Protein 9MM2 (pdb70)

Radius of gyration: 20.86 Å; Cα contacts (8 Å, |Δi|>4): 1311; chains: 1; bounding box: 48×59×44 Å

Structure (mmCIF, N/CA/C/O backbone):
data_9MM2
#
_entry.id   9MM2
#
_cell.length_a   43.297
_cell.length_b   61.950
_cell.length_c   77.369
_cell.angle_alpha   90.00
_cell.angle_beta   105.39
_cell.angle_gamma   90.00
#
_symmetry.space_group_name_H-M   'P 1 21 1'
#
loop_
_entity.id
_entity.type
_entity.pdbx_description
1 polymer 'Putative cell wall binding repeat-containing protein'
2 non-polymer 'MAGNESIUM ION'
3 non-polymer 'SODIUM ION'
4 non-polymer 1,2-ETHANEDIOL
5 non-polymer 'AMMONIUM ION'
6 water water
#
loop_
_atom_site.group_PDB
_atom_site.id
_atom_site.type_symbol
_atom_site.label_atom_id
_atom_site.label_alt_id
_atom_site.label_comp_id
_atom_site.label_asym_id
_atom_site.label_entity_id
_atom_site.label_seq_id
_atom_site.pdbx_PDB_ins_code
_atom_site.Cartn_x
_atom_site.Cartn_y
_atom_site.Cartn_z
_atom_site.occupancy
_atom_site.B_iso_or_equiv
_atom_site.auth_seq_id
_atom_site.auth_comp_id
_atom_site.auth_asym_id
_atom_site.auth_atom_id
_atom_site.pdbx_PDB_model_num
ATOM 1 N N . LYS A 1 32 ? -24.177 28.155 8.518 1.00 23.28 9 LYS A N 1
ATOM 2 C CA . LYS A 1 32 ? -23.794 27.117 7.514 1.00 19.65 9 LYS A CA 1
ATOM 3 C C . LYS A 1 32 ? -22.786 27.660 6.491 1.00 19.29 9 LYS A C 1
ATOM 4 O O . LYS A 1 32 ? -22.836 28.846 6.173 1.00 21.00 9 LYS A O 1
ATOM 10 N N . ILE A 1 33 ? -21.859 26.824 6.064 1.00 14.53 10 ILE A N 1
ATOM 11 C CA . ILE A 1 33 ? -20.890 27.117 5.027 1.00 14.34 10 ILE A CA 1
ATOM 12 C C . ILE A 1 33 ? -21.146 26.186 3.842 1.00 13.36 10 ILE A C 1
ATOM 13 O O . ILE A 1 33 ? -21.879 25.187 3.951 1.00 12.99 10 ILE A O 1
ATOM 18 N N . ALA A 1 34 ? -20.542 26.529 2.710 1.00 14.61 11 ALA A N 1
ATOM 19 C CA . ALA A 1 34 ? -20.685 25.721 1.512 1.00 14.84 11 ALA A CA 1
ATOM 20 C C . ALA A 1 34 ? -20.061 24.351 1.722 1.00 12.25 11 ALA A C 1
ATOM 21 O O . ALA A 1 34 ? -19.088 24.223 2.448 1.00 12.96 11 ALA A O 1
ATOM 23 N N . TYR A 1 35 ? -20.555 23.355 1.007 1.00 11.48 12 TYR A N 1
ATOM 24 C CA . TYR A 1 35 ? -19.857 22.101 0.816 1.00 10.88 12 TYR A CA 1
ATOM 25 C C . TYR A 1 35 ? -18.558 22.310 0.067 1.00 11.60 12 TYR A C 1
ATOM 26 O O . TYR A 1 35 ? -18.514 22.971 -0.982 1.00 11.52 12 TYR A O 1
ATOM 35 N N A SER A 1 36 ? -17.467 21.772 0.638 0.60 10.88 13 SER A N 1
ATOM 36 N N B SER A 1 36 ? -17.531 21.601 0.539 0.40 11.99 13 SER A N 1
ATOM 37 C CA A SER A 1 36 ? -16.209 21.579 -0.057 0.60 9.98 13 SER A CA 1
ATOM 38 C CA B SER A 1 36 ? -16.231 21.553 -0.091 0.40 12.23 13 SER A CA 1
ATOM 39 C C A SER A 1 36 ? -15.906 20.082 -0.024 0.60 9.68 13 SER A C 1
ATOM 40 C C B SER A 1 36 ? -15.780 20.109 -0.015 0.40 11.17 13 SER A C 1
ATOM 41 O O A SER A 1 36 ? -15.853 19.487 1.071 0.60 10.52 13 SER A O 1
ATOM 42 O O B SER A 1 36 ? -15.526 19.625 1.100 0.40 11.22 13 SER A O 1
ATOM 47 N N . GLU A 1 37 ? -15.664 19.450 -1.166 1.00 10.41 14 GLU A N 1
ATOM 48 C CA . GLU A 1 37 ? -15.306 18.046 -1.249 1.00 11.12 14 GLU A CA 1
ATOM 49 C C . GLU A 1 37 ? -13.927 17.777 -0.639 1.00 10.74 14 GLU A C 1
ATOM 50 O O . GLU A 1 37 ? -13.698 16.674 -0.090 1.00 10.76 14 GLU A O 1
ATOM 56 N N . ILE A 1 38 ? -13.027 18.738 -0.769 1.00 9.94 15 ILE A N 1
ATOM 57 C CA . ILE A 1 38 ? -11.702 18.615 -0.174 1.00 11.20 15 ILE A CA 1
ATOM 58 C C . ILE A 1 38 ? -11.383 19.863 0.598 1.00 11.27 15 ILE A C 1
ATOM 59 O O . ILE A 1 38 ? -11.574 20.969 0.061 1.00 12.23 15 ILE A O 1
ATOM 64 N N . ILE A 1 39 ? -10.910 19.762 1.854 1.00 9.89 16 ILE A N 1
ATOM 65 C CA . ILE A 1 39 ? -10.457 20.873 2.636 1.00 10.94 16 ILE A CA 1
ATOM 66 C C . ILE A 1 39 ? -9.054 20.528 3.152 1.00 10.20 16 ILE A C 1
ATOM 67 O O . ILE A 1 39 ? -8.733 19.338 3.343 1.00 11.58 16 ILE A O 1
ATOM 72 N N . THR A 1 40 ? -8.218 21.527 3.329 1.00 9.56 17 THR A N 1
ATOM 73 C CA . THR A 1 40 ? -6.824 21.313 3.665 1.00 9.54 17 THR A CA 1
ATOM 74 C C . THR A 1 40 ? -6.526 21.808 5.062 1.00 10.02 17 THR A C 1
ATOM 75 O O . THR A 1 40 ? -7.097 22.741 5.601 1.00 9.63 17 THR A O 1
ATOM 79 N N . VAL A 1 41 ? -5.538 21.117 5.676 1.00 9.11 18 VAL A N 1
ATOM 80 C CA . VAL A 1 41 ? -5.031 21.449 6.982 1.00 9.16 18 VAL A CA 1
ATOM 81 C C . VAL A 1 41 ? -3.525 21.657 6.908 1.00 9.37 18 VAL A C 1
ATOM 82 O O . VAL A 1 41 ? -2.832 20.820 6.334 1.00 9.90 18 VAL A O 1
ATOM 86 N N . GLY A 1 42 ? -3.065 22.735 7.563 1.00 11.13 19 GLY A N 1
ATOM 87 C CA . GLY A 1 42 ? -1.644 23.102 7.549 1.00 12.47 19 GLY A CA 1
ATOM 88 C C . GLY A 1 42 ? -1.468 24.590 7.789 1.00 16.40 19 GLY A C 1
ATOM 89 O O . GLY A 1 42 ? -2.444 25.317 7.872 1.00 16.41 19 GLY A O 1
ATOM 90 N N . THR A 1 43 ? -0.216 25.073 7.872 1.00 17.96 20 THR A N 1
ATOM 91 C CA . THR A 1 43 ? 0.013 26.372 8.499 1.00 19.94 20 THR A CA 1
ATOM 92 C C . THR A 1 43 ? -0.560 27.500 7.634 1.00 22.51 20 THR A C 1
ATOM 93 O O . THR A 1 43 ? -0.946 28.549 8.188 1.00 24.09 20 THR A O 1
ATOM 97 N N . ASP A 1 44 ? -0.604 27.301 6.312 1.00 18.20 21 ASP A N 1
ATOM 98 C CA . ASP A 1 44 ? -1.179 28.275 5.383 1.00 21.35 21 ASP A CA 1
ATOM 99 C C . ASP A 1 44 ? -2.318 27.660 4.559 1.00 21.38 21 ASP A C 1
ATOM 100 O O . ASP A 1 44 ? -2.555 28.057 3.413 1.00 22.38 21 ASP A O 1
ATOM 105 N N . LYS A 1 45 ? -3.003 26.628 5.109 1.00 16.47 22 LYS A N 1
ATOM 106 C CA . LYS A 1 45 ? -4.056 25.933 4.375 1.00 14.89 22 LYS A CA 1
ATOM 107 C C . LYS A 1 45 ? -5.427 26.464 4.814 1.00 13.95 22 LYS A C 1
ATOM 108 O O . LYS A 1 45 ? -5.522 27.443 5.528 1.00 14.85 22 LYS A O 1
ATOM 114 N N . ASP A 1 46 ? -6.507 25.740 4.450 1.00 12.16 23 ASP A N 1
ATOM 115 C CA . ASP A 1 46 ? -7.859 26.168 4.781 1.00 12.78 23 ASP A CA 1
ATOM 116 C C . ASP A 1 46 ? -8.016 26.308 6.280 1.00 12.36 23 ASP A C 1
ATOM 117 O O . ASP A 1 46 ? -8.595 27.265 6.789 1.00 14.59 23 ASP A O 1
ATOM 122 N N . TYR A 1 47 ? -7.493 25.305 6.994 1.00 11.70 24 TYR A N 1
ATOM 123 C CA . TYR A 1 47 ? -7.647 25.230 8.463 1.00 12.74 24 TYR A CA 1
ATOM 124 C C . TYR A 1 47 ? -6.296 24.911 9.095 1.00 12.44 24 TYR A C 1
ATOM 125 O O . TYR A 1 47 ? -5.520 24.200 8.482 1.00 12.59 24 TYR A O 1
ATOM 134 N N . LYS A 1 48 ? -6.076 25.392 10.316 1.00 13.04 25 LYS A N 1
ATOM 135 C CA . LYS A 1 48 ? -4.758 25.249 10.921 1.00 14.48 25 LYS A CA 1
ATOM 136 C C . LYS A 1 48 ? -4.657 24.000 11.777 1.00 13.98 25 LYS A C 1
ATOM 137 O O . LYS A 1 48 ? -3.558 23.518 11.997 1.00 14.41 25 LYS A O 1
ATOM 143 N N . THR A 1 49 ? -5.793 23.467 12.195 1.00 11.09 26 THR A N 1
ATOM 144 C CA . THR A 1 49 ? -5.860 22.260 13.014 1.00 10.23 26 THR A CA 1
ATOM 145 C C . THR A 1 49 ? -6.868 21.305 12.370 1.00 9.72 26 THR A C 1
ATOM 146 O O . THR A 1 49 ? -7.813 21.720 11.659 1.00 9.65 26 THR A O 1
ATOM 150 N N . ILE A 1 50 ? -6.721 20.013 12.671 1.00 8.58 27 ILE A N 1
ATOM 151 C CA . ILE A 1 50 ? -7.661 19.030 12.168 1.00 8.34 27 ILE A CA 1
ATOM 152 C C . ILE A 1 50 ? -9.025 19.245 12.823 1.00 8.53 27 ILE A C 1
ATOM 153 O O . ILE A 1 50 ? -10.066 19.094 12.183 1.00 9.08 27 ILE A O 1
ATOM 158 N N A SER A 1 51 ? -9.045 19.553 14.127 0.70 9.29 28 SER A N 1
ATOM 159 N N B SER A 1 51 ? -9.038 19.634 14.101 0.30 8.10 28 SER A N 1
ATOM 160 C CA A SER A 1 51 ? -10.256 19.902 14.863 0.70 10.18 28 SER A CA 1
ATOM 161 C CA B SER A 1 51 ? -10.279 19.844 14.834 0.30 7.84 28 SER A CA 1
ATOM 162 C C A SER A 1 51 ? -11.073 20.960 14.124 0.70 9.89 28 SER A C 1
ATOM 163 C C B SER A 1 51 ? -11.084 21.017 14.266 0.30 8.56 28 SER A C 1
ATOM 164 O O A SER A 1 51 ? -12.278 20.851 13.932 0.70 8.76 28 SER A O 1
ATOM 165 O O B SER A 1 51 ? -12.317 21.004 14.319 0.30 8.15 28 SER A O 1
ATOM 170 N N . ASP A 1 52 ? -10.379 22.025 13.714 1.00 9.24 29 ASP A N 1
ATOM 171 C CA . ASP A 1 52 ? -11.050 23.145 13.050 1.00 10.19 29 ASP A CA 1
ATOM 172 C C . ASP A 1 52 ? -11.695 22.653 11.773 1.00 9.99 29 ASP A C 1
ATOM 173 O O . ASP A 1 52 ? -12.835 23.068 11.435 1.00 10.96 29 ASP A O 1
ATOM 178 N N . ALA A 1 53 ? -11.012 21.780 11.030 1.00 8.91 30 ALA A N 1
ATOM 179 C CA . ALA A 1 53 ? -11.549 21.246 9.789 1.00 8.84 30 ALA A CA 1
ATOM 180 C C . ALA A 1 53 ? -12.782 20.393 10.041 1.00 8.98 30 ALA A C 1
ATOM 181 O O . ALA A 1 53 ? -13.779 20.480 9.309 1.00 9.56 30 ALA A O 1
ATOM 183 N N . ILE A 1 54 ? -12.738 19.517 11.054 1.00 8.45 31 ILE A N 1
ATOM 184 C CA . ILE A 1 54 ? -13.920 18.723 11.359 1.00 9.05 31 ILE A CA 1
ATOM 185 C C . ILE A 1 54 ? -15.089 19.609 11.794 1.00 8.48 31 ILE A C 1
ATOM 186 O O . ILE A 1 54 ? -16.237 19.367 11.400 1.00 9.25 31 ILE A O 1
ATOM 191 N N . GLU A 1 55 ? -14.814 20.625 12.591 1.00 8.35 32 GLU A N 1
ATOM 192 C CA . GLU A 1 55 ? -15.873 21.538 13.009 1.00 8.97 32 GLU A CA 1
ATOM 193 C C . GLU A 1 55 ? -16.477 22.241 11.781 1.00 9.62 32 GLU A C 1
ATOM 194 O O . GLU A 1 55 ? -17.699 22.429 11.728 1.00 10.37 32 GLU A O 1
ATOM 200 N N . ALA A 1 56 ? -15.665 22.581 10.804 1.00 9.36 33 ALA A N 1
ATOM 201 C CA . ALA A 1 56 ? -16.190 23.193 9.592 1.00 10.69 33 ALA A CA 1
ATOM 202 C C . ALA A 1 56 ? -17.129 22.215 8.902 1.00 10.47 33 ALA A C 1
ATOM 203 O O . ALA A 1 56 ? -18.216 22.565 8.419 1.00 10.87 33 ALA A O 1
ATOM 205 N N . ILE A 1 57 ? -16.762 20.929 8.816 1.00 9.34 34 ILE A N 1
ATOM 206 C CA . ILE A 1 57 ? -17.616 19.937 8.185 1.00 8.77 34 ILE A CA 1
ATOM 207 C C . ILE A 1 57 ? -18.950 19.887 8.914 1.00 9.09 34 ILE A C 1
ATOM 208 O O . ILE A 1 57 ? -20.019 19.774 8.288 1.00 8.88 34 ILE A O 1
ATOM 213 N N . ARG A 1 58 ? -18.995 19.972 10.239 1.00 9.53 35 ARG A N 1
ATOM 214 C CA . ARG A 1 58 ? -20.281 19.986 10.998 1.00 9.70 35 ARG A CA 1
ATOM 215 C C . ARG A 1 58 ? -21.204 21.142 10.542 1.00 11.22 35 ARG A C 1
ATOM 216 O O . ARG A 1 58 ? -22.404 21.019 10.708 1.00 13.17 35 ARG A O 1
ATOM 224 N N . HIS A 1 59 ? -20.634 22.194 9.989 1.00 10.38 36 HIS A N 1
ATOM 225 C CA . HIS A 1 59 ? -21.391 23.367 9.542 1.00 12.13 36 HIS A CA 1
ATOM 226 C C . HIS A 1 59 ? -21.631 23.348 8.047 1.00 11.31 36 HIS A C 1
ATOM 227 O O . HIS A 1 59 ? -22.227 24.312 7.575 1.00 12.19 36 HIS A O 1
ATOM 234 N N . MET A 1 60 ? -21.241 22.349 7.294 1.00 10.14 37 MET A N 1
ATOM 235 C CA . MET A 1 60 ? -21.392 22.405 5.849 1.00 10.60 37 MET A CA 1
ATOM 236 C C . MET A 1 60 ? -22.834 22.115 5.470 1.00 10.25 37 MET A C 1
ATOM 237 O O . MET A 1 60 ? -23.483 21.240 5.990 1.00 11.02 37 MET A O 1
ATOM 242 N N . GLU A 1 61 ? -23.277 22.845 4.428 1.00 10.53 38 GLU A N 1
ATOM 243 C CA . GLU A 1 61 ? -24.486 22.492 3.725 1.00 10.72 38 GLU A CA 1
ATOM 244 C C . GLU A 1 61 ? -24.170 21.404 2.730 1.00 10.26 38 GLU A C 1
ATOM 245 O O . GLU A 1 61 ? -23.863 21.640 1.559 1.00 12.79 38 GLU A O 1
ATOM 251 N N . ARG A 1 62 ? -24.251 20.179 3.234 1.00 9.34 39 ARG A N 1
ATOM 252 C CA . ARG A 1 62 ? -24.027 18.997 2.384 1.00 10.21 39 ARG A CA 1
ATOM 253 C C . ARG A 1 62 ? -24.970 17.891 2.820 1.00 9.84 39 ARG A C 1
ATOM 254 O O . ARG A 1 62 ? -25.539 17.971 3.898 1.00 11.43 39 ARG A O 1
ATOM 262 N N . ASP A 1 63 ? -25.230 16.961 1.910 1.00 9.64 40 ASP A N 1
ATOM 263 C CA . ASP A 1 63 ? -25.912 15.743 2.273 1.00 11.14 40 ASP A CA 1
ATOM 264 C C . ASP A 1 63 ? -24.854 14.880 2.959 1.00 11.81 40 ASP A C 1
ATOM 265 O O . ASP A 1 63 ? -23.699 14.940 2.613 1.00 12.45 40 ASP A O 1
ATOM 270 N N . ASP A 1 64 ? -25.266 14.027 3.869 1.00 13.91 41 ASP A N 1
ATOM 271 C CA . ASP A 1 64 ? -24.329 13.161 4.574 1.00 15.20 41 ASP A CA 1
ATOM 272 C C . ASP A 1 64 ? -23.640 12.205 3.606 1.00 14.54 41 ASP A C 1
ATOM 273 O O . ASP A 1 64 ? -22.551 11.722 3.972 1.00 15.06 41 ASP A O 1
ATOM 278 N N . SER A 1 65 ? -24.211 11.958 2.401 1.00 12.22 42 SER A N 1
ATOM 279 C CA . SER A 1 65 ? -23.624 11.076 1.400 1.00 12.50 42 SER A CA 1
ATOM 280 C C . SER A 1 65 ? -22.472 11.726 0.662 1.00 11.08 42 SER A C 1
ATOM 281 O O . SER A 1 65 ? -21.713 11.013 0.012 1.00 13.19 42 SER A O 1
ATOM 284 N N . GLN A 1 66 ? -22.356 13.038 0.740 1.00 10.25 43 GLN A N 1
ATOM 285 C CA . GLN A 1 66 ? -21.283 13.752 0.014 1.00 10.18 43 GLN A CA 1
ATOM 286 C C . GLN A 1 66 ? -20.014 13.738 0.868 1.00 10.45 43 GLN A C 1
ATOM 287 O O . GLN A 1 66 ? -19.973 14.397 1.897 1.00 11.8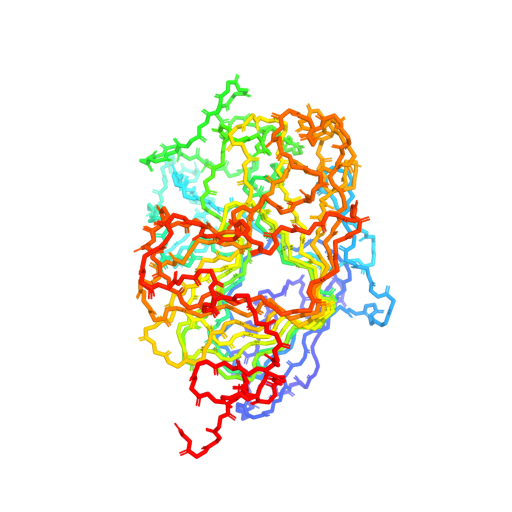2 43 GLN A O 1
ATOM 293 N N . ARG A 1 67 ? -19.020 13.021 0.382 1.00 9.15 44 ARG A N 1
ATOM 294 C CA . ARG A 1 67 ? -17.785 12.890 1.188 1.00 8.77 44 ARG A CA 1
ATOM 295 C C . ARG A 1 67 ? -16.986 14.189 1.292 1.00 8.83 44 ARG A C 1
ATOM 296 O O . ARG A 1 67 ? -16.966 14.979 0.365 1.00 9.41 44 ARG A O 1
ATOM 304 N N . VAL A 1 68 ? -16.373 14.369 2.446 1.00 8.59 45 VAL A N 1
ATOM 305 C CA . VAL A 1 68 ? -15.400 15.475 2.612 1.00 8.34 45 VAL A CA 1
ATOM 306 C C . VAL A 1 68 ? -14.057 14.804 2.929 1.00 9.45 45 VAL A C 1
ATOM 307 O O . VAL A 1 68 ? -14.021 14.014 3.875 1.00 9.51 45 VAL A O 1
ATOM 311 N N . THR A 1 69 ? -13.026 15.140 2.194 1.00 8.85 46 THR A N 1
ATOM 312 C CA . THR A 1 69 ? -11.668 14.664 2.461 1.00 9.07 46 THR A CA 1
ATOM 313 C C . THR A 1 69 ? -10.899 15.791 3.100 1.00 9.48 46 THR A C 1
ATOM 314 O O . THR A 1 69 ? -10.816 16.877 2.522 1.00 10.47 46 THR A O 1
ATOM 318 N N . ILE A 1 70 ? -10.295 15.569 4.271 1.00 8.96 47 ILE A N 1
ATOM 319 C CA . ILE A 1 70 ? -9.409 16.491 4.943 1.00 9.17 47 ILE A CA 1
ATOM 320 C C . ILE A 1 70 ? -7.988 16.075 4.550 1.00 9.27 47 ILE A C 1
ATOM 321 O O . ILE A 1 70 ? -7.506 15.011 4.988 1.00 9.13 47 ILE A O 1
ATOM 326 N N . LYS A 1 71 ? -7.312 16.863 3.715 1.00 9.51 48 LYS A N 1
ATOM 327 C CA . LYS A 1 71 ? -5.981 16.607 3.218 1.00 9.28 48 LYS A CA 1
ATOM 328 C C . LYS A 1 71 ? -5.023 17.371 4.111 1.00 8.94 48 LYS A C 1
ATOM 329 O O . LYS A 1 71 ? -5.008 18.602 4.158 1.00 8.89 48 LYS A O 1
ATOM 335 N N . ILE A 1 72 ? -4.273 16.598 4.918 1.00 8.32 49 ILE A N 1
ATOM 336 C CA . ILE A 1 72 ? -3.484 17.123 6.029 1.00 7.62 49 ILE A CA 1
ATOM 337 C C . ILE A 1 72 ? -2.010 17.183 5.671 1.00 7.83 49 ILE A C 1
ATOM 338 O O . ILE A 1 72 ? -1.428 16.171 5.345 1.00 8.03 49 ILE A O 1
ATOM 343 N N . ASP A 1 73 ? -1.465 18.368 5.839 1.00 8.01 50 ASP A N 1
ATOM 344 C CA . ASP A 1 73 ? -0.009 18.507 5.630 1.00 8.55 50 ASP A CA 1
ATOM 345 C C . ASP A 1 73 ? 0.769 17.672 6.652 1.00 8.28 50 ASP A C 1
ATOM 346 O O . ASP A 1 73 ? 0.388 17.641 7.825 1.00 8.23 50 ASP A O 1
ATOM 351 N N . PRO A 1 74 ? 1.858 16.985 6.250 1.00 8.10 51 PRO A N 1
ATOM 352 C CA . PRO A 1 74 ? 2.744 16.348 7.230 1.00 7.89 51 PRO A CA 1
ATOM 353 C C . PRO A 1 74 ? 3.034 17.279 8.376 1.00 8.02 51 PRO A C 1
ATOM 354 O O . PRO A 1 74 ? 3.263 18.491 8.239 1.00 9.05 51 PRO A O 1
ATOM 358 N N . GLY A 1 75 ? 2.990 16.696 9.591 1.00 7.65 52 GLY A N 1
ATOM 359 C CA . GLY A 1 75 ? 3.189 17.446 10.799 1.00 7.87 52 GLY A CA 1
ATOM 360 C C . GLY A 1 75 ? 2.749 16.604 11.996 1.00 7.39 52 GLY A C 1
ATOM 361 O O . GLY A 1 75 ? 2.256 15.488 11.839 1.00 7.82 52 GLY A O 1
ATOM 362 N N . ASN A 1 76 ? 2.934 17.175 13.161 1.00 7.47 53 ASN A N 1
ATOM 363 C CA . ASN A 1 76 ? 2.590 16.559 14.434 1.00 7.49 53 ASN A CA 1
ATOM 364 C C . ASN A 1 76 ? 1.431 17.312 15.020 1.00 7.75 53 ASN A C 1
ATOM 365 O O . ASN A 1 76 ? 1.573 18.506 15.318 1.00 10.25 53 ASN A O 1
ATOM 370 N N . TYR A 1 77 ? 0.258 16.715 15.138 1.00 6.63 54 TYR A N 1
ATOM 371 C CA . TYR A 1 77 ? -0.990 17.347 15.527 1.00 7.03 54 TYR A CA 1
ATOM 372 C C . TYR A 1 77 ? -1.371 16.836 16.898 1.00 6.81 54 TYR A C 1
ATOM 373 O O . TYR A 1 77 ? -1.857 15.690 17.016 1.00 7.44 54 TYR A O 1
ATOM 382 N N . GLN A 1 78 ? -1.122 17.646 17.909 1.00 6.59 55 GLN A N 1
ATOM 383 C CA . GLN A 1 78 ? -1.411 17.312 19.293 1.00 6.55 55 GLN A CA 1
ATOM 384 C C . GLN A 1 78 ? -2.865 17.671 19.562 1.00 6.93 55 GLN A C 1
ATOM 385 O O . GLN A 1 78 ? -3.174 18.772 20.003 1.00 7.19 55 GLN A O 1
ATOM 391 N N . GLU A 1 79 ? -3.754 16.760 19.191 1.00 6.86 56 GLU A N 1
ATOM 392 C CA . GLU A 1 79 ? -5.177 17.001 19.174 1.00 6.73 56 GLU A CA 1
ATOM 393 C C . GLU A 1 79 ? -5.927 15.745 19.559 1.00 6.91 56 GLU A C 1
ATOM 394 O O . GLU A 1 79 ? -5.457 14.643 19.276 1.00 8.05 56 GLU A O 1
ATOM 400 N N . MET A 1 80 ? -7.091 15.927 20.145 1.00 6.49 57 MET A N 1
ATOM 401 C CA . MET A 1 80 ? -8.102 14.887 20.299 1.00 6.82 57 MET A CA 1
ATOM 402 C C . MET A 1 80 ? -9.266 15.189 19.368 1.00 7.44 57 MET A C 1
ATOM 403 O O . MET A 1 80 ? -9.646 16.368 19.237 1.00 8.55 57 MET A O 1
ATOM 408 N N . LEU A 1 81 ? -9.865 14.158 18.770 1.00 6.89 58 LEU A N 1
ATOM 409 C CA . LEU A 1 81 ? -10.936 14.324 17.792 1.00 7.08 58 LEU A CA 1
ATOM 410 C C . LEU A 1 81 ? -12.091 13.408 18.123 1.00 7.10 58 LEU A C 1
ATOM 411 O O . LEU A 1 81 ? -11.879 12.263 18.581 1.00 6.86 58 LEU A O 1
ATOM 416 N N . ILE A 1 82 ? -13.296 13.873 17.880 1.00 7.48 59 ILE A N 1
ATOM 417 C CA . ILE A 1 82 ? -14.503 13.058 17.853 1.00 7.67 59 ILE A CA 1
ATOM 418 C C . ILE A 1 82 ? -15.085 13.172 16.460 1.00 8.10 59 ILE A C 1
ATOM 419 O O . ILE A 1 82 ? -15.558 14.251 16.049 1.00 9.22 59 ILE A O 1
ATOM 424 N N . VAL A 1 83 ? -14.992 12.111 15.690 1.00 7.68 60 VAL A N 1
ATOM 425 C CA . VAL A 1 83 ? -15.504 12.124 14.326 1.00 8.67 60 VAL A CA 1
ATOM 426 C C . VAL A 1 83 ? -16.951 11.686 14.387 1.00 8.16 60 VAL A C 1
ATOM 427 O O . VAL A 1 83 ? -17.237 10.499 14.379 1.00 9.18 60 VAL A O 1
ATOM 431 N N . ASP A 1 84 ? -17.861 12.652 14.392 1.00 8.30 61 ASP A N 1
ATOM 432 C CA . ASP A 1 84 ? -19.291 12.446 14.518 1.00 8.80 61 ASP A CA 1
ATOM 433 C C . ASP A 1 84 ? -20.013 12.899 13.252 1.00 9.41 61 ASP A C 1
ATOM 434 O O . ASP A 1 84 ? -21.205 13.231 13.319 1.00 12.82 61 ASP A O 1
ATOM 439 N N . VAL A 1 85 ? -19.284 12.976 12.161 1.00 9.14 62 VAL A N 1
ATOM 440 C CA . VAL A 1 85 ? -19.784 13.371 10.844 1.00 10.00 62 VAL A CA 1
ATOM 441 C C . VAL A 1 85 ? -19.526 12.203 9.894 1.00 8.60 62 VAL A C 1
ATOM 442 O O . VAL A 1 85 ? -18.412 11.691 9.827 1.00 8.82 62 VAL A O 1
ATOM 446 N N . ASP A 1 86 ? -20.561 11.849 9.145 1.00 8.84 63 ASP A N 1
ATOM 447 C CA . ASP A 1 86 ? -20.476 10.705 8.219 1.00 8.54 63 ASP A CA 1
ATOM 448 C C . ASP A 1 86 ? -19.632 11.022 6.988 1.00 7.53 63 ASP A C 1
ATOM 449 O O . ASP A 1 86 ? -19.545 12.177 6.588 1.00 8.65 63 ASP A O 1
ATOM 454 N N . ASN A 1 87 ? -19.050 9.991 6.409 1.00 7.34 64 ASN A N 1
ATOM 455 C CA . ASN A 1 87 ? -18.353 10.064 5.124 1.00 8.02 64 ASN A CA 1
ATOM 456 C C . ASN A 1 87 ? -17.301 11.142 5.116 1.00 8.44 64 ASN A C 1
ATOM 457 O O . ASN A 1 87 ? -17.238 12.030 4.234 1.00 9.12 64 ASN A O 1
ATOM 462 N N . VAL A 1 88 ? -16.389 11.069 6.075 1.00 8.02 65 VAL A N 1
ATOM 463 C CA . VAL A 1 88 ? -15.216 11.910 6.117 1.00 8.43 65 VAL A CA 1
ATOM 464 C C . VAL A 1 88 ? -13.961 11.083 6.007 1.00 8.24 65 VAL A C 1
ATOM 465 O O . VAL A 1 88 ? -13.898 9.972 6.526 1.00 7.95 65 VAL A O 1
ATOM 469 N N . SER A 1 89 ? -12.985 11.634 5.311 1.00 8.34 66 SER A N 1
ATOM 470 C CA . SER A 1 89 ? -11.664 11.015 5.181 1.00 8.56 66 SER A CA 1
ATOM 471 C C . SER A 1 89 ? -10.603 11.909 5.782 1.00 8.96 66 SER A C 1
ATOM 472 O O . SER A 1 89 ? -10.652 13.149 5.603 1.00 10.34 66 SER A O 1
ATOM 475 N N . LEU A 1 90 ? -9.624 11.344 6.500 1.00 7.94 67 LEU A N 1
ATOM 476 C CA . LEU A 1 90 ? -8.406 12.011 6.894 1.00 7.92 67 LEU A CA 1
ATOM 477 C C . LEU A 1 90 ? -7.287 11.436 6.050 1.00 8.72 67 LEU A C 1
ATOM 478 O O . LEU A 1 90 ? -6.995 10.255 6.169 1.00 9.77 67 LEU A O 1
ATOM 483 N N . VAL A 1 91 ? -6.608 12.264 5.250 1.00 8.14 68 VAL A N 1
ATOM 484 C CA . VAL A 1 91 ? -5.565 11.720 4.373 1.00 9.32 68 VAL A CA 1
ATOM 485 C C . VAL A 1 91 ? -4.303 12.562 4.491 1.00 9.08 68 VAL A C 1
ATOM 486 O O . VAL A 1 91 ? -4.351 13.776 4.623 1.00 9.66 68 VAL A O 1
ATOM 490 N N . ASN A 1 92 ? -3.171 11.898 4.371 1.00 7.96 69 ASN A N 1
ATOM 491 C CA . ASN A 1 92 ? -1.892 12.558 4.363 1.00 7.71 69 ASN A CA 1
ATOM 492 C C . ASN A 1 92 ? -1.701 13.205 2.982 1.00 7.99 69 ASN A C 1
ATOM 493 O O . ASN A 1 92 ? -1.740 12.524 1.978 1.00 8.75 69 ASN A O 1
ATOM 498 N N . ALA A 1 93 ? -1.351 14.486 2.994 1.00 8.40 70 ALA A N 1
ATOM 499 C CA . ALA A 1 93 ? -1.137 15.244 1.759 1.00 9.25 70 ALA A CA 1
ATOM 500 C C . ALA A 1 93 ? 0.049 14.695 0.978 1.00 10.03 70 ALA A C 1
ATOM 501 O O . ALA A 1 93 ? 0.114 14.970 -0.244 1.00 12.23 70 ALA A O 1
ATOM 503 N N . ALA A 1 94 ? 0.972 13.945 1.585 1.00 9.29 71 ALA A N 1
ATOM 504 C CA . ALA A 1 94 ? 2.093 13.369 0.847 1.00 8.90 71 ALA A CA 1
ATOM 505 C C . ALA A 1 94 ? 1.654 12.206 -0.038 1.00 9.37 71 ALA A C 1
ATOM 506 O O . ALA A 1 94 ? 2.452 11.667 -0.814 1.00 9.51 71 ALA A O 1
ATOM 508 N N . GLY A 1 95 ? 0.426 11.709 0.089 1.00 9.51 72 GLY A N 1
ATOM 509 C CA . GLY A 1 95 ? -0.110 10.740 -0.855 1.00 9.74 72 GLY A CA 1
ATOM 510 C C . GLY A 1 95 ? 0.658 9.430 -0.857 1.00 10.65 72 GLY A C 1
ATOM 511 O O . GLY A 1 95 ? 0.930 8.839 0.203 1.00 10.17 72 GLY A O 1
ATOM 512 N N . ASP A 1 96 ? 1.039 8.927 -2.029 1.00 9.92 73 ASP A N 1
ATOM 513 C CA . ASP A 1 96 ? 1.750 7.668 -2.141 1.00 10.84 73 ASP A CA 1
ATOM 514 C C . ASP A 1 96 ? 3.110 7.735 -1.469 1.00 9.85 73 ASP A C 1
ATOM 515 O O . ASP A 1 96 ? 3.654 6.675 -1.160 1.00 10.57 73 ASP A O 1
ATOM 520 N N . ASP A 1 97 ? 3.639 8.938 -1.247 1.00 9.06 74 ASP A N 1
ATOM 521 C CA . ASP A 1 97 ? 4.940 9.102 -0.621 1.00 9.49 74 ASP A CA 1
ATOM 522 C C . ASP A 1 97 ? 4.840 9.382 0.886 1.00 9.42 74 ASP A C 1
ATOM 523 O O . ASP A 1 97 ? 5.843 9.735 1.515 1.00 10.75 74 ASP A O 1
ATOM 528 N N . ALA A 1 98 ? 3.662 9.196 1.464 1.00 8.97 75 ALA A N 1
ATOM 529 C CA . ALA A 1 98 ? 3.494 9.311 2.913 1.00 9.38 75 ALA A CA 1
ATOM 530 C C . ALA A 1 98 ? 4.445 8.374 3.661 1.00 9.54 75 ALA A C 1
ATOM 531 O O . ALA A 1 98 ? 4.700 7.272 3.219 1.00 11.37 75 ALA A O 1
ATOM 533 N N . SER A 1 99 ? 4.896 8.836 4.833 1.00 8.75 76 SER A N 1
ATOM 534 C CA . SER A 1 99 ? 5.570 7.960 5.799 1.00 8.18 76 SER A CA 1
ATOM 535 C C . SER A 1 99 ? 4.684 7.765 7.026 1.00 7.70 76 SER A C 1
ATOM 536 O O . SER A 1 99 ? 4.018 8.704 7.440 1.00 8.06 76 SER A O 1
ATOM 539 N N . ILE A 1 100 ? 4.752 6.553 7.603 1.00 7.20 77 ILE A N 1
ATOM 540 C CA . ILE A 1 100 ? 4.183 6.281 8.931 1.00 7.22 77 ILE A CA 1
ATOM 541 C C . ILE A 1 100 ? 5.300 5.979 9.934 1.00 7.35 77 ILE A C 1
ATOM 542 O O . ILE A 1 100 ? 5.021 5.383 10.986 1.00 7.65 77 ILE A O 1
ATOM 547 N N . GLU A 1 101 ? 6.551 6.352 9.650 1.00 7.88 78 GLU A N 1
ATOM 548 C CA . GLU A 1 101 ? 7.653 6.058 10.548 1.00 8.44 78 GLU A CA 1
ATOM 549 C C . GLU A 1 101 ? 7.690 6.987 11.753 1.00 8.63 78 GLU A C 1
ATOM 550 O O . GLU A 1 101 ? 7.605 8.220 11.652 1.00 9.46 78 GLU A O 1
ATOM 556 N N . LEU A 1 102 ? 7.962 6.340 12.909 1.00 8.37 79 LEU A N 1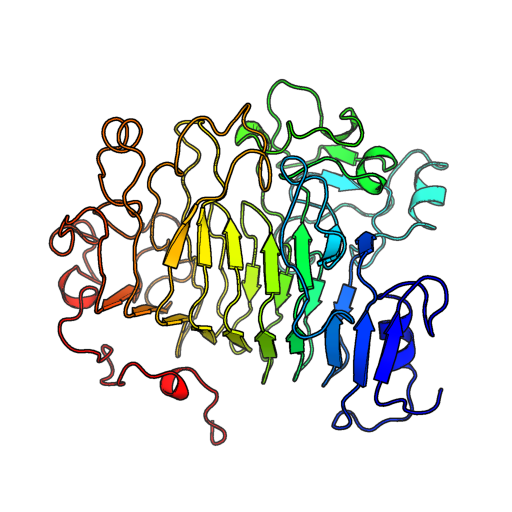
ATOM 557 C CA . LEU A 1 102 ? 8.331 7.064 14.116 1.00 7.73 79 LEU A CA 1
ATOM 558 C C . LEU A 1 102 ? 9.838 7.319 14.121 1.00 8.46 79 LEU A C 1
ATOM 559 O O . LEU A 1 102 ? 10.580 6.636 13.419 1.00 10.82 79 LEU A O 1
ATOM 564 N N . ALA A 1 103 ? 10.286 8.227 14.967 1.00 7.68 80 ALA A N 1
ATOM 565 C CA . ALA A 1 103 ? 11.700 8.526 15.106 1.00 8.35 80 ALA A CA 1
ATOM 566 C C . ALA A 1 103 ? 11.987 8.912 16.549 1.00 7.70 80 ALA A C 1
ATOM 567 O O . ALA A 1 103 ? 11.095 9.191 17.332 1.00 7.67 80 ALA A O 1
ATOM 569 N N . ASP A 1 104 ? 13.274 9.011 16.875 1.00 8.04 81 ASP A N 1
ATOM 570 C CA . ASP A 1 104 ? 13.701 9.522 18.216 1.00 8.80 81 ASP A CA 1
ATOM 571 C C . ASP A 1 104 ? 13.064 8.709 19.347 1.00 7.56 81 ASP A C 1
ATOM 572 O O . ASP A 1 104 ? 12.532 9.290 20.268 1.00 7.79 81 ASP A O 1
ATOM 577 N N . SER A 1 105 ? 13.100 7.387 19.210 1.00 7.37 82 SER A N 1
ATOM 578 C CA . SER A 1 105 ? 12.665 6.503 20.286 1.00 8.17 82 SER A CA 1
ATOM 579 C C . SER A 1 105 ? 11.172 6.644 20.592 1.00 7.07 82 SER A C 1
ATOM 580 O O . SER A 1 105 ? 10.743 6.447 21.736 1.00 7.83 82 SER A O 1
ATOM 583 N N . GLY A 1 106 ? 10.411 7.035 19.562 1.00 7.09 83 GLY A N 1
ATOM 584 C CA . GLY A 1 106 ? 8.962 7.240 19.659 1.00 6.86 83 GLY A CA 1
ATOM 585 C C . GLY A 1 106 ? 8.562 8.709 19.694 1.00 6.57 83 GLY A C 1
ATOM 586 O O . GLY A 1 106 ? 7.387 9.016 19.511 1.00 6.89 83 GLY A O 1
ATOM 587 N N . VAL A 1 107 ? 9.475 9.614 20.061 1.00 7.01 84 VAL A N 1
ATOM 588 C CA . VAL A 1 107 ? 9.135 10.987 20.367 1.00 7.17 84 VAL A CA 1
ATOM 589 C C . VAL A 1 107 ? 8.747 11.805 19.138 1.00 7.96 84 VAL A C 1
ATOM 590 O O . VAL A 1 107 ? 7.926 12.712 19.263 1.00 8.75 84 VAL A O 1
ATOM 594 N N . SER A 1 108 ? 9.359 11.506 18.010 1.00 7.95 85 SER A N 1
ATOM 595 C CA A SER A 1 108 ? 9.220 12.277 16.778 0.50 8.16 85 SER A CA 1
ATOM 596 C CA B SER A 1 108 ? 9.111 12.303 16.813 0.50 8.70 85 SER A CA 1
ATOM 597 C C . SER A 1 108 ? 8.632 11.395 15.685 1.00 8.63 85 SER A C 1
ATOM 598 O O . SER A 1 108 ? 8.421 10.205 15.875 1.00 8.20 85 SER A O 1
ATOM 603 N N . VAL A 1 109 ? 8.384 11.977 14.499 1.00 8.86 86 VAL A N 1
ATOM 6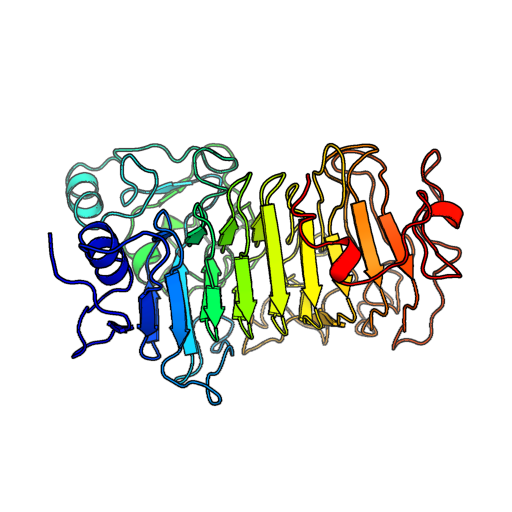04 C CA . VAL A 1 109 ? 7.967 11.239 13.322 1.00 8.54 86 VAL A CA 1
ATOM 605 C C . VAL A 1 109 ? 8.748 11.732 12.105 1.00 8.65 86 VAL A C 1
ATOM 606 O O . VAL A 1 109 ? 9.321 12.809 12.132 1.00 10.28 86 VAL A O 1
ATOM 610 N N . SER A 1 110 ? 8.709 10.942 11.050 1.00 8.83 87 SER A N 1
ATOM 611 C CA . SER A 1 110 ? 9.179 11.329 9.723 1.00 10.02 87 SER A CA 1
ATOM 612 C C . SER A 1 110 ? 8.613 12.668 9.317 1.00 9.96 87 SER A C 1
ATOM 613 O O . SER A 1 110 ? 7.465 12.971 9.567 1.00 10.49 87 SER A O 1
ATOM 616 N N . ASP A 1 111 ? 9.389 13.446 8.547 1.00 11.46 88 ASP A N 1
ATOM 617 C CA . ASP A 1 111 ? 8.846 14.682 7.962 1.00 12.03 88 ASP A CA 1
ATOM 618 C C . ASP A 1 111 ? 7.765 14.480 6.879 1.00 11.61 88 ASP A C 1
ATOM 619 O O . ASP A 1 111 ? 7.176 15.486 6.500 1.00 12.02 88 ASP A O 1
ATOM 624 N N . LYS A 1 112 ? 7.495 13.257 6.417 1.00 10.28 89 LYS A N 1
ATOM 625 C CA . LYS A 1 112 ? 6.360 12.968 5.533 1.00 10.15 89 LYS A CA 1
ATOM 626 C C . LYS A 1 112 ? 5.172 12.286 6.255 1.00 8.31 89 LYS A C 1
ATOM 627 O O . LYS A 1 112 ? 4.300 11.728 5.627 1.00 8.52 89 LYS A O 1
ATOM 633 N N . ALA A 1 113 ? 5.229 12.288 7.581 1.00 7.83 90 ALA A N 1
ATOM 634 C CA . ALA A 1 113 ? 4.189 11.706 8.416 1.00 7.20 90 ALA A CA 1
ATOM 635 C C . ALA A 1 113 ? 3.212 12.763 8.878 1.00 7.01 90 ALA A C 1
ATOM 636 O O . ALA A 1 113 ? 3.541 13.918 9.090 1.00 7.25 90 ALA A O 1
ATOM 638 N N . VAL A 1 114 ? 1.984 12.285 9.098 1.00 6.98 91 VAL A N 1
ATOM 639 C CA . VAL A 1 114 ? 0.944 13.005 9.817 1.00 7.01 91 VAL A CA 1
ATOM 640 C C . VAL A 1 114 ? 0.614 12.220 11.087 1.00 6.54 91 VAL A C 1
ATOM 641 O O . VAL A 1 114 ? 0.081 11.115 10.972 1.00 7.10 91 VAL A O 1
ATOM 645 N N . ARG A 1 115 ? 0.937 12.785 12.245 1.00 6.41 92 ARG A N 1
ATOM 646 C CA . ARG A 1 115 ? 0.624 12.099 13.499 1.00 6.19 92 ARG A CA 1
ATOM 647 C C . ARG A 1 115 ? -0.447 12.887 14.226 1.00 5.92 92 ARG A C 1
ATOM 648 O O . ARG A 1 115 ? -0.358 14.122 14.341 1.00 6.63 92 ARG A O 1
ATOM 656 N N . ILE A 1 116 ? -1.500 12.191 14.659 1.00 5.80 93 ILE A N 1
ATOM 657 C CA . ILE A 1 116 ? -2.557 12.729 15.495 1.00 5.75 93 ILE A CA 1
ATOM 658 C C . ILE A 1 116 ? -2.353 12.068 16.859 1.00 5.34 93 ILE A C 1
ATOM 659 O O . ILE A 1 116 ? -2.462 10.843 16.961 1.00 6.17 93 ILE A O 1
ATOM 664 N N . THR A 1 117 ? -1.985 12.872 17.851 1.00 5.34 94 THR A N 1
ATOM 665 C CA . THR A 1 117 ? -1.560 12.322 19.146 1.00 5.37 94 THR A CA 1
ATOM 666 C C . THR A 1 117 ? -2.176 13.051 20.312 1.00 5.84 94 THR A C 1
ATOM 667 O O . THR A 1 117 ? -2.349 14.281 20.276 1.00 6.46 94 THR A O 1
ATOM 671 N N . SER A 1 118 ? -2.436 12.293 21.381 1.00 5.62 95 SER A N 1
ATOM 672 C CA . SER A 1 118 ? -2.829 12.866 22.672 1.00 5.47 95 SER A CA 1
ATOM 673 C C . SER A 1 118 ? -2.397 11.870 23.742 1.00 5.57 95 SER A C 1
ATOM 674 O O . SER A 1 118 ? -1.786 10.866 23.417 1.00 5.66 95 SER A O 1
ATOM 677 N N . TYR A 1 119 ? -2.660 12.195 25.016 1.00 5.57 96 TYR A N 1
ATOM 678 C CA . TYR A 1 119 ? -1.882 11.563 26.074 1.00 6.04 96 TYR A CA 1
ATOM 679 C C . TYR A 1 119 ? -2.651 11.173 27.314 1.00 5.82 96 TYR A C 1
ATOM 680 O O . TYR A 1 119 ? -2.000 10.765 28.276 1.00 6.14 96 TYR A O 1
ATOM 689 N N . TYR A 1 120 ? -3.954 11.307 27.333 1.00 5.43 97 TYR A N 1
ATOM 690 C CA . TYR A 1 120 ? -4.664 10.881 28.572 1.00 5.07 97 TYR A CA 1
ATOM 691 C C . TYR A 1 120 ? -4.695 9.351 28.712 1.00 5.27 97 TYR A C 1
ATOM 692 O O . TYR A 1 120 ? -4.752 8.639 27.719 1.00 5.59 97 TYR A O 1
ATOM 701 N N . GLY A 1 121 ? -4.673 8.894 29.963 1.00 5.65 98 GLY A N 1
ATOM 702 C CA . GLY A 1 121 ? -4.786 7.472 30.236 1.00 5.79 98 GLY A CA 1
ATOM 703 C C . GLY A 1 121 ? -5.409 7.229 31.592 1.00 6.09 98 GLY A C 1
ATOM 704 O O . GLY A 1 121 ? -5.617 8.134 32.397 1.00 6.49 98 GLY A O 1
ATOM 705 N N . HIS A 1 122 ? -5.725 5.960 31.803 1.00 5.72 99 HIS A N 1
ATOM 706 C CA . HIS A 1 122 ? -6.419 5.537 33.007 1.00 5.77 99 HIS A CA 1
ATOM 707 C C . HIS A 1 122 ? -5.569 5.801 34.238 1.00 5.89 99 HIS A C 1
ATOM 708 O O . HIS A 1 122 ? -4.389 5.488 34.285 1.00 6.70 99 HIS A O 1
ATOM 715 N N . GLY A 1 123 ? -6.199 6.407 35.253 1.00 6.50 100 GLY A N 1
ATOM 716 C CA . GLY A 1 123 ? -5.580 6.595 36.568 1.00 6.72 100 GLY A CA 1
ATOM 717 C C . GLY A 1 123 ? -5.211 8.035 36.885 1.00 6.97 100 GLY A C 1
ATOM 718 O O . GLY A 1 123 ? -4.720 8.301 37.983 1.00 8.11 100 GLY A O 1
ATOM 719 N N . TYR A 1 124 ? -5.396 8.909 35.905 1.00 6.47 101 TYR A N 1
ATOM 720 C CA . TYR A 1 124 ? -5.038 10.321 36.134 1.00 6.77 101 TYR A CA 1
ATOM 721 C C . TYR A 1 124 ? -6.125 11.282 35.722 1.00 6.73 101 TYR A C 1
ATOM 722 O O . TYR A 1 124 ? -6.852 11.025 34.774 1.00 7.69 101 TYR A O 1
ATOM 731 N N . THR A 1 125 ? -6.236 12.365 36.478 1.00 6.99 102 THR A N 1
ATOM 732 C CA . THR A 1 125 ? -7.038 13.534 36.114 1.00 6.94 102 THR A CA 1
ATOM 733 C C . THR A 1 125 ? -6.133 14.636 35.568 1.00 6.20 102 THR A C 1
ATOM 734 O O . THR A 1 125 ? -4.949 14.725 35.917 1.00 7.66 102 THR A O 1
ATOM 738 N N . TYR A 1 126 ? -6.692 15.431 34.657 1.00 6.25 103 TYR A N 1
ATOM 739 C CA . TYR A 1 126 ? -5.933 16.425 33.885 1.00 6.18 103 TYR A CA 1
ATOM 740 C C . TYR A 1 126 ? -6.616 17.795 33.981 1.00 6.40 103 TYR A C 1
ATOM 741 O O . TYR A 1 126 ? -7.826 17.898 33.771 1.00 6.42 103 TYR A O 1
ATOM 750 N N . TYR A 1 127 ? -5.818 18.827 34.289 1.00 6.43 104 TYR A N 1
ATOM 751 C CA . TYR A 1 127 ? -6.385 20.170 34.311 1.00 6.23 104 TYR A CA 1
ATOM 752 C C . TYR A 1 127 ? -6.840 20.624 32.947 1.00 6.48 104 TYR A C 1
ATOM 753 O O . TYR A 1 127 ? -7.702 21.497 32.858 1.00 7.22 104 TYR A O 1
ATOM 762 N N . SER A 1 128 ? -6.335 20.025 31.855 1.00 5.99 105 SER A N 1
ATOM 763 C CA . SER A 1 128 ? -6.764 20.387 30.526 1.00 6.44 105 SER A CA 1
ATOM 764 C C . SER A 1 128 ? -8.099 19.767 30.130 1.00 6.21 105 SER A C 1
ATOM 765 O O . SER A 1 128 ? -8.609 20.082 29.053 1.00 7.06 105 SER A O 1
ATOM 768 N N . MET A 1 129 ? -8.637 18.808 30.909 1.00 6.59 106 MET A N 1
ATOM 769 C CA . MET A 1 129 ? -9.786 18.055 30.459 1.00 6.16 106 MET A CA 1
ATOM 770 C C . MET A 1 129 ? -11.091 18.808 30.694 1.00 7.05 106 MET A C 1
ATOM 771 O O . MET A 1 129 ? -11.387 19.244 31.813 1.00 7.31 106 MET A O 1
ATOM 776 N N . GLY A 1 130 ? -11.865 18.941 29.640 1.00 7.31 107 GLY A N 1
ATOM 777 C CA . GLY A 1 130 ? -13.180 19.575 29.668 1.00 8.06 107 GLY A CA 1
ATOM 778 C C . GLY A 1 130 ? -14.300 18.559 29.851 1.00 8.95 107 GLY A C 1
ATOM 779 O O . GLY A 1 130 ? -14.059 17.353 30.021 1.00 8.29 107 GLY A O 1
ATOM 780 N N . GLU A 1 131 ? -15.543 19.059 29.861 1.00 10.14 108 GLU A N 1
ATOM 781 C CA . GLU A 1 131 ? -16.687 18.270 30.271 1.00 11.08 108 GLU A CA 1
ATOM 782 C C . GLU A 1 131 ? -16.956 17.065 29.373 1.00 10.39 108 GLU A C 1
ATOM 783 O O . GLU A 1 131 ? -17.539 16.096 29.868 1.00 11.85 108 GLU A O 1
ATOM 789 N N . ASP A 1 132 ? -16.554 17.119 28.099 1.00 9.84 109 ASP A N 1
ATOM 790 C CA . ASP A 1 132 ? -16.720 16.006 27.186 1.00 9.54 109 ASP A CA 1
ATOM 791 C C . ASP A 1 132 ? -15.519 15.049 27.212 1.00 8.95 109 ASP A C 1
ATOM 792 O O . ASP A 1 132 ? -15.450 14.176 26.355 1.00 8.65 109 ASP A O 1
ATOM 797 N N . TYR A 1 133 ? -14.626 15.228 28.188 1.00 7.92 110 TYR A N 1
ATOM 798 C CA . TYR A 1 133 ? -13.461 14.395 28.444 1.00 7.35 110 TYR A CA 1
ATOM 799 C C . TYR A 1 133 ? -12.332 14.658 27.459 1.00 6.92 110 TYR A C 1
ATOM 800 O O . TYR A 1 133 ? -11.315 13.956 27.495 1.00 6.91 110 TYR A O 1
ATOM 809 N N . ARG A 1 134 ? -12.446 15.712 26.666 1.00 7.37 111 ARG A N 1
ATOM 810 C CA . ARG A 1 134 ? -11.390 16.070 25.690 1.00 6.98 111 ARG A CA 1
ATOM 811 C C . ARG A 1 134 ? -10.609 17.311 26.148 1.00 6.66 111 ARG A C 1
ATOM 812 O O . ARG A 1 134 ? -11.121 18.119 26.916 1.00 7.31 111 ARG A O 1
ATOM 820 N N . TYR A 1 135 ? -9.389 17.412 25.656 1.00 6.98 112 TYR A N 1
ATOM 821 C CA . TYR A 1 135 ? -8.509 18.526 25.942 1.00 7.12 112 TYR A CA 1
ATOM 822 C C . TYR A 1 135 ? -9.179 19.824 25.516 1.00 7.25 112 TYR A C 1
ATOM 823 O O . TYR A 1 135 ? -9.716 19.916 24.423 1.00 8.21 112 TYR A O 1
ATOM 832 N N . ASP A 1 136 ? -8.985 20.850 26.322 1.00 7.53 113 ASP A N 1
ATOM 833 C CA . ASP A 1 136 ? -9.447 22.219 25.960 1.00 8.49 113 ASP A CA 1
ATOM 834 C C . ASP A 1 136 ? -8.429 23.214 26.538 1.00 8.16 113 ASP A C 1
ATOM 835 O O . ASP A 1 136 ? -8.344 23.318 27.753 1.00 7.99 113 ASP A O 1
ATOM 840 N N A GLU A 1 137 ? -7.729 23.940 25.668 0.70 8.18 114 GLU A N 1
ATOM 841 N N B GLU A 1 137 ? -7.733 23.941 25.663 0.30 8.27 114 GLU A N 1
ATOM 842 C CA A GLU A 1 137 ? -6.674 24.890 26.116 0.70 9.01 114 GLU A CA 1
ATOM 843 C CA B GLU A 1 137 ? -6.686 24.898 26.108 0.30 8.62 114 GLU A CA 1
ATOM 844 C C A GLU A 1 137 ? -7.272 26.019 26.994 0.70 9.10 114 GLU A C 1
ATOM 845 C C B GLU A 1 137 ? -7.309 26.015 26.969 0.30 8.56 114 GLU A C 1
ATOM 846 O O A GLU A 1 137 ? -6.581 26.492 27.889 0.70 10.33 114 GLU A O 1
ATOM 847 O O B GLU A 1 137 ? -6.617 26.498 27.881 0.30 9.19 114 GLU A O 1
ATOM 858 N N A GLU A 1 138 ? -8.530 26.386 26.750 0.70 8.65 115 GLU A N 1
ATOM 859 N N B GLU A 1 138 ? -8.562 26.389 26.690 0.30 8.16 115 GLU A N 1
ATOM 860 C CA A GLU A 1 138 ? -9.105 27.445 27.574 0.70 9.15 115 GLU A CA 1
ATOM 861 C CA B GLU A 1 138 ? -9.206 27.418 27.492 0.30 8.14 115 GLU A CA 1
ATOM 862 C C A GLU A 1 138 ? -9.470 26.950 28.971 0.70 8.33 115 GLU A C 1
ATOM 863 C C B GLU A 1 138 ? -9.399 26.932 28.925 0.30 7.87 115 GLU A C 1
ATOM 864 O O A GLU A 1 138 ? -9.249 27.638 29.983 0.70 8.55 115 GLU A O 1
ATOM 865 O O B GLU A 1 138 ? -8.996 27.629 29.871 0.30 7.69 115 GLU A O 1
ATOM 876 N N . VAL A 1 139 ? -9.955 25.716 29.049 1.00 8.06 116 VAL A N 1
ATOM 877 C CA . VAL A 1 139 ? -10.179 25.077 30.340 1.00 7.37 116 VAL A CA 1
ATOM 878 C C . VAL A 1 139 ? -8.881 24.888 31.119 1.00 7.01 116 VAL A C 1
ATOM 879 O O . VAL A 1 139 ? -8.822 25.160 32.329 1.00 7.44 116 VAL A O 1
ATOM 883 N N . LEU A 1 140 ? -7.802 24.530 30.421 1.00 6.92 117 LEU A N 1
ATOM 884 C CA . LEU A 1 140 ? -6.520 24.393 31.052 1.00 7.43 117 LEU A CA 1
ATOM 885 C C . LEU A 1 140 ? -6.152 25.682 31.783 1.00 6.78 117 LEU A C 1
ATOM 886 O O . LEU A 1 140 ? -5.683 25.658 32.922 1.00 7.37 117 LEU A O 1
ATOM 891 N N . LYS A 1 141 ? -6.268 26.807 31.081 1.00 7.04 118 LYS A N 1
ATOM 892 C CA . LYS A 1 141 ? -5.842 28.088 31.639 1.00 7.37 118 LYS A CA 1
ATOM 893 C C . LYS A 1 141 ? -6.668 28.458 32.868 1.00 6.70 118 LYS A C 1
ATOM 894 O O . LYS A 1 141 ? -6.125 28.889 33.896 1.00 7.75 118 LYS A O 1
ATOM 900 N N . VAL A 1 142 ? -7.977 28.231 32.809 1.00 6.79 119 VAL A N 1
ATOM 901 C CA . VAL A 1 142 ? -8.850 28.509 33.960 1.00 7.15 119 VAL A CA 1
ATOM 902 C C . VAL A 1 142 ? -8.438 27.643 35.135 1.00 7.00 119 VAL A C 1
ATOM 903 O O . VAL A 1 142 ? -8.302 28.104 36.280 1.00 7.41 119 VAL A O 1
ATOM 907 N N . ASN A 1 143 ? -8.233 26.329 34.872 1.00 6.59 120 ASN A N 1
ATOM 908 C CA . ASN A 1 143 ? -7.996 25.377 35.936 1.00 6.93 120 ASN A CA 1
ATOM 909 C C . ASN A 1 143 ? -6.645 25.620 36.574 1.00 7.28 120 ASN A C 1
ATOM 910 O O . ASN A 1 143 ? -6.480 25.476 37.785 1.00 7.78 120 ASN A O 1
ATOM 915 N N . GLN A 1 144 ? -5.605 25.914 35.783 1.00 7.45 121 GLN A N 1
ATOM 916 C CA . GLN A 1 144 ? -4.294 26.209 36.332 1.00 7.99 121 GLN A CA 1
ATOM 917 C C . GLN A 1 144 ? -4.321 27.491 37.175 1.00 8.64 121 GLN A C 1
ATOM 918 O O . GLN A 1 144 ? -3.666 27.551 38.215 1.00 9.70 121 GLN A O 1
ATOM 924 N N . GLU A 1 145 ? -5.079 28.490 36.768 1.00 7.55 122 GLU A N 1
ATOM 925 C CA A GLU A 1 145 ? -5.255 29.692 37.585 0.70 8.29 122 GLU A CA 1
ATOM 926 C CA B GLU A 1 145 ? -5.277 29.686 37.573 0.30 8.35 122 GLU A CA 1
ATOM 927 C C . GLU A 1 145 ? -5.994 29.336 38.871 1.00 8.80 122 GLU A C 1
ATOM 928 O O . GLU A 1 145 ? -5.657 29.856 39.930 1.00 9.99 122 GLU A O 1
ATOM 939 N N . ASN A 1 146 ? -7.016 28.481 38.791 1.00 8.19 123 ASN A N 1
ATOM 940 C CA . ASN A 1 146 ? -7.777 28.097 39.987 1.00 8.59 123 ASN A CA 1
ATOM 941 C C . ASN A 1 146 ? -6.962 27.260 40.944 1.00 9.37 123 ASN A C 1
ATOM 942 O O . ASN A 1 146 ? -7.204 27.369 42.170 1.00 11.37 123 ASN A O 1
ATOM 947 N N . GLY A 1 147 ? -6.076 26.399 40.477 1.00 9.34 124 GLY A N 1
ATOM 948 C CA . GLY A 1 147 ? -5.383 25.439 41.322 1.00 8.94 124 GLY A CA 1
ATOM 949 C C . GLY A 1 147 ? -6.161 24.155 41.570 1.00 9.23 124 GLY A C 1
ATOM 950 O O . GLY A 1 147 ? -5.890 23.481 42.581 1.00 9.52 124 GLY A O 1
ATOM 951 N N . TYR A 1 148 ? -7.066 23.773 40.662 1.00 8.15 125 TYR A N 1
ATOM 952 C CA . TYR A 1 148 ? -7.765 22.512 40.791 1.00 8.43 125 TYR A CA 1
ATOM 953 C C . TYR A 1 148 ? -8.378 22.217 39.426 1.00 8.62 125 TYR A C 1
ATOM 954 O O . TYR A 1 148 ? -8.723 23.118 38.638 1.00 7.79 125 TYR A O 1
ATOM 963 N N . PRO A 1 149 ? -8.606 20.918 39.112 1.00 8.22 126 PRO A N 1
ATOM 964 C CA . PRO A 1 149 ? -9.215 20.510 37.847 1.00 8.54 126 PRO A CA 1
ATOM 965 C C . PRO A 1 149 ? -10.696 20.764 37.882 1.00 9.43 126 PRO A C 1
ATOM 966 O O . PRO A 1 149 ? -11.238 20.942 38.985 1.00 10.50 126 PRO A O 1
ATOM 970 N N . SER A 1 150 ? -11.332 20.759 36.727 1.00 8.35 127 SER A N 1
ATOM 971 C CA . SER A 1 150 ? -12.765 20.891 36.619 1.00 8.25 127 SER A CA 1
ATOM 972 C C . SER A 1 150 ? -13.469 19.560 36.363 1.00 8.66 127 SER A C 1
ATOM 973 O O . SER A 1 150 ? -14.654 19.469 36.636 1.00 10.19 127 SER A O 1
ATOM 976 N N . VAL A 1 151 ? -12.777 18.572 35.816 1.00 7.84 128 VAL A N 1
ATOM 977 C CA . VAL A 1 151 ? -13.390 17.295 35.465 1.00 7.93 128 VAL A CA 1
ATOM 978 C C . VAL A 1 151 ? -12.478 16.177 35.894 1.00 8.14 128 VAL A C 1
ATOM 979 O O . VAL A 1 151 ? -11.281 16.212 35.619 1.00 8.95 128 VAL A O 1
ATOM 983 N N . THR A 1 152 ? -13.056 15.199 36.582 1.00 7.43 129 THR A N 1
ATOM 984 C CA . THR A 1 152 ? -12.353 14.004 36.978 1.00 8.64 129 THR A CA 1
ATOM 985 C C . THR A 1 152 ? -12.393 12.999 35.818 1.00 7.83 129 THR A C 1
ATOM 986 O O . THR A 1 152 ? -13.446 12.716 35.290 1.00 8.80 129 THR A O 1
ATOM 990 N N . ASN A 1 153 ? -11.238 12.503 35.402 1.00 7.10 130 ASN A N 1
ATOM 991 C CA . ASN A 1 153 ? -11.193 11.556 34.303 1.00 6.99 130 ASN A CA 1
ATOM 992 C C . ASN A 1 153 ? -11.789 10.217 34.764 1.00 7.72 130 ASN A C 1
ATOM 993 O O . ASN A 1 153 ? -11.238 9.582 35.657 1.00 8.92 130 ASN A O 1
ATOM 998 N N . PRO A 1 154 ? -12.862 9.728 34.129 1.00 8.00 131 PRO A N 1
ATOM 999 C CA . PRO A 1 154 ? -13.347 8.389 34.433 1.00 9.37 131 PRO A CA 1
ATOM 1000 C C . PRO A 1 154 ? -12.256 7.334 34.110 1.00 9.12 131 PRO A C 1
ATOM 1001 O O . PRO A 1 154 ? -12.310 6.244 34.589 1.00 14.02 131 PRO A O 1
ATOM 1005 N N . GLY A 1 155 ? -11.411 7.569 33.089 1.00 9.57 132 GLY A N 1
ATOM 1006 C CA . GLY A 1 155 ? -10.425 6.569 32.663 1.00 10.17 132 GLY A CA 1
ATOM 1007 C C . GLY A 1 155 ? -11.027 5.550 31.693 1.00 10.41 132 GLY A C 1
ATOM 1008 O O . GLY A 1 155 ? -11.770 5.875 30.766 1.00 10.45 132 GLY A O 1
ATOM 1009 N N . SER A 1 156 ? -10.708 4.272 31.941 1.00 9.51 133 SER A N 1
ATOM 1010 C CA . SER A 1 156 ? -11.176 3.170 31.094 1.00 9.46 133 SER A CA 1
ATOM 1011 C C . SER A 1 156 ? -12.693 3.192 30.825 1.00 9.15 133 SER A C 1
ATOM 1012 O O . SER A 1 156 ? -13.514 3.435 31.729 1.00 9.30 133 SER A O 1
ATOM 1015 N N . GLY A 1 157 ? -13.061 2.733 29.676 1.00 9.84 134 GLY A N 1
ATOM 1016 C CA . GLY A 1 157 ? -14.474 2.471 29.393 1.00 9.88 134 GLY A CA 1
ATOM 1017 C C . GLY A 1 157 ? -15.019 3.411 28.382 1.00 11.84 134 GLY A C 1
ATOM 1018 O O . GLY A 1 157 ? -14.280 4.212 27.812 1.00 8.64 134 GLY A O 1
ATOM 1019 N N . THR A 1 158 ? -16.333 3.267 28.171 1.00 10.35 135 THR A N 1
ATOM 1020 C CA . THR A 1 158 ? -16.957 3.988 27.050 1.00 12.52 135 THR A CA 1
ATOM 1021 C C . THR A 1 158 ? -17.278 5.424 27.334 1.00 11.50 135 THR A C 1
ATOM 1022 O O . THR A 1 158 ? -17.579 6.156 26.353 1.00 13.33 135 THR A O 1
ATOM 1026 N N . ALA A 1 159 ? -17.196 5.917 28.581 1.00 11.85 136 ALA A N 1
ATOM 1027 C CA . ALA A 1 159 ? -17.449 7.307 28.866 1.00 12.43 136 ALA A CA 1
ATOM 1028 C C . ALA A 1 159 ? -16.418 8.127 28.122 1.00 8.70 136 ALA A C 1
ATOM 1029 O O . ALA A 1 159 ? -16.736 9.092 27.427 1.00 11.30 136 ALA A O 1
ATOM 1031 N N . THR A 1 160 ? -15.122 7.693 28.180 1.00 8.59 137 THR A N 1
ATOM 1032 C CA . THR A 1 160 ? -14.001 8.348 27.514 1.00 7.71 137 THR A CA 1
ATOM 1033 C C . THR A 1 160 ? -13.484 7.594 26.295 1.00 7.13 137 THR A C 1
ATOM 1034 O O . THR A 1 160 ? -12.650 8.129 25.572 1.00 7.71 137 THR A O 1
ATOM 1038 N N . MET A 1 161 ? -13.999 6.370 26.067 1.00 7.31 138 MET A N 1
ATOM 1039 C CA . MET A 1 161 ? -13.437 5.453 25.017 1.00 6.77 138 MET A CA 1
ATOM 1040 C C . MET A 1 161 ? -11.961 5.175 25.339 1.00 6.40 138 MET A C 1
ATOM 1041 O O . MET A 1 161 ? -11.127 5.274 24.470 1.00 6.57 138 MET A O 1
ATOM 1046 N N . TRP A 1 162 ? -11.695 4.818 26.589 1.00 6.27 139 TRP A N 1
ATOM 1047 C CA . TRP A 1 162 ? -10.351 4.527 27.028 1.00 5.89 139 TRP A CA 1
ATOM 1048 C C . TRP A 1 162 ? -9.431 5.686 26.682 1.00 6.05 139 TRP A C 1
ATOM 1049 O O . TRP A 1 162 ? -8.271 5.492 26.278 1.00 6.29 139 TRP A O 1
ATOM 1060 N N . ASN A 1 163 ? -9.927 6.902 26.906 1.00 5.69 140 ASN A N 1
ATOM 1061 C CA . ASN A 1 163 ? -9.117 8.138 26.672 1.00 5.48 140 ASN A CA 1
ATOM 1062 C C . ASN A 1 163 ? -8.557 8.193 25.245 1.00 5.19 140 ASN A C 1
ATOM 1063 O O . ASN A 1 163 ? -7.473 8.708 25.038 1.00 6.00 140 ASN A O 1
ATOM 1068 N N . ALA A 1 164 ? -9.347 7.726 24.297 1.00 5.06 141 ALA A N 1
ATOM 1069 C CA . ALA A 1 164 ? -8.898 7.633 22.921 1.00 5.50 141 ALA A CA 1
ATOM 1070 C C . ALA A 1 164 ? -8.530 8.989 22.364 1.00 5.95 141 ALA A C 1
ATOM 1071 O O . ALA A 1 164 ? -9.310 9.946 22.455 1.00 5.73 141 ALA A O 1
ATOM 1073 N N . THR A 1 165 ? -7.435 9.040 21.615 1.00 5.66 142 THR A N 1
ATOM 1074 C CA . THR A 1 165 ? -7.068 10.240 20.862 1.00 5.87 142 THR A CA 1
ATOM 1075 C C . THR A 1 165 ? -8.122 10.586 19.820 1.00 6.02 142 THR A C 1
ATOM 1076 O O . THR A 1 165 ? -8.569 11.742 19.734 1.00 6.08 142 THR A O 1
ATOM 1080 N N . VAL A 1 166 ? -8.462 9.592 18.990 1.00 5.88 143 VAL A N 1
ATOM 1081 C CA . VAL A 1 166 ? -9.469 9.734 17.949 1.00 5.81 143 VAL A CA 1
ATOM 1082 C C . VAL A 1 166 ? -10.582 8.761 18.245 1.00 5.71 143 VAL A C 1
ATOM 1083 O O . VAL A 1 166 ? -10.322 7.551 18.300 1.00 6.12 143 VAL A O 1
ATOM 1087 N N . TYR A 1 167 ? -11.797 9.274 18.416 1.00 5.71 144 TYR A N 1
ATOM 1088 C CA . TYR A 1 167 ? -13.000 8.486 18.593 1.00 6.34 144 TYR A CA 1
ATOM 1089 C C . TYR A 1 167 ? -13.827 8.623 17.322 1.00 6.30 144 TYR A C 1
ATOM 1090 O O . TYR A 1 167 ? -14.251 9.764 17.007 1.00 6.72 144 TYR A O 1
ATOM 1099 N N . VAL A 1 168 ? -13.963 7.538 16.586 1.00 6.19 145 VAL A N 1
ATOM 1100 C CA . VAL A 1 168 ? -14.776 7.517 15.382 1.00 6.93 145 VAL A CA 1
ATOM 1101 C C . VAL A 1 168 ? -16.165 7.060 15.752 1.00 8.06 145 VAL A C 1
ATOM 1102 O O . VAL A 1 168 ? -16.344 5.930 16.205 1.00 7.99 145 VAL A O 1
ATOM 1106 N N . ASN A 1 169 ? -17.164 7.925 15.531 1.00 8.08 146 ASN A N 1
ATOM 1107 C CA . ASN A 1 169 ? -18.548 7.638 15.859 1.00 8.67 146 ASN A CA 1
ATOM 1108 C C . ASN A 1 169 ? -19.457 8.046 14.709 1.00 9.03 146 ASN A C 1
ATOM 1109 O O . ASN A 1 169 ? -20.450 8.747 14.927 1.00 11.77 146 ASN A O 1
ATOM 1114 N N . ALA A 1 170 ? -19.104 7.622 13.519 1.00 8.15 147 ALA A N 1
ATOM 1115 C CA . ALA A 1 170 ? -19.873 7.937 12.326 1.00 8.61 147 ALA A CA 1
ATOM 1116 C C . ALA A 1 170 ? -19.597 6.883 11.272 1.00 8.34 147 ALA A C 1
ATOM 1117 O O . ALA A 1 170 ? -18.619 6.157 11.348 1.00 9.89 147 ALA A O 1
ATOM 1119 N N . ASP A 1 171 ? -20.482 6.749 10.303 1.00 7.35 148 ASP A N 1
ATOM 1120 C CA . ASP A 1 171 ? -20.329 5.822 9.199 1.00 7.21 148 ASP A CA 1
ATOM 1121 C C . ASP A 1 171 ? -19.380 6.384 8.148 1.00 7.16 148 ASP A C 1
ATOM 1122 O O . ASP A 1 171 ? -19.205 7.597 8.033 1.00 7.60 148 ASP A O 1
ATOM 1127 N N . GLY A 1 172 ? -18.744 5.469 7.405 1.00 6.99 149 GLY A N 1
ATOM 1128 C CA . GLY A 1 172 ? -18.054 5.858 6.209 1.00 6.83 149 GLY A CA 1
ATOM 1129 C C . GLY A 1 172 ? -16.733 6.571 6.447 1.00 7.42 149 GLY A C 1
ATOM 1130 O O . GLY A 1 172 ? -16.185 7.205 5.544 1.00 8.28 149 GLY A O 1
ATOM 1131 N N . PHE A 1 173 ? -16.185 6.496 7.657 1.00 7.00 150 PHE A N 1
ATOM 1132 C CA . PHE A 1 173 ? -14.916 7.105 7.980 1.00 6.90 150 PHE A CA 1
ATOM 1133 C C . PHE A 1 173 ? -13.765 6.366 7.310 1.00 6.88 150 PHE A C 1
ATOM 1134 O O . PHE A 1 173 ? -13.702 5.142 7.350 1.00 7.04 150 PHE A O 1
ATOM 1142 N N . GLU A 1 174 ? -12.874 7.138 6.682 1.00 7.38 151 GLU A N 1
ATOM 1143 C CA . GLU A 1 174 ? -11.703 6.570 6.063 1.00 7.81 151 GLU A CA 1
ATOM 1144 C C . GLU A 1 174 ? -10.483 7.371 6.455 1.00 7.17 151 GLU A C 1
ATOM 1145 O O . GLU A 1 174 ? -10.558 8.589 6.704 1.00 7.37 151 GLU A O 1
ATOM 1151 N N . ALA A 1 175 ? -9.317 6.710 6.500 1.00 6.91 152 ALA A N 1
ATOM 1152 C CA . ALA A 1 175 ? -8.075 7.420 6.739 1.00 7.29 152 ALA A CA 1
ATOM 1153 C C . ALA A 1 175 ? -6.963 6.756 5.956 1.00 6.70 152 ALA A C 1
ATOM 1154 O O . ALA A 1 175 ? -6.978 5.553 5.748 1.00 7.46 152 ALA A O 1
ATOM 11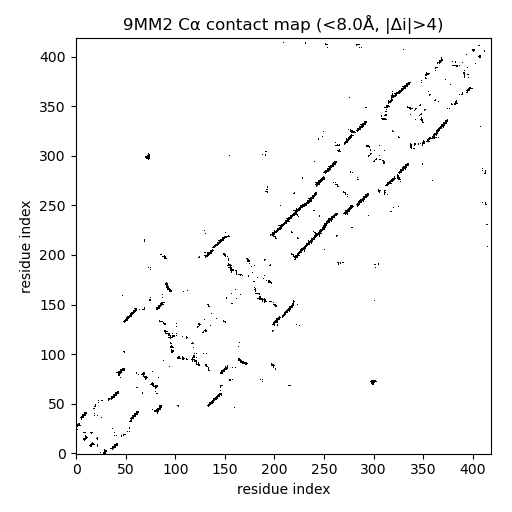56 N N . GLU A 1 176 ? -6.010 7.570 5.505 1.00 7.67 153 GLU A N 1
ATOM 1157 C CA . GLU A 1 176 ? -4.924 7.095 4.677 1.00 8.29 153 GLU A CA 1
ATOM 1158 C C . GLU A 1 176 ? -3.625 7.806 5.053 1.00 7.20 153 GLU A C 1
ATOM 1159 O O . GLU A 1 176 ? -3.534 9.025 5.093 1.00 7.41 153 GLU A O 1
ATOM 1165 N N . GLY A 1 177 ? -2.608 6.994 5.392 1.00 6.61 154 GLY A N 1
ATOM 1166 C CA . GLY A 1 177 ? -1.292 7.535 5.643 1.00 6.99 154 GLY A CA 1
ATOM 1167 C C . GLY A 1 177 ? -1.162 8.322 6.943 1.00 6.80 154 GLY A C 1
ATOM 1168 O O . GLY A 1 177 ? -0.298 9.193 7.048 1.00 7.06 154 GLY A O 1
ATOM 1169 N N . ILE A 1 178 ? -1.969 7.971 7.966 1.00 7.12 155 ILE A N 1
ATOM 1170 C CA . ILE A 1 178 ? -2.011 8.683 9.237 1.00 6.73 155 ILE A CA 1
ATOM 1171 C C . ILE A 1 178 ? -1.458 7.803 10.347 1.00 6.42 155 ILE A C 1
ATOM 1172 O O . ILE A 1 178 ? -1.735 6.601 10.370 1.00 6.74 155 ILE A O 1
ATOM 1177 N N . ILE A 1 179 ? -0.674 8.390 11.249 1.00 6.25 156 ILE A N 1
ATOM 1178 C CA . ILE A 1 179 ? -0.298 7.755 12.510 1.00 6.22 156 ILE A CA 1
ATOM 1179 C C . ILE A 1 179 ? -1.241 8.265 13.594 1.00 6.38 156 ILE A C 1
ATOM 1180 O O . ILE A 1 179 ? -1.268 9.461 13.895 1.00 6.58 156 ILE A O 1
ATOM 1185 N N . PHE A 1 180 ? -2.033 7.385 14.191 1.00 5.73 157 PHE A N 1
ATOM 1186 C CA . PHE A 1 180 ? -2.867 7.656 15.349 1.00 5.73 157 PHE A CA 1
ATOM 1187 C C . PHE A 1 180 ? -2.109 7.188 16.574 1.00 5.60 157 PHE A C 1
ATOM 1188 O O . PHE A 1 180 ? -1.649 6.038 16.583 1.00 6.41 157 PHE A O 1
ATOM 1196 N N . GLU A 1 181 ? -2.005 8.062 17.566 1.00 5.09 158 GLU A N 1
ATOM 1197 C CA . GLU A 1 181 ? -1.190 7.698 18.729 1.00 5.32 158 GLU A CA 1
ATOM 1198 C C . GLU A 1 181 ? -1.752 8.173 20.051 1.00 5.28 158 GLU A C 1
ATOM 1199 O O . GLU A 1 181 ? -2.357 9.230 20.084 1.00 5.45 158 GLU A O 1
ATOM 1205 N N . ASN A 1 182 ? -1.601 7.335 21.074 1.00 4.96 159 ASN A N 1
ATOM 1206 C CA . ASN A 1 182 ? -1.723 7.817 22.438 1.00 5.31 159 ASN A CA 1
ATOM 1207 C C . ASN A 1 182 ? -0.324 7.730 23.022 1.00 5.32 159 ASN A C 1
ATOM 1208 O O . ASN A 1 182 ? 0.293 6.669 23.007 1.00 5.41 159 ASN A O 1
ATOM 1213 N N . SER A 1 183 ? 0.221 8.861 23.461 1.00 5.02 160 SER A N 1
ATOM 1214 C CA . SER A 1 183 ? 1.593 8.939 23.964 1.00 5.59 160 SER A CA 1
ATOM 1215 C C . SER A 1 183 ? 1.724 8.521 25.433 1.00 5.79 160 SER A C 1
ATOM 1216 O O . SER A 1 183 ? 2.848 8.559 25.960 1.00 5.77 160 SER A O 1
ATOM 1219 N N . PHE A 1 184 ? 0.630 8.146 26.087 1.00 5.38 161 PHE A N 1
ATOM 1220 C CA . PHE A 1 184 ? 0.656 7.873 27.561 1.00 5.55 161 PHE A CA 1
ATOM 1221 C C . PHE A 1 184 ? 1.837 6.993 27.961 1.00 5.54 161 PHE A C 1
ATOM 1222 O O . PHE A 1 184 ? 2.491 7.323 28.930 1.00 6.06 161 PHE A O 1
ATOM 1230 N N . ASN A 1 185 ? 2.059 5.916 27.213 1.00 5.00 162 ASN A N 1
ATOM 1231 C CA . ASN A 1 185 ? 3.211 5.020 27.511 1.00 5.30 162 ASN A CA 1
ATOM 1232 C C . ASN A 1 185 ? 4.228 5.031 26.368 1.00 5.40 162 ASN A C 1
ATOM 1233 O O . ASN A 1 185 ? 4.897 4.036 26.179 1.00 5.85 162 ASN A O 1
ATOM 1238 N N . GLN A 1 186 ? 4.364 6.166 25.694 1.00 5.30 163 GLN A N 1
ATOM 1239 C CA . GLN A 1 186 ? 5.413 6.331 24.698 1.00 5.65 163 GLN A CA 1
ATOM 1240 C C . GLN A 1 186 ? 6.366 7.457 25.078 1.00 5.76 163 GLN A C 1
ATOM 1241 O O . GLN A 1 186 ? 7.595 7.234 25.036 1.00 6.41 163 GLN A O 1
ATOM 1247 N N . TYR A 1 187 ? 5.881 8.636 25.444 1.00 5.83 164 TYR A N 1
ATOM 1248 C CA . TYR A 1 187 ? 6.785 9.783 25.762 1.00 5.51 164 TYR A CA 1
ATOM 1249 C C . TYR A 1 187 ? 5.939 10.898 26.344 1.00 6.24 164 TYR A C 1
ATOM 1250 O O . TYR A 1 187 ? 4.731 10.918 26.160 1.00 6.62 164 TYR A O 1
ATOM 1259 N N . VAL A 1 188 ? 6.593 11.791 27.059 1.00 6.10 165 VAL A N 1
ATOM 1260 C CA . VAL A 1 188 ? 5.908 12.971 27.582 1.00 6.46 165 VAL A CA 1
ATOM 1261 C C . VAL A 1 188 ? 5.867 14.039 26.510 1.00 6.79 165 VAL A C 1
ATOM 1262 O O . VAL A 1 188 ? 6.903 14.577 26.091 1.00 7.57 165 VAL A O 1
ATOM 1266 N N . SER A 1 189 ? 4.678 14.311 26.020 1.00 6.63 166 SER A N 1
ATOM 1267 C CA . SER A 1 189 ? 4.537 15.305 24.962 1.00 7.10 166 SER A CA 1
ATOM 1268 C C . SER A 1 189 ? 4.689 16.724 25.512 1.00 7.63 166 SER A C 1
ATOM 1269 O O . SER A 1 189 ? 4.645 16.967 26.726 1.00 7.60 166 SER A O 1
ATOM 1272 N N . GLU A 1 190 ? 4.823 17.655 24.581 1.00 7.62 167 GLU A N 1
ATOM 1273 C CA . GLU A 1 190 ? 4.833 19.082 24.890 1.00 8.51 167 GLU A CA 1
ATOM 1274 C C . GLU A 1 190 ? 3.618 19.448 25.725 1.00 7.58 167 GLU A C 1
ATOM 1275 O O . GLU A 1 190 ? 3.731 20.113 26.758 1.00 8.20 167 GLU A O 1
ATOM 1281 N N . LEU A 1 191 ? 2.429 19.126 25.242 1.00 7.03 168 LEU A N 1
ATOM 1282 C CA . LEU A 1 191 ? 1.222 19.500 25.956 1.00 7.04 168 LEU A CA 1
ATOM 1283 C C . LEU A 1 191 ? 1.146 18.801 27.302 1.00 7.27 168 LEU A C 1
ATOM 1284 O O . LEU A 1 191 ? 0.687 19.383 28.294 1.00 7.96 168 LEU A O 1
ATOM 1289 N N . ALA A 1 192 ? 1.540 17.529 27.398 1.00 6.83 169 ALA A N 1
ATOM 1290 C CA . ALA A 1 192 ? 1.476 16.850 28.690 1.00 6.96 169 ALA A CA 1
ATOM 1291 C C . ALA A 1 192 ? 2.365 17.530 29.727 1.00 7.31 169 ALA A C 1
ATOM 1292 O O . ALA A 1 192 ? 1.977 17.702 30.901 1.00 7.61 169 ALA A O 1
ATOM 1294 N N . ALA A 1 193 ? 3.567 17.927 29.321 1.00 7.36 170 ALA A N 1
ATOM 1295 C CA . ALA A 1 193 ? 4.498 18.560 30.250 1.00 8.13 170 ALA A CA 1
ATOM 1296 C C . ALA A 1 193 ? 3.958 19.883 30.762 1.00 8.37 170 ALA A C 1
ATOM 1297 O O . ALA A 1 193 ? 4.227 20.237 31.887 1.00 9.30 170 ALA A O 1
ATOM 1299 N N . GLU A 1 194 ? 3.191 20.587 29.943 1.00 7.92 171 GLU A N 1
ATOM 1300 C CA . GLU A 1 194 ? 2.605 21.885 30.321 1.00 8.60 171 GLU A CA 1
ATOM 1301 C C . GLU A 1 194 ? 1.308 21.745 31.113 1.00 8.76 171 GLU A C 1
ATOM 1302 O O . GLU A 1 194 ? 0.870 22.697 31.757 1.00 9.21 171 GLU A O 1
ATOM 1308 N N . ASP A 1 195 ? 0.639 20.583 31.053 1.00 6.94 172 ASP A N 1
ATOM 1309 C CA . ASP A 1 195 ? -0.591 20.303 31.754 1.00 7.14 172 ASP A CA 1
ATOM 1310 C C . ASP A 1 195 ? -0.279 20.124 33.235 1.00 7.39 172 ASP A C 1
ATOM 1311 O O . ASP A 1 195 ? 0.879 20.015 33.628 1.00 8.61 172 ASP A O 1
ATOM 1316 N N . THR A 1 196 ? -1.327 20.047 34.053 1.00 7.20 173 THR A N 1
ATOM 1317 C CA . THR A 1 196 ? -1.189 19.582 35.418 1.00 7.78 173 THR A CA 1
ATOM 1318 C C . THR A 1 196 ? -1.920 18.243 35.484 1.00 7.80 173 THR A C 1
ATOM 1319 O O . THR A 1 196 ? -3.121 18.146 35.217 1.00 7.73 173 THR A O 1
ATOM 1323 N N . ILE A 1 197 ? -1.163 17.214 35.820 1.00 7.60 174 ILE A N 1
ATOM 1324 C CA . ILE A 1 197 ? -1.584 15.823 35.781 1.00 7.83 174 ILE A CA 1
ATOM 1325 C C . ILE A 1 197 ? -1.651 15.353 37.216 1.00 8.96 174 ILE A C 1
ATOM 1326 O O . ILE A 1 197 ? -0.678 15.516 37.954 1.00 11.00 174 ILE A O 1
ATOM 1331 N N . VAL A 1 198 ? -2.773 14.806 37.641 1.00 8.18 175 VAL A N 1
ATOM 1332 C CA . VAL A 1 198 ? -3.061 14.413 39.020 1.00 8.38 175 VAL A CA 1
ATOM 1333 C C . VAL A 1 198 ? -3.231 12.893 39.092 1.00 7.76 175 VAL A C 1
ATOM 1334 O O . VAL A 1 198 ? -4.154 12.322 38.479 1.00 7.53 175 VAL A O 1
ATOM 1338 N N . ALA A 1 199 ? -2.369 12.214 39.847 1.00 7.37 176 ALA A N 1
ATOM 1339 C CA . ALA A 1 199 ? -2.550 10.791 40.101 1.00 7.81 176 ALA A CA 1
ATOM 1340 C C . ALA A 1 199 ? -3.814 10.564 40.895 1.00 7.86 176 ALA A C 1
ATOM 1341 O O . ALA A 1 199 ? -4.018 11.201 41.927 1.00 9.23 176 ALA A O 1
ATOM 1343 N N . MET A 1 200 ? -4.649 9.639 40.418 1.00 7.47 177 MET A N 1
ATOM 1344 C CA . MET A 1 200 ? -5.914 9.299 41.019 1.00 7.17 177 MET A CA 1
ATOM 1345 C C . MET A 1 200 ? -5.990 7.771 41.217 1.00 7.01 177 MET A C 1
ATOM 1346 O O . MET A 1 200 ? -4.965 7.096 41.220 1.00 8.44 177 MET A O 1
ATOM 1351 N N . GLU A 1 201 ? -7.207 7.268 41.397 1.00 7.20 178 GLU A N 1
ATOM 1352 C CA . GLU A 1 201 ? -7.426 5.865 41.656 1.00 7.48 178 GLU A CA 1
ATOM 1353 C C . GLU A 1 201 ? -6.920 5.079 40.450 1.00 8.13 178 GLU A C 1
ATOM 1354 O O . GLU A 1 201 ? -7.289 5.376 39.304 1.00 8.77 178 GLU A O 1
ATOM 1360 N N . GLY A 1 202 ? -6.113 4.074 40.701 1.00 8.30 179 GLY A N 1
ATOM 1361 C CA . GLY A 1 202 ? -5.661 3.219 39.601 1.00 9.00 179 GLY A CA 1
ATOM 1362 C C . GLY A 1 202 ? -4.395 3.723 38.929 1.00 9.25 179 GLY A C 1
ATOM 1363 O O . GLY A 1 202 ? -3.882 3.041 38.041 1.00 9.43 179 GLY A O 1
ATOM 1364 N N . ALA A 1 203 ? -3.790 4.851 39.341 1.00 7.60 180 ALA A N 1
ATOM 1365 C CA . ALA A 1 203 ? -2.558 5.314 38.735 1.00 7.60 180 ALA A CA 1
ATOM 1366 C C . ALA A 1 203 ? -1.470 4.276 38.949 1.00 8.09 180 ALA A C 1
ATOM 1367 O O . ALA A 1 203 ? -1.237 3.807 40.064 1.00 9.24 180 ALA A O 1
ATOM 1369 N N . LYS A 1 204 ? -0.713 3.981 37.914 1.00 7.64 181 LYS A N 1
ATOM 1370 C CA . LYS A 1 204 ? 0.435 3.081 37.957 1.00 8.66 181 LYS A CA 1
ATOM 1371 C C . LYS A 1 204 ? 1.691 3.877 37.708 1.00 9.37 181 LYS A C 1
ATOM 1372 O O . LYS A 1 204 ? 1.827 4.455 36.617 1.00 9.21 181 LYS A O 1
ATOM 1378 N N . GLU A 1 205 ? 2.647 3.832 38.637 1.00 8.62 182 GLU A N 1
ATOM 1379 C CA . GLU A 1 205 ? 3.905 4.524 38.428 1.00 9.66 182 GLU A CA 1
ATOM 1380 C C . GLU A 1 205 ? 5.041 3.669 38.963 1.00 9.94 182 GLU A C 1
ATOM 1381 O O . GLU A 1 205 ? 4.888 2.969 39.945 1.00 11.11 182 GLU A O 1
ATOM 1387 N N . GLY A 1 206 ? 6.201 3.817 38.328 1.00 9.96 183 GLY A N 1
ATOM 1388 C CA . GLY A 1 206 ? 7.414 3.176 38.783 1.00 11.14 183 GLY A CA 1
ATOM 1389 C C . GLY A 1 206 ? 8.226 4.144 39.642 1.00 12.26 183 GLY A C 1
ATOM 1390 O O . GLY A 1 206 ? 7.689 4.906 40.433 1.00 12.90 183 GLY A O 1
ATOM 1391 N N . SER A 1 207 ? 9.545 4.064 39.490 1.00 11.93 184 SER A N 1
ATOM 1392 C CA . SER A 1 207 ? 10.452 4.683 40.450 1.00 13.62 184 SER A CA 1
ATOM 1393 C C . SER A 1 207 ? 11.204 5.859 39.843 1.00 14.11 184 SER A C 1
ATOM 1394 O O . SER A 1 207 ? 12.175 6.338 40.428 1.00 16.70 184 SER A O 1
ATOM 1397 N N . ASP A 1 208 ? 10.791 6.357 38.682 1.00 11.60 185 ASP A N 1
ATOM 1398 C CA . ASP A 1 208 ? 11.533 7.437 37.974 1.00 12.64 185 ASP A CA 1
ATOM 1399 C C . ASP A 1 208 ? 10.814 8.794 38.055 1.00 12.27 185 ASP A C 1
ATOM 1400 O O . ASP A 1 208 ? 11.141 9.684 37.289 1.00 16.59 185 ASP A O 1
ATOM 1405 N N . GLY A 1 209 ? 9.889 8.926 38.982 1.00 12.19 186 GLY A N 1
ATOM 1406 C CA . GLY A 1 209 ? 9.183 10.179 39.122 1.00 12.74 186 GLY A CA 1
ATOM 1407 C C . GLY A 1 209 ? 7.700 10.031 38.843 1.00 11.62 186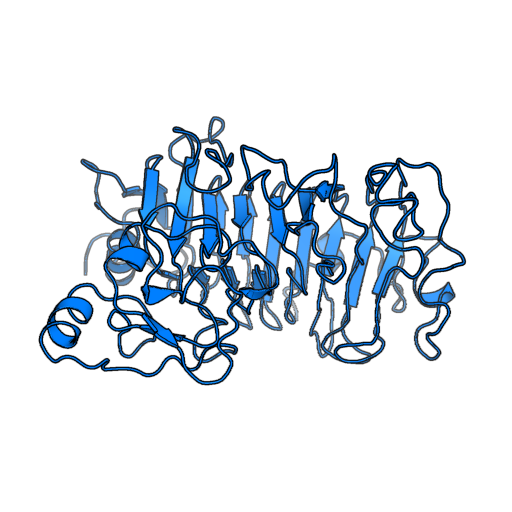 GLY A C 1
ATOM 1408 O O . GLY A 1 209 ? 7.276 9.132 38.099 1.00 12.53 186 GLY A O 1
ATOM 1409 N N . THR A 1 210 ? 6.892 10.894 39.431 1.00 11.11 187 THR A N 1
ATOM 1410 C CA A THR A 1 210 ? 5.470 10.877 39.147 0.70 10.78 187 THR A CA 1
ATOM 1411 C CA B THR A 1 210 ? 5.463 10.923 39.165 0.30 11.22 187 THR A CA 1
ATOM 1412 C C . THR A 1 210 ? 5.260 11.498 37.767 1.00 10.37 187 THR A C 1
ATOM 1413 O O . THR A 1 210 ? 6.042 12.293 37.258 1.00 11.63 187 THR A O 1
ATOM 1420 N N . ARG A 1 211 ? 4.142 11.103 37.119 1.00 10.43 188 ARG A N 1
ATOM 1421 C CA . ARG A 1 211 ? 3.898 11.522 35.736 1.00 9.91 188 ARG A CA 1
ATOM 1422 C C . ARG A 1 211 ? 3.934 13.040 35.572 1.00 10.02 188 ARG A C 1
ATOM 1423 O O . ARG A 1 211 ? 4.454 13.568 34.589 1.00 10.27 188 ARG A O 1
ATOM 1431 N N . ASN A 1 212 ? 3.383 13.785 36.543 1.00 9.74 189 ASN A N 1
ATOM 1432 C CA . ASN A 1 212 ? 3.312 15.219 36.453 1.00 9.67 189 ASN A CA 1
ATOM 1433 C C . ASN A 1 212 ? 4.693 15.861 36.464 1.00 10.33 189 ASN A C 1
ATOM 1434 O O . ASN A 1 212 ? 4.819 16.993 36.032 1.00 11.10 189 ASN A O 1
ATOM 1439 N N . ASP A 1 213 ? 5.680 15.186 37.073 1.00 9.78 190 ASP A N 1
ATOM 1440 C CA . ASP A 1 213 ? 7.001 15.767 37.258 1.00 9.54 190 ASP A CA 1
ATOM 1441 C C . ASP A 1 213 ? 7.933 15.503 36.093 1.00 11.07 190 ASP A C 1
ATOM 1442 O O . ASP A 1 213 ? 9.003 16.109 36.000 1.00 11.68 190 ASP A O 1
ATOM 1447 N N . LEU A 1 214 ? 7.548 14.604 35.190 1.00 9.49 191 LEU A N 1
ATOM 1448 C CA . LEU A 1 214 ? 8.404 14.246 34.058 1.00 9.89 191 LEU A CA 1
ATOM 1449 C C . LEU A 1 214 ? 8.460 15.396 33.064 1.00 9.97 191 LEU A C 1
ATOM 1450 O O . LEU A 1 214 ? 7.478 16.077 32.794 1.00 11.39 191 LEU A O 1
ATOM 1455 N N A GLU A 1 215 ? 9.629 15.618 32.491 0.80 10.44 192 GLU A N 1
ATOM 1456 N N B GLU A 1 215 ? 9.657 15.592 32.501 0.20 10.02 192 GLU A N 1
ATOM 1457 C CA A GLU A 1 215 ? 9.831 16.697 31.548 0.80 11.56 192 GLU A CA 1
ATOM 1458 C CA B GLU A 1 215 ? 9.932 16.660 31.555 0.20 10.03 192 GLU A CA 1
ATOM 1459 C C A GLU A 1 215 ? 9.525 16.221 30.134 0.80 9.75 192 GLU A C 1
ATOM 1460 C C B GLU A 1 215 ? 9.538 16.215 30.147 0.20 9.75 192 GLU A C 1
ATOM 1461 O O A GLU A 1 215 ? 9.567 15.028 29.805 0.80 9.05 192 GLU A O 1
ATOM 1462 O O B GLU A 1 215 ? 9.518 15.020 29.856 0.20 9.61 192 GLU A O 1
ATOM 1473 N N . LYS A 1 216 ? 9.252 17.195 29.280 1.00 9.76 193 LYS A N 1
ATOM 1474 C CA . LYS A 1 216 ? 8.988 16.982 27.881 1.00 10.35 193 LYS A CA 1
ATOM 1475 C C . LYS A 1 216 ? 10.062 16.090 27.287 1.00 10.00 193 LYS A C 1
ATOM 1476 O O . LYS A 1 216 ? 11.259 16.331 27.426 1.00 9.72 193 LYS A O 1
ATOM 1482 N N . GLY A 1 217 ? 9.637 15.082 26.546 1.00 8.77 194 GLY A N 1
ATOM 1483 C CA . GLY A 1 217 ? 10.529 14.190 25.840 1.00 8.83 194 GLY A CA 1
ATOM 1484 C C . GLY A 1 217 ? 10.916 12.960 26.645 1.00 9.56 194 GLY A C 1
ATOM 1485 O O . GLY A 1 217 ? 11.528 12.036 26.120 1.00 10.18 194 GLY A O 1
ATOM 1486 N N . SER A 1 218 ? 10.566 12.903 27.923 1.00 8.05 195 SER A N 1
ATOM 1487 C CA . SER A 1 218 ? 10.928 11.733 28.719 1.00 7.74 195 SER A CA 1
ATOM 1488 C C . SER A 1 218 ? 10.274 10.496 28.120 1.00 7.53 195 SER A C 1
ATOM 1489 O O . SER A 1 218 ? 9.062 10.498 27.860 1.00 8.01 195 SER A O 1
ATOM 1492 N N . THR A 1 219 ? 11.007 9.381 28.089 1.00 7.38 196 THR A N 1
ATOM 1493 C CA . THR A 1 219 ? 10.515 8.083 27.673 1.00 7.64 196 THR A CA 1
ATOM 1494 C C . THR A 1 219 ? 10.371 7.109 28.834 1.00 7.03 196 THR A C 1
ATOM 1495 O O . THR A 1 219 ? 10.087 5.934 28.615 1.00 7.09 196 THR A O 1
ATOM 1499 N N A VAL A 1 220 ? 10.444 7.597 30.065 0.70 6.93 197 VAL A N 1
ATOM 1500 N N B VAL A 1 220 ? 10.471 7.643 30.053 0.30 6.32 197 VAL A N 1
ATOM 1501 C CA A VAL A 1 220 ? 10.376 6.672 31.183 0.70 7.12 197 VAL A CA 1
ATOM 1502 C CA B VAL A 1 220 ? 10.315 6.869 31.272 0.30 5.92 197 VAL A CA 1
ATOM 1503 C C A VAL A 1 220 ? 8.987 6.026 31.285 0.70 6.53 197 VAL A C 1
ATOM 1504 C C B VAL A 1 220 ? 9.030 6.051 31.228 0.30 5.98 197 VAL A C 1
ATOM 1505 O O A VAL A 1 220 ? 8.840 4.952 31.856 0.70 6.50 197 VAL A O 1
ATOM 1506 O O B VAL A 1 220 ? 9.018 4.896 31.616 0.30 5.67 197 VAL A O 1
ATOM 1513 N N . VAL A 1 221 ? 7.984 6.672 30.692 1.00 6.55 198 VAL A N 1
ATOM 1514 C CA . VAL A 1 221 ? 6.629 6.155 30.684 1.00 6.25 198 VAL A CA 1
ATOM 1515 C C . VAL A 1 221 ? 6.445 4.948 29.765 1.00 5.90 198 VAL A C 1
ATOM 1516 O O . VAL A 1 221 ? 5.391 4.327 29.805 1.00 6.65 198 VAL A O 1
ATOM 1520 N N . GLN A 1 222 ? 7.462 4.542 29.005 1.00 5.54 199 GLN A N 1
ATOM 1521 C CA . GLN A 1 222 ? 7.410 3.278 28.273 1.00 5.90 199 GLN A CA 1
ATOM 1522 C C . GLN A 1 222 ? 7.454 2.074 29.199 1.00 6.29 199 GLN A C 1
ATOM 1523 O O . GLN A 1 222 ? 7.038 0.988 28.807 1.00 6.23 199 GLN A O 1
ATOM 1529 N N . GLN A 1 223 ? 7.997 2.234 30.415 1.00 6.33 200 GLN A N 1
ATOM 1530 C CA . GLN A 1 223 ? 8.193 1.099 31.309 1.00 6.53 200 GLN A CA 1
ATOM 1531 C C . GLN A 1 223 ? 6.850 0.525 31.749 1.00 6.35 200 GLN A C 1
ATOM 1532 O O . GLN A 1 223 ? 5.879 1.256 32.023 1.00 6.56 200 GLN A O 1
ATOM 1538 N N . LYS A 1 224 ? 6.866 -0.799 31.946 1.00 6.50 201 LYS A N 1
ATOM 1539 C CA . LYS A 1 224 ? 5.698 -1.528 32.406 1.00 6.74 201 LYS A CA 1
ATOM 1540 C C . LYS A 1 224 ? 5.118 -0.946 33.691 1.00 6.93 201 LYS A C 1
ATOM 1541 O O . LYS A 1 224 ? 3.892 -0.922 33.858 1.00 7.13 201 LYS A O 1
ATOM 1547 N N . SER A 1 225 ? 5.960 -0.483 34.592 1.00 7.33 202 SER A N 1
ATOM 1548 C CA . SER A 1 225 ? 5.503 0.067 35.866 1.00 7.60 202 SER A CA 1
ATOM 1549 C C . SER A 1 225 ? 4.638 1.311 35.722 1.00 7.58 202 SER A C 1
ATOM 1550 O O . SER A 1 225 ? 3.943 1.703 36.688 1.00 7.73 202 SER A O 1
ATOM 1553 N N . TYR A 1 226 ? 4.634 1.959 34.530 1.00 6.69 203 TYR A N 1
ATOM 1554 C CA . TYR A 1 226 ? 3.804 3.122 34.248 1.00 5.93 203 TYR A CA 1
ATOM 1555 C C . TYR A 1 226 ? 2.625 2.779 33.347 1.00 5.89 203 TYR A C 1
ATOM 1556 O O . TYR A 1 226 ? 1.833 3.676 33.019 1.00 6.12 203 TYR A O 1
ATOM 1565 N N . VAL A 1 227 ? 2.467 1.523 32.935 1.00 5.73 204 VAL A N 1
ATOM 1566 C CA . VAL A 1 227 ? 1.479 1.199 31.904 1.00 5.75 204 VAL A CA 1
ATOM 1567 C C . VAL A 1 227 ? 0.063 1.104 32.457 1.00 6.23 204 VAL A C 1
ATOM 1568 O O . VAL A 1 227 ? -0.228 0.473 33.482 1.00 6.86 204 VAL A O 1
ATOM 1572 N N . GLU A 1 228 ? -0.871 1.706 31.729 1.00 5.31 205 GLU A N 1
ATOM 1573 C CA . GLU A 1 228 ? -2.315 1.526 31.939 1.00 5.52 205 GLU A CA 1
ATOM 1574 C C . GLU A 1 228 ? -3.016 1.815 30.604 1.00 5.71 205 GLU A C 1
ATOM 1575 O O . GLU A 1 228 ? -2.381 2.186 29.622 1.00 5.84 205 GLU A O 1
ATOM 1581 N N . ARG A 1 229 ? -4.322 1.594 30.579 1.00 5.43 206 ARG A N 1
ATOM 1582 C CA . ARG A 1 229 ? -5.115 1.641 29.377 1.00 5.51 206 ARG A CA 1
ATOM 1583 C C . ARG A 1 229 ? -5.166 3.046 28.803 1.00 5.63 206 ARG A C 1
ATOM 1584 O O . ARG A 1 229 ? -5.559 3.992 29.500 1.00 6.02 206 ARG A O 1
ATOM 1592 N N . ALA A 1 230 ? -4.846 3.169 27.507 1.00 5.01 207 ALA A N 1
ATOM 1593 C CA . ALA A 1 230 ? -4.791 4.486 26.854 1.00 5.32 207 ALA A CA 1
ATOM 1594 C C . ALA A 1 230 ? -4.884 4.231 25.351 1.00 5.11 207 ALA A C 1
ATOM 1595 O O . ALA A 1 230 ? -3.919 3.864 24.694 1.00 6.02 207 ALA A O 1
ATOM 1597 N N A SER A 1 231 ? -6.083 4.409 24.783 0.50 5.39 208 SER A N 1
ATOM 1598 N N B SER A 1 231 ? -6.073 4.402 24.793 0.50 4.81 208 SER A N 1
ATOM 1599 C CA A SER A 1 231 ? -6.322 4.114 23.366 0.50 5.75 208 SER A CA 1
ATOM 1600 C CA B SER A 1 231 ? -6.303 4.070 23.391 0.50 4.73 208 SER A CA 1
ATOM 1601 C C A SER A 1 231 ? -5.829 5.230 22.457 0.50 5.33 208 SER A C 1
ATOM 1602 C C B SER A 1 231 ? -5.835 5.202 22.479 0.50 4.77 208 SER A C 1
ATOM 1603 O O A SER A 1 231 ? -6.007 6.430 22.731 0.50 5.28 208 SER A O 1
ATOM 1604 O O B SER A 1 231 ? -5.958 6.397 22.823 0.50 4.87 208 SER A O 1
ATOM 1609 N N . ALA A 1 232 ? -5.270 4.850 21.306 1.00 4.79 209 ALA A N 1
ATOM 1610 C CA . ALA A 1 232 ? -4.973 5.789 20.222 1.00 5.06 209 ALA A CA 1
ATOM 1611 C C . ALA A 1 232 ? -6.214 6.075 19.392 1.00 5.44 209 ALA A C 1
ATOM 1612 O O . ALA A 1 232 ? -6.363 7.148 18.801 1.00 5.68 209 ALA A O 1
ATOM 1614 N N . LEU A 1 233 ? -7.057 5.057 19.219 1.00 5.68 210 LEU A N 1
ATOM 1615 C CA . LEU A 1 233 ? -8.115 5.052 18.224 1.00 5.01 210 LEU A CA 1
ATOM 1616 C C . LEU A 1 233 ? -9.202 4.129 18.737 1.00 5.06 210 LEU A C 1
ATOM 1617 O O . LEU A 1 233 ? -8.949 2.973 19.066 1.00 5.73 210 LEU A O 1
ATOM 1622 N N . ALA A 1 234 ? -10.421 4.637 18.778 1.00 5.34 211 ALA A N 1
ATOM 1623 C CA . ALA A 1 234 ? -11.582 3.899 19.225 1.00 5.48 211 ALA A CA 1
ATOM 1624 C C . ALA A 1 234 ? -12.713 4.091 18.245 1.00 5.67 211 ALA A C 1
ATOM 1625 O O . ALA A 1 234 ? -13.027 5.235 17.943 1.00 6.78 211 ALA A O 1
ATOM 1627 N N . LEU A 1 235 ? -13.303 3.009 17.796 1.00 5.61 212 LEU A N 1
ATOM 1628 C CA . LEU A 1 235 ? -14.495 3.054 16.944 1.00 5.63 212 LEU A CA 1
ATOM 1629 C C . LEU A 1 235 ? -15.695 2.738 17.800 1.00 6.00 212 LEU A C 1
ATOM 1630 O O . LEU A 1 235 ? -15.689 1.776 18.569 1.00 6.13 212 LEU A O 1
ATOM 1635 N N . GLY A 1 236 ? -16.760 3.507 17.637 1.00 6.26 213 GLY A N 1
ATOM 1636 C CA . GLY A 1 236 ? -18.026 3.259 18.318 1.00 6.32 213 GLY A CA 1
ATOM 1637 C C . GLY A 1 236 ? -18.714 2.018 17.774 1.00 7.02 213 GLY A C 1
ATOM 1638 O O . GLY A 1 236 ? -18.219 1.286 16.934 1.00 7.98 213 GLY A O 1
ATOM 1639 N N . ASN A 1 237 ? -19.900 1.788 18.310 1.00 7.66 214 ASN A N 1
ATOM 1640 C CA . ASN A 1 237 ? -20.713 0.606 17.934 1.00 7.35 214 ASN A CA 1
ATOM 1641 C C . ASN A 1 237 ? -21.682 0.914 16.794 1.00 7.83 214 ASN A C 1
ATOM 1642 O O . ASN A 1 237 ? -22.031 2.082 16.592 1.00 8.30 214 ASN A O 1
ATOM 1647 N N . ASN A 1 238 ? -22.081 -0.133 16.080 1.00 7.16 215 ASN A N 1
ATOM 1648 C CA . ASN A 1 238 ? -23.130 -0.039 15.018 1.00 7.20 215 ASN A CA 1
ATOM 1649 C C . ASN A 1 238 ? -22.727 0.868 13.850 1.00 8.05 215 ASN A C 1
ATOM 1650 O O . ASN A 1 238 ? -23.601 1.490 13.286 1.00 9.86 215 ASN A O 1
ATOM 1655 N N . LEU A 1 239 ? -21.439 0.915 13.541 1.00 7.07 216 LEU A N 1
ATOM 1656 C CA . LEU A 1 239 ? -20.965 1.759 12.442 1.00 7.01 216 LEU A CA 1
ATOM 1657 C C . LEU A 1 239 ? -20.632 0.905 11.232 1.00 6.05 216 LEU A C 1
ATOM 1658 O O . LEU A 1 239 ? -20.321 -0.281 11.339 1.00 6.98 216 LEU A O 1
ATOM 1663 N N . SER A 1 240 ? -20.659 1.530 10.046 1.00 6.37 217 SER A N 1
ATOM 1664 C CA . SER A 1 240 ? -20.459 0.827 8.804 1.00 6.75 217 SER A CA 1
ATOM 1665 C C . SER A 1 240 ? -19.450 1.532 7.919 1.00 6.71 217 SER A C 1
ATOM 1666 O O . SER A 1 240 ? -19.220 2.720 8.021 1.00 7.28 217 SER A O 1
ATOM 1669 N N . ASP A 1 241 ? -18.820 0.736 7.064 1.00 7.61 218 ASP A N 1
ATOM 1670 C CA . ASP A 1 241 ? -17.973 1.193 5.980 1.00 7.94 218 ASP A CA 1
ATOM 1671 C C . ASP A 1 241 ? -16.766 2.018 6.449 1.00 8.05 218 ASP A C 1
ATOM 1672 O O . ASP A 1 241 ? -16.403 3.006 5.823 1.00 8.37 218 ASP A O 1
ATOM 1677 N N . ILE A 1 242 ? -16.124 1.596 7.530 1.00 6.87 219 ILE A N 1
ATOM 1678 C CA . ILE A 1 242 ? -14.908 2.233 8.018 1.00 7.21 219 ILE A CA 1
ATOM 1679 C C . ILE A 1 242 ? -13.704 1.554 7.393 1.00 6.84 219 ILE A C 1
ATOM 1680 O O . ILE A 1 242 ? -13.624 0.326 7.430 1.00 6.84 219 ILE A O 1
ATOM 1685 N N . VAL A 1 243 ? -12.787 2.320 6.823 1.00 7.16 220 VAL A N 1
ATOM 1686 C CA . VAL A 1 243 ? -11.612 1.759 6.179 1.00 6.77 220 VAL A CA 1
ATOM 1687 C C . VAL A 1 243 ? -10.390 2.619 6.449 1.00 7.34 220 VAL A C 1
ATOM 1688 O O . VAL A 1 243 ? -10.361 3.810 6.131 1.00 8.19 220 VAL A O 1
ATOM 1692 N N . PHE A 1 244 ? -9.341 1.988 6.983 1.00 6.36 221 PHE A N 1
ATOM 1693 C CA . PHE A 1 244 ? -8.019 2.581 7.181 1.00 7.06 221 PHE A CA 1
ATOM 1694 C C . PHE A 1 244 ? -7.053 1.978 6.189 1.00 7.18 221 PHE A C 1
ATOM 1695 O O . PHE A 1 244 ? -7.015 0.752 6.074 1.00 7.62 221 PHE A O 1
ATOM 1703 N N . THR A 1 245 ? -6.238 2.795 5.547 1.00 6.98 222 THR A N 1
ATOM 1704 C CA . THR A 1 245 ? -5.294 2.329 4.547 1.00 7.54 222 THR A CA 1
ATOM 1705 C C . THR A 1 245 ? -3.927 2.916 4.877 1.00 6.82 222 THR A C 1
ATOM 1706 O O . THR A 1 245 ? -3.783 4.126 4.963 1.00 6.89 222 THR A O 1
ATOM 1710 N N A ASN A 1 246 ? -2.928 2.047 5.017 0.30 7.08 223 ASN A N 1
ATOM 1711 N N B ASN A 1 246 ? -2.902 2.078 5.000 0.70 7.21 223 ASN A N 1
ATOM 1712 C CA A ASN A 1 246 ? -1.554 2.469 5.223 0.30 7.22 223 ASN A CA 1
ATOM 1713 C CA B ASN A 1 246 ? -1.555 2.565 5.249 0.70 7.50 223 ASN A CA 1
ATOM 1714 C C A ASN A 1 246 ? -1.405 3.403 6.427 0.30 6.96 223 ASN A C 1
ATOM 1715 C C B ASN A 1 246 ? -1.496 3.544 6.417 0.70 6.94 223 ASN A C 1
ATOM 1716 O O A ASN A 1 246 ? -0.567 4.294 6.413 0.30 7.08 223 ASN A O 1
ATOM 1717 O O B ASN A 1 246 ? -0.909 4.624 6.364 0.70 7.15 223 ASN A O 1
ATOM 1726 N N . CYS A 1 247 ? -2.184 3.157 7.490 1.00 7.08 224 CYS A N 1
ATOM 1727 C CA . CYS A 1 247 ? -2.120 3.915 8.726 1.00 6.38 224 CYS A CA 1
ATOM 1728 C C . CYS A 1 247 ? -1.353 3.132 9.785 1.00 6.08 224 CYS A C 1
ATOM 1729 O O . CYS A 1 247 ? -1.168 1.917 9.688 1.00 6.97 224 CYS A O 1
ATOM 1732 N N . LYS A 1 248 ? -0.934 3.851 10.826 1.00 5.64 225 LYS A N 1
ATOM 1733 C CA . LYS A 1 248 ? -0.288 3.233 11.983 1.00 5.35 225 LYS A CA 1
ATOM 1734 C C . LYS A 1 248 ? -1.087 3.614 13.210 1.00 5.71 225 LYS A C 1
ATOM 1735 O O . LYS A 1 248 ? -1.581 4.743 13.312 1.00 6.20 225 LYS A O 1
ATOM 1741 N N . VAL A 1 249 ? -1.190 2.712 14.188 1.00 5.71 226 VAL A N 1
ATOM 1742 C CA . VAL A 1 249 ? -1.918 2.957 15.434 1.00 5.46 226 VAL A CA 1
ATOM 1743 C C . VAL A 1 249 ? -0.984 2.590 16.575 1.00 5.31 226 VAL A C 1
ATOM 1744 O O . VAL A 1 249 ? -0.577 1.433 16.685 1.00 5.58 226 VAL A O 1
ATOM 1748 N N . VAL A 1 250 ? -0.619 3.585 17.381 1.00 5.32 227 VAL A N 1
ATOM 1749 C CA . VAL A 1 250 ? 0.465 3.484 18.359 1.00 5.56 227 VAL A CA 1
ATOM 1750 C C . VAL A 1 250 ? -0.069 3.577 19.786 1.00 5.16 227 VAL A C 1
ATOM 1751 O O . VAL A 1 250 ? -0.671 4.590 20.135 1.00 5.27 227 VAL A O 1
ATOM 1755 N N . GLY A 1 251 ? 0.241 2.545 20.587 1.00 4.90 228 GLY A N 1
ATOM 1756 C CA . GLY A 1 251 ? -0.052 2.520 22.013 1.00 5.06 228 GLY A CA 1
ATOM 1757 C C . GLY A 1 251 ? 0.600 1.296 22.618 1.00 4.82 228 GLY A C 1
ATOM 1758 O O . GLY A 1 251 ? 1.359 0.585 21.944 1.00 5.15 228 GLY A O 1
ATOM 1759 N N . ARG A 1 252 ? 0.225 1.023 23.863 1.00 4.87 229 ARG A N 1
ATOM 1760 C CA . ARG A 1 252 ? 0.649 -0.181 24.561 1.00 5.19 229 ARG A CA 1
ATOM 1761 C C . ARG A 1 252 ? -0.575 -0.975 25.001 1.00 4.81 229 ARG A C 1
ATOM 1762 O O . ARG A 1 252 ? -0.953 -1.933 24.341 1.00 4.87 229 ARG A O 1
ATOM 1770 N N . GLN A 1 253 ? -1.167 -0.606 26.135 1.00 4.95 230 GLN A N 1
ATOM 1771 C CA . GLN A 1 253 ? -2.358 -1.340 26.622 1.00 4.96 230 GLN A CA 1
ATOM 1772 C C . GLN A 1 253 ? -3.637 -0.759 25.992 1.00 5.30 230 GLN A C 1
ATOM 1773 O O . GLN A 1 253 ? -3.891 0.428 26.143 1.00 5.43 230 GLN A O 1
ATOM 1779 N N . ASP A 1 254 ? -4.406 -1.626 25.332 1.00 4.96 231 ASP A N 1
ATOM 1780 C CA . ASP A 1 254 ? -5.689 -1.222 24.781 1.00 5.20 231 ASP A CA 1
ATOM 1781 C C . ASP A 1 254 ? -5.534 -0.137 23.714 1.00 4.63 231 ASP A C 1
ATOM 1782 O O . ASP A 1 254 ? -6.362 0.749 23.585 1.00 5.26 231 ASP A O 1
ATOM 1787 N N . THR A 1 255 ? -4.561 -0.322 22.806 1.00 4.85 232 THR A N 1
ATOM 1788 C CA . THR A 1 255 ? -4.290 0.669 21.754 1.00 4.59 232 THR A CA 1
ATOM 1789 C C . THR A 1 255 ? -5.529 0.972 20.924 1.00 4.76 232 THR A C 1
ATOM 1790 O O . THR A 1 255 ? -5.800 2.146 20.626 1.00 5.23 232 THR A O 1
ATOM 1794 N N . LEU A 1 256 ? -6.181 -0.075 20.389 1.00 4.61 233 LEU A N 1
ATOM 1795 C CA . LEU A 1 256 ? -7.193 0.071 19.335 1.00 4.92 233 LEU A CA 1
ATOM 1796 C C . LEU A 1 256 ? -8.466 -0.634 19.755 1.00 5.30 233 LEU A C 1
ATOM 1797 O O . LEU A 1 256 ? -8.455 -1.841 19.948 1.00 5.25 233 LEU A O 1
ATOM 1802 N N . TYR A 1 257 ? -9.551 0.131 19.930 1.00 5.66 234 TYR A N 1
ATOM 1803 C CA . TYR A 1 257 ? -10.844 -0.405 20.293 1.00 5.32 234 TYR A CA 1
ATOM 1804 C C . TYR A 1 257 ? -11.774 -0.316 19.086 1.00 5.51 234 TYR A C 1
ATOM 1805 O O . TYR A 1 257 ? -11.825 0.693 18.379 1.00 5.16 234 TYR A O 1
ATOM 1814 N N . GLY A 1 258 ? -12.666 -1.292 18.960 1.00 5.18 235 GLY A N 1
ATOM 1815 C CA . GLY A 1 258 ? -13.841 -1.132 18.115 1.00 5.74 235 GLY A CA 1
ATOM 1816 C C . GLY A 1 258 ? -15.064 -1.820 18.686 1.00 5.59 235 GLY A C 1
ATOM 1817 O O . GLY A 1 258 ? -14.994 -2.971 19.106 1.00 6.06 235 GLY A O 1
ATOM 1818 N N . GLY A 1 259 ? -16.186 -1.118 18.667 1.00 6.38 236 GLY A N 1
ATOM 1819 C CA . GLY A 1 259 ? -17.409 -1.581 19.284 1.00 6.15 236 GLY A CA 1
ATOM 1820 C C . GLY A 1 259 ? -18.148 -2.644 18.477 1.00 6.03 236 GLY A C 1
ATOM 1821 O O . GLY A 1 259 ? -17.913 -2.896 17.307 1.00 6.26 236 GLY A O 1
ATOM 1822 N N . LYS A 1 260 ? -19.129 -3.267 19.169 1.00 6.95 237 LYS A N 1
ATOM 1823 C CA . LYS A 1 260 ? -19.973 -4.266 18.560 1.00 6.71 237 LYS A CA 1
ATOM 1824 C C . LYS A 1 260 ? -20.718 -3.718 17.355 1.00 6.76 237 LYS A C 1
ATOM 1825 O O . LYS A 1 260 ? -21.124 -2.557 17.308 1.00 7.38 237 LYS A O 1
ATOM 1831 N N . MET A 1 261 ? -20.883 -4.608 16.388 1.00 6.35 238 MET A N 1
ATOM 1832 C CA . MET A 1 261 ? -21.716 -4.335 15.183 1.00 6.54 238 MET A CA 1
ATOM 1833 C C . MET A 1 261 ? -21.137 -3.238 14.305 1.00 7.06 238 MET A C 1
ATOM 1834 O O . MET A 1 261 ? -21.864 -2.685 13.497 1.00 7.71 238 MET A O 1
ATOM 1839 N N . THR A 1 262 ? -19.852 -3.010 14.450 1.00 7.02 239 THR A N 1
ATOM 1840 C CA . THR A 1 262 ? -19.129 -2.082 13.602 1.00 6.87 239 THR A CA 1
ATOM 1841 C C . THR A 1 262 ? -18.306 -2.900 12.621 1.00 7.34 239 THR A C 1
ATOM 1842 O O . THR A 1 262 ? -17.608 -3.851 13.021 1.00 8.59 239 THR A O 1
ATOM 1846 N N . TYR A 1 263 ? -18.335 -2.506 11.351 1.00 6.92 240 TYR A N 1
ATOM 1847 C CA . TYR A 1 263 ? -17.509 -3.087 10.307 1.00 6.79 240 TYR A CA 1
ATOM 1848 C C . TYR A 1 263 ? -16.370 -2.146 9.967 1.00 6.98 240 TYR A C 1
ATOM 1849 O O . TYR A 1 263 ? -16.639 -1.007 9.568 1.00 7.82 240 TYR A O 1
ATOM 1858 N N . ALA A 1 264 ? -15.128 -2.594 10.183 1.00 6.13 241 ALA A N 1
ATOM 1859 C CA . ALA A 1 264 ? -13.943 -1.783 9.948 1.00 6.88 241 ALA A CA 1
ATOM 1860 C C . ALA A 1 264 ? -12.866 -2.642 9.306 1.00 6.39 241 ALA A C 1
ATOM 1861 O O . ALA A 1 264 ? -12.673 -3.783 9.725 1.00 6.92 241 ALA A O 1
ATOM 1863 N N . GLU A 1 265 ? -12.151 -2.060 8.344 1.00 6.67 242 GLU A N 1
ATOM 1864 C CA . GLU A 1 265 ? -11.059 -2.738 7.700 1.00 6.39 242 GLU A CA 1
ATOM 1865 C C . GLU A 1 265 ? -9.813 -1.883 7.841 1.00 6.66 242 GLU A C 1
ATOM 1866 O O . GLU A 1 265 ? -9.882 -0.654 7.766 1.00 6.95 242 GLU A O 1
ATOM 1872 N N . PHE A 1 266 ? -8.691 -2.556 8.064 1.00 6.02 243 PHE A N 1
ATOM 1873 C CA . PHE A 1 266 ? -7.377 -1.981 8.237 1.00 6.43 243 PHE A CA 1
ATOM 1874 C C . PHE A 1 266 ? -6.493 -2.637 7.204 1.00 6.53 243 PHE A C 1
ATOM 1875 O O . PHE A 1 266 ? -6.140 -3.811 7.374 1.00 7.28 243 PHE A O 1
ATOM 1883 N N . ASN A 1 267 ? -6.204 -1.903 6.143 1.00 6.60 244 ASN A N 1
ATOM 1884 C CA . ASN A 1 267 ? -5.508 -2.453 4.976 1.00 7.62 244 ASN A CA 1
ATOM 1885 C C . ASN A 1 267 ? -4.076 -1.970 4.913 1.00 7.10 244 ASN A C 1
ATOM 1886 O O . ASN A 1 267 ? -3.823 -0.758 4.863 1.00 7.66 244 ASN A O 1
ATOM 1891 N N . ASN A 1 268 ? -3.131 -2.897 5.033 1.00 7.36 245 ASN A N 1
ATOM 1892 C CA . ASN A 1 268 ? -1.721 -2.537 4.997 1.00 7.86 245 ASN A CA 1
ATOM 1893 C C . ASN A 1 268 ? -1.375 -1.507 6.072 1.00 7.42 245 ASN A C 1
ATOM 1894 O O . ASN A 1 268 ? -0.650 -0.538 5.835 1.00 8.53 245 ASN A O 1
ATOM 1899 N N . CYS A 1 269 ? -1.951 -1.698 7.256 1.00 6.50 246 CYS A N 1
ATOM 1900 C CA . CYS A 1 269 ? -1.694 -0.829 8.407 1.00 6.36 246 CYS A CA 1
ATOM 1901 C C . CYS A 1 269 ? -0.659 -1.467 9.325 1.00 6.30 246 CYS A C 1
ATOM 1902 O O . CYS A 1 269 ? -0.289 -2.647 9.155 1.00 7.39 246 CYS A O 1
ATOM 1905 N N . GLU A 1 270 ? -0.190 -0.688 10.294 1.00 5.68 247 GLU A N 1
ATOM 1906 C CA . GLU A 1 270 ? 0.664 -1.209 11.363 1.00 5.56 247 GLU A CA 1
ATOM 1907 C C . GLU A 1 270 ? -0.047 -0.934 12.676 1.00 5.83 247 GLU A C 1
ATOM 1908 O O . GLU A 1 270 ? -0.402 0.220 12.937 1.00 6.69 247 GLU A O 1
ATOM 1914 N N . ILE A 1 271 ? -0.215 -1.965 13.516 1.00 5.58 248 ILE A N 1
ATOM 1915 C CA . ILE A 1 271 ? -0.888 -1.811 14.811 1.00 5.56 248 ILE A CA 1
ATOM 1916 C C . ILE A 1 271 ? 0.153 -2.200 15.862 1.00 5.15 248 ILE A C 1
ATOM 1917 O O . ILE A 1 271 ? 0.737 -3.281 15.767 1.00 5.98 248 ILE A O 1
ATOM 1922 N N . TYR A 1 272 ? 0.348 -1.316 16.845 1.00 4.81 249 TYR A N 1
ATOM 1923 C CA . TYR A 1 272 ? 1.347 -1.519 17.887 1.00 5.25 249 TYR A CA 1
ATOM 1924 C C . TYR A 1 272 ? 0.650 -1.746 19.218 1.00 4.91 249 TYR A C 1
ATOM 1925 O O . TYR A 1 272 ? -0.327 -1.069 19.552 1.00 5.43 249 TYR A O 1
ATOM 1934 N N . GLY A 1 273 ? 1.199 -2.636 20.036 1.00 4.57 250 GLY A N 1
ATOM 1935 C CA . GLY A 1 273 ? 0.764 -2.696 21.425 1.00 4.72 250 GLY A CA 1
ATOM 1936 C C . GLY A 1 273 ? 1.324 -3.851 22.226 1.00 4.85 250 GLY A C 1
ATOM 1937 O O . GLY A 1 273 ? 2.154 -4.644 21.742 1.00 5.17 250 GLY A O 1
ATOM 1938 N N . ALA A 1 274 ? 0.810 -3.938 23.443 1.00 5.42 251 ALA A N 1
ATOM 1939 C CA . ALA A 1 274 ? 1.204 -4.928 24.422 1.00 5.39 251 ALA A CA 1
ATOM 1940 C C . ALA A 1 274 ? -0.078 -5.646 24.880 1.00 5.14 251 ALA A C 1
ATOM 1941 O O . ALA A 1 274 ? -0.569 -6.510 24.141 1.00 4.90 251 ALA A O 1
ATOM 1943 N N . VAL A 1 275 ? -0.629 -5.300 26.027 1.00 5.21 252 VAL A N 1
ATOM 1944 C CA . VAL A 1 275 ? -1.801 -6.006 26.501 1.00 5.43 252 VAL A CA 1
ATOM 1945 C C . VAL A 1 275 ? -3.035 -5.602 25.685 1.00 5.19 252 VAL A C 1
ATOM 1946 O O . VAL A 1 275 ? -3.473 -4.445 25.724 1.00 5.35 252 VAL A O 1
ATOM 1950 N N . ASP A 1 276 ? -3.662 -6.607 25.086 1.00 5.26 253 ASP A N 1
ATOM 1951 C CA . ASP A 1 276 ? -5.017 -6.539 24.528 1.00 5.27 253 ASP A CA 1
ATOM 1952 C C . ASP A 1 276 ? -5.111 -5.380 23.538 1.00 4.94 253 ASP A C 1
ATOM 1953 O O . ASP A 1 276 ? -6.038 -4.563 23.589 1.00 5.08 253 ASP A O 1
ATOM 1958 N N . TYR A 1 277 ? -4.136 -5.257 22.632 1.00 5.09 254 TYR A N 1
ATOM 1959 C CA . TYR A 1 277 ? -4.017 -3.994 21.829 1.00 4.97 254 TYR A CA 1
ATOM 1960 C C . TYR A 1 277 ? -5.030 -3.818 20.712 1.00 4.84 254 TYR A C 1
ATOM 1961 O O . TYR A 1 277 ? -5.149 -2.710 20.228 1.00 5.19 254 TYR A O 1
ATOM 1970 N N . ILE A 1 278 ? -5.697 -4.884 20.329 1.00 4.50 255 ILE A N 1
ATOM 1971 C CA . ILE A 1 278 ? -6.858 -4.775 19.471 1.00 4.66 255 ILE A CA 1
ATOM 1972 C C . ILE A 1 278 ? -8.024 -5.389 20.248 1.00 4.75 255 ILE A C 1
ATOM 1973 O O . ILE A 1 278 ? -7.947 -6.595 20.549 1.00 4.98 255 ILE A O 1
ATOM 1978 N N . PHE A 1 279 ? -9.045 -4.612 20.613 1.00 4.66 256 PHE A N 1
ATOM 1979 C CA . PHE A 1 279 ? -10.035 -5.152 21.534 1.00 5.10 256 PHE A CA 1
ATOM 1980 C C . PHE A 1 279 ? -11.401 -4.578 21.196 1.00 4.78 256 PHE A C 1
ATOM 1981 O O . PHE A 1 279 ? -11.549 -3.576 20.532 1.00 5.36 256 PHE A O 1
ATOM 1989 N N . GLY A 1 280 ? -12.428 -5.256 21.720 1.00 4.82 257 GLY A N 1
ATOM 1990 C CA . GLY A 1 280 ? -13.805 -4.885 21.484 1.00 4.82 257 GLY A CA 1
ATOM 1991 C C . GLY A 1 280 ? -14.538 -5.838 20.549 1.00 5.23 257 GLY A C 1
ATOM 1992 O O . GLY A 1 280 ? -13.967 -6.789 20.004 1.00 5.60 257 GLY A O 1
ATOM 1993 N N . GLY A 1 281 ? -15.818 -5.552 20.342 1.00 5.25 258 GLY A N 1
ATOM 1994 C CA . GLY A 1 281 ? -16.695 -6.448 19.608 1.00 5.37 258 GLY A CA 1
ATOM 1995 C C . GLY A 1 281 ? -16.821 -6.165 18.119 1.00 5.27 258 GLY A C 1
ATOM 1996 O O . GLY A 1 281 ? -17.643 -6.828 17.496 1.00 5.71 258 GLY A O 1
ATOM 1997 N N . MET A 1 282 ? -16.020 -5.304 17.520 1.00 5.36 259 MET A N 1
ATOM 1998 C CA . MET A 1 282 ? -16.162 -5.026 16.099 1.00 5.56 259 MET A CA 1
ATOM 1999 C C . MET A 1 282 ? -15.970 -6.276 15.251 1.00 5.84 259 MET A C 1
ATOM 2000 O O . MET A 1 282 ? -15.275 -7.235 15.625 1.00 5.96 259 MET A O 1
ATOM 2005 N N . THR A 1 283 ? -16.554 -6.210 14.038 1.00 5.43 260 THR A N 1
ATOM 2006 C CA . THR A 1 283 ? -16.317 -7.177 12.983 1.00 5.97 260 THR A CA 1
ATOM 2007 C C . THR A 1 283 ? -15.270 -6.554 12.079 1.00 6.36 260 THR A C 1
ATOM 2008 O O . THR A 1 283 ? -15.545 -5.665 11.277 1.00 6.32 260 THR A O 1
ATOM 2012 N N . ALA A 1 284 ? -14.025 -6.955 12.293 1.00 6.72 261 ALA A N 1
ATOM 2013 C CA . ALA A 1 284 ? -12.869 -6.265 11.723 1.00 6.90 261 ALA A CA 1
ATOM 2014 C C . ALA A 1 284 ? -12.106 -7.155 10.764 1.00 6.84 261 ALA A C 1
ATOM 2015 O O . ALA A 1 284 ? -11.946 -8.347 11.020 1.00 8.31 261 ALA A O 1
ATOM 2017 N N . ILE A 1 285 ? -11.540 -6.544 9.736 1.00 6.36 262 ILE A N 1
ATOM 2018 C CA . ILE A 1 285 ? -10.549 -7.180 8.879 1.00 6.38 262 ILE A CA 1
ATOM 2019 C C . ILE A 1 285 ? -9.244 -6.434 9.060 1.00 6.16 262 ILE A C 1
ATOM 2020 O O . ILE A 1 285 ? -9.185 -5.244 8.845 1.00 6.49 262 ILE A O 1
ATOM 2025 N N . PHE A 1 286 ? -8.184 -7.157 9.403 1.00 5.52 263 PHE A N 1
ATOM 2026 C CA . PHE A 1 286 ? -6.815 -6.657 9.381 1.00 5.64 263 PHE A CA 1
ATOM 2027 C C . PHE A 1 286 ? -6.143 -7.348 8.216 1.00 6.04 263 PHE A C 1
ATOM 2028 O O . PHE A 1 286 ? -5.819 -8.529 8.316 1.00 6.45 263 PHE A O 1
ATOM 2036 N N . TYR A 1 287 ? -6.039 -6.627 7.096 1.00 6.57 264 TYR A N 1
ATOM 2037 C CA . TYR A 1 287 ? -5.557 -7.190 5.846 1.00 6.40 264 TYR A CA 1
ATOM 2038 C C . TYR A 1 287 ? -4.091 -6.799 5.669 1.00 6.59 264 TYR A C 1
ATOM 2039 O O . TYR A 1 287 ? -3.780 -5.617 5.510 1.00 6.79 264 TYR A O 1
ATOM 2048 N N . GLN A 1 288 ? -3.224 -7.781 5.722 1.00 6.82 265 GLN A N 1
ATOM 2049 C CA . GLN A 1 288 ? -1.798 -7.581 5.449 1.00 7.66 265 GLN A CA 1
ATOM 2050 C C . GLN A 1 288 ? -1.213 -6.481 6.320 1.00 7.16 265 GLN A C 1
ATOM 2051 O O . GLN A 1 288 ? -0.477 -5.622 5.872 1.00 8.09 265 GLN A O 1
ATOM 2057 N N . CYS A 1 289 ? -1.544 -6.562 7.606 1.00 6.35 266 CYS A N 1
ATOM 2058 C CA . CYS A 1 289 ? -1.044 -5.617 8.588 1.00 6.11 266 CYS A CA 1
ATOM 2059 C C . CYS A 1 289 ? 0.193 -6.148 9.298 1.00 5.66 266 CYS A C 1
ATOM 2060 O O . CYS A 1 289 ? 0.381 -7.345 9.477 1.00 6.83 266 CYS A O 1
ATOM 2063 N N . GLU A 1 290 ? 1.005 -5.188 9.743 1.00 5.71 267 GLU A N 1
ATOM 2064 C CA . GLU A 1 290 ? 2.103 -5.500 10.684 1.00 6.04 267 GLU A CA 1
ATOM 2065 C C . GLU A 1 290 ? 1.502 -5.396 12.085 1.00 6.61 267 GLU A C 1
ATOM 2066 O O . GLU A 1 290 ? 0.924 -4.385 12.415 1.00 7.44 267 GLU A O 1
ATOM 2072 N N . LEU A 1 291 ? 1.660 -6.434 12.864 1.00 6.20 268 LEU A N 1
ATOM 2073 C CA . LEU A 1 291 ? 1.158 -6.507 14.238 1.00 5.46 268 LEU A CA 1
ATOM 2074 C C . LEU A 1 291 ? 2.400 -6.489 15.112 1.00 5.45 268 LEU A C 1
ATOM 2075 O O . LEU A 1 291 ? 3.078 -7.513 15.235 1.00 5.38 268 LEU A O 1
ATOM 2080 N N . LYS A 1 292 ? 2.708 -5.313 15.659 1.00 5.44 269 LYS A N 1
ATOM 2081 C CA . LYS A 1 292 ? 3.969 -5.117 16.333 1.00 5.62 269 LYS A CA 1
ATOM 2082 C C . LYS A 1 292 ? 3.844 -5.091 17.843 1.00 5.19 269 LYS A C 1
ATOM 2083 O O . LYS A 1 292 ? 3.201 -4.225 18.429 1.00 5.66 269 LYS A O 1
ATOM 2089 N N . PHE A 1 293 ? 4.471 -6.067 18.502 1.00 5.12 270 PHE A N 1
ATOM 2090 C CA . PHE A 1 293 ? 4.582 -6.077 19.945 1.00 5.06 270 PHE A CA 1
ATOM 2091 C C . PHE A 1 293 ? 5.438 -4.917 20.420 1.00 5.29 270 PHE A C 1
ATOM 2092 O O . PHE A 1 293 ? 6.598 -4.792 19.978 1.00 6.13 270 PHE A O 1
ATOM 2100 N N . ASN A 1 294 ? 4.874 -4.098 21.283 1.00 5.46 271 ASN A N 1
ATOM 2101 C CA . ASN A 1 294 ? 5.449 -2.875 21.835 1.00 5.32 271 ASN A CA 1
ATOM 2102 C C . ASN A 1 294 ? 5.604 -3.077 23.335 1.00 5.36 271 ASN A C 1
ATOM 2103 O O . ASN A 1 294 ? 4.728 -2.682 24.122 1.00 5.69 271 ASN A O 1
ATOM 2108 N N . THR A 1 295 ? 6.668 -3.773 23.735 1.00 5.88 272 THR A N 1
ATOM 2109 C CA . THR A 1 295 ? 6.897 -4.232 25.096 1.00 6.05 272 THR A CA 1
ATOM 2110 C C . THR A 1 295 ? 8.310 -3.862 25.482 1.00 6.07 272 THR A C 1
ATOM 2111 O O . THR A 1 295 ? 9.135 -3.473 24.654 1.00 7.41 272 THR A O 1
ATOM 2115 N N . THR A 1 296 ? 8.604 -3.956 26.778 1.00 6.34 273 THR A N 1
ATOM 2116 C CA . THR A 1 296 ? 9.934 -3.705 27.363 1.00 6.09 273 THR A CA 1
ATOM 2117 C C . THR A 1 296 ? 10.527 -5.000 27.882 1.00 6.41 273 THR A C 1
ATOM 2118 O O . THR A 1 296 ? 9.889 -6.050 27.958 1.00 6.44 273 THR A O 1
ATOM 2122 N N . ASP A 1 297 ? 11.792 -4.869 28.339 1.00 6.64 274 ASP A N 1
ATOM 2123 C CA . ASP A 1 297 ? 12.544 -5.971 28.904 1.00 7.21 274 ASP A CA 1
ATOM 2124 C C . ASP A 1 297 ? 11.946 -6.547 30.184 1.00 7.02 274 ASP A C 1
ATOM 2125 O O . ASP A 1 297 ? 12.316 -7.650 30.583 1.00 8.16 274 ASP A O 1
ATOM 2130 N N . ASN A 1 298 ? 11.073 -5.825 30.864 1.00 7.36 275 ASN A N 1
ATOM 2131 C CA . ASN A 1 298 ? 10.510 -6.332 32.097 1.00 7.34 275 ASN A CA 1
ATOM 2132 C C . ASN A 1 298 ? 9.886 -7.697 31.857 1.00 7.30 275 ASN A C 1
ATOM 2133 O O . ASN A 1 298 ? 9.164 -7.911 30.888 1.00 7.01 275 ASN A O 1
ATOM 2138 N N . LYS A 1 299 ? 10.129 -8.635 32.786 1.00 7.73 276 LYS A N 1
ATOM 2139 C CA . LYS A 1 299 ? 9.755 -10.020 32.575 1.00 9.17 276 LYS A CA 1
ATOM 2140 C C . LYS A 1 299 ? 8.245 -10.224 32.485 1.00 9.39 276 LYS A C 1
ATOM 2141 O O . LYS A 1 299 ? 7.825 -11.197 31.844 1.00 10.31 276 LYS A O 1
ATOM 2147 N N . ASN A 1 300 ? 7.457 -9.313 33.069 1.00 8.07 277 ASN A N 1
ATOM 2148 C CA . ASN A 1 300 ? 5.968 -9.407 33.071 1.00 9.14 277 ASN A CA 1
ATOM 2149 C C . ASN A 1 300 ? 5.345 -8.598 31.917 1.00 8.16 277 ASN A C 1
ATOM 2150 O O . ASN A 1 300 ? 4.140 -8.560 31.819 1.00 9.28 277 ASN A O 1
ATOM 2155 N N . ASP A 1 301 ? 6.168 -8.012 31.042 1.00 6.95 278 ASP A N 1
ATOM 2156 C CA . ASP A 1 301 ? 5.663 -7.161 29.971 1.00 6.61 278 ASP A CA 1
ATOM 2157 C C . ASP A 1 301 ? 5.479 -8.017 28.725 1.00 6.12 278 ASP A C 1
ATOM 2158 O O . ASP A 1 301 ? 6.364 -8.108 27.872 1.00 6.71 278 ASP A O 1
ATOM 2163 N N . VAL A 1 302 ? 4.315 -8.651 28.683 1.00 6.13 279 VAL A N 1
ATOM 2164 C CA . VAL A 1 302 ? 3.924 -9.619 27.672 1.00 6.48 279 VAL A CA 1
ATOM 2165 C C . VAL A 1 302 ? 2.777 -9.050 26.851 1.00 6.25 279 VAL A C 1
ATOM 2166 O O . VAL A 1 302 ? 1.855 -8.452 27.427 1.00 7.73 279 VAL A O 1
ATOM 2170 N N . GLY A 1 303 ? 2.776 -9.239 25.558 1.00 5.74 280 GLY A N 1
ATOM 2171 C CA . GLY A 1 303 ? 1.695 -8.769 24.701 1.00 5.37 280 GLY A CA 1
ATOM 2172 C C . GLY A 1 303 ? 0.666 -9.836 24.355 1.00 5.47 280 GLY A C 1
ATOM 2173 O O . GLY A 1 303 ? 0.978 -11.018 24.253 1.00 6.13 280 GLY A O 1
ATOM 2174 N N . TYR A 1 304 ? -0.570 -9.365 24.144 1.00 5.66 281 TYR A N 1
ATOM 2175 C CA . TYR A 1 304 ? -1.671 -10.209 23.699 1.00 5.49 281 TYR A CA 1
ATOM 2176 C C . TYR A 1 304 ? -2.354 -9.417 22.592 1.00 5.11 281 TYR A C 1
ATOM 2177 O O . TYR A 1 304 ? -2.863 -8.318 22.845 1.00 5.91 281 TYR A O 1
ATOM 2186 N N . ILE A 1 305 ? -2.322 -9.902 21.359 1.00 5.12 282 ILE A N 1
ATOM 2187 C CA . ILE A 1 305 ? -2.724 -9.054 20.228 1.00 4.81 282 ILE A CA 1
ATOM 2188 C C . ILE A 1 305 ? -4.196 -8.682 20.300 1.00 4.94 282 ILE A C 1
ATOM 2189 O O . ILE A 1 305 ? -4.547 -7.535 20.052 1.00 5.49 282 ILE A O 1
ATOM 2194 N N . THR A 1 306 ? -5.076 -9.648 20.546 1.00 4.73 283 THR A N 1
ATOM 2195 C CA . THR A 1 306 ? -6.520 -9.425 20.465 1.00 4.99 283 THR A CA 1
ATOM 2196 C C . THR A 1 306 ? -7.216 -9.693 21.779 1.00 5.24 283 THR A C 1
ATOM 2197 O O . THR A 1 306 ? -6.810 -10.575 22.543 1.00 6.25 283 THR A O 1
ATOM 2201 N N . ALA A 1 307 ? -8.308 -8.980 22.014 1.00 4.89 284 ALA A N 1
ATOM 2202 C CA . ALA A 1 307 ? -9.196 -9.226 23.131 1.00 5.23 284 ALA A CA 1
ATOM 2203 C C . ALA A 1 307 ? -10.613 -8.998 22.629 1.00 5.29 284 ALA A C 1
ATOM 2204 O O . ALA A 1 307 ? -11.263 -7.962 22.900 1.00 5.36 284 ALA A O 1
ATOM 2206 N N . ALA A 1 308 ? -11.108 -9.970 21.859 1.00 5.57 285 ALA A N 1
ATOM 2207 C CA . ALA A 1 308 ? -12.361 -9.805 21.118 1.00 5.46 285 ALA A CA 1
ATOM 2208 C C . ALA A 1 308 ? -13.559 -9.895 22.061 1.00 5.31 285 ALA A C 1
ATOM 2209 O O . ALA A 1 308 ? -13.548 -10.602 23.076 1.00 6.11 285 ALA A O 1
ATOM 2211 N N . GLN A 1 309 ? -14.622 -9.153 21.708 1.00 5.44 286 GLN A N 1
ATOM 2212 C CA . GLN A 1 309 ? -15.766 -8.981 22.601 1.00 5.32 286 GLN A CA 1
ATOM 2213 C C . GLN A 1 309 ? -17.088 -9.088 21.842 1.00 5.47 286 GLN A C 1
ATOM 2214 O O . GLN A 1 309 ? -18.046 -8.399 22.200 1.00 6.67 286 GLN A O 1
ATOM 2220 N N . GLN A 1 310 ? -17.195 -9.933 20.823 1.00 5.48 287 GLN A N 1
ATOM 2221 C CA . GLN A 1 310 ? -18.476 -10.165 20.170 1.00 5.35 287 GLN A CA 1
ATOM 2222 C C . GLN A 1 310 ? -19.360 -11.021 21.079 1.00 5.57 287 GLN A C 1
ATOM 2223 O O . GLN A 1 310 ? -18.923 -12.034 21.623 1.00 6.18 287 GLN A O 1
ATOM 2229 N N . SER A 1 311 ? -20.644 -10.668 21.158 1.00 6.31 288 SER A N 1
ATOM 2230 C CA . SER A 1 311 ? -21.702 -11.471 21.752 1.00 6.24 288 SER A CA 1
ATOM 2231 C C . SER A 1 311 ? -22.305 -12.480 20.794 1.00 6.27 288 SER A C 1
ATOM 2232 O O . SER A 1 311 ? -22.960 -13.412 21.230 1.00 7.20 288 SER A O 1
ATOM 2235 N N . SER A 1 312 ? -22.095 -12.272 19.506 1.00 6.28 289 SER A N 1
ATOM 2236 C CA . SER A 1 312 ? -22.707 -13.039 18.440 1.00 6.48 289 SER A CA 1
ATOM 2237 C C . SER A 1 312 ? -22.053 -12.592 17.145 1.00 7.17 289 SER A C 1
ATOM 2238 O O . SER A 1 312 ? -21.476 -11.531 17.096 1.00 7.37 289 SER A O 1
ATOM 2241 N N . GLY A 1 313 ? -22.242 -13.370 16.098 1.00 7.46 290 GLY A N 1
ATOM 2242 C CA . GLY A 1 313 ? -21.833 -12.971 14.774 1.00 7.65 290 GLY A CA 1
ATOM 2243 C C . GLY A 1 313 ? -20.330 -13.094 14.544 1.00 6.99 290 GLY A C 1
ATOM 2244 O O . GLY A 1 313 ? -19.577 -13.675 15.327 1.00 9.21 290 GLY A O 1
ATOM 2245 N N . ARG A 1 314 ? -19.903 -12.501 13.453 1.00 6.54 291 ARG A N 1
ATOM 2246 C CA . ARG A 1 314 ? -18.476 -12.559 13.060 1.00 6.44 291 ARG A CA 1
ATOM 2247 C C . ARG A 1 314 ? -17.600 -11.620 13.888 1.00 6.34 291 ARG A C 1
ATOM 2248 O O . ARG A 1 314 ? -18.038 -10.546 14.279 1.00 6.61 291 ARG A O 1
ATOM 2256 N N . GLY A 1 315 ? -16.369 -12.058 14.074 1.00 5.63 292 GLY A N 1
ATOM 2257 C CA . GLY A 1 315 ? -15.418 -11.271 14.856 1.00 5.76 292 GLY A CA 1
ATOM 2258 C C . GLY A 1 315 ? -14.311 -10.697 13.987 1.00 5.37 292 GLY A C 1
ATOM 2259 O O . GLY A 1 315 ? -14.569 -9.964 13.025 1.00 5.40 292 GLY A O 1
ATOM 2260 N N . TYR A 1 316 ? -13.067 -11.005 14.395 1.00 5.39 293 TYR A N 1
ATOM 2261 C CA . TYR A 1 316 ? -11.899 -10.437 13.673 1.00 5.10 293 TYR A CA 1
ATOM 2262 C C . TYR A 1 316 ? -11.303 -11.432 12.691 1.00 5.27 293 TYR A C 1
ATOM 2263 O O . TYR A 1 316 ? -11.142 -12.587 13.030 1.00 5.70 293 TYR A O 1
ATOM 2272 N N . LEU A 1 317 ? -10.975 -10.920 11.519 1.00 5.43 294 LEU A N 1
ATOM 2273 C CA . LEU A 1 317 ? -10.241 -11.666 10.501 1.00 5.23 294 LEU A CA 1
ATOM 2274 C C . LEU A 1 317 ? -8.862 -11.048 10.349 1.00 5.73 294 LEU A C 1
ATOM 2275 O O . LEU A 1 317 ? -8.776 -9.921 9.861 1.00 6.17 294 LEU A O 1
ATOM 2280 N N . MET A 1 318 ? -7.832 -11.756 10.795 1.00 5.56 295 MET A N 1
ATOM 2281 C CA . MET A 1 318 ? -6.450 -11.305 10.650 1.00 6.05 295 MET A CA 1
ATOM 2282 C C . MET A 1 318 ? -5.927 -11.991 9.395 1.00 6.51 295 MET A C 1
ATOM 2283 O O . MET A 1 318 ? -5.611 -13.186 9.438 1.00 6.59 295 MET A O 1
ATOM 2288 N N . TYR A 1 319 ? -5.951 -11.282 8.278 1.00 6.21 296 TYR A N 1
ATOM 2289 C CA . TYR A 1 319 ? -5.737 -11.893 6.973 1.00 6.83 296 TYR A CA 1
ATOM 2290 C C . TYR A 1 319 ? -4.333 -11.593 6.478 1.00 6.56 296 TYR A C 1
ATOM 2291 O O . TYR A 1 319 ? -4.012 -10.458 6.122 1.00 6.81 296 TYR A O 1
ATOM 2300 N N . GLU A 1 320 ? -3.466 -12.598 6.479 1.00 6.42 297 GLU A N 1
ATOM 2301 C CA . GLU A 1 320 ? -2.114 -12.478 5.941 1.00 7.48 297 GLU A CA 1
ATOM 2302 C C . GLU A 1 320 ? -1.330 -11.375 6.656 1.00 7.36 297 GLU A C 1
ATOM 2303 O O . GLU A 1 320 ? -0.611 -10.579 6.039 1.00 8.07 297 GLU A O 1
ATOM 2309 N N . CYS A 1 321 ? -1.437 -11.342 7.979 1.00 6.86 298 CYS A N 1
ATOM 2310 C CA . CYS A 1 321 ? -0.693 -10.389 8.796 1.00 6.06 298 CYS A CA 1
ATOM 2311 C C . CYS A 1 321 ? 0.650 -10.964 9.216 1.00 6.27 298 CYS A C 1
ATOM 2312 O O . CYS A 1 321 ? 0.934 -12.163 9.099 1.00 7.17 298 CYS A O 1
ATOM 2315 N N . HIS A 1 322 ? 1.507 -10.044 9.650 1.00 5.92 299 HIS A N 1
ATOM 2316 C CA . HIS A 1 322 ? 2.862 -10.338 10.082 1.00 5.89 299 HIS A CA 1
ATOM 2317 C C . HIS A 1 322 ? 2.976 -10.000 11.576 1.00 5.63 299 HIS A C 1
ATOM 2318 O O . HIS A 1 322 ? 2.838 -8.830 11.950 1.00 6.11 299 HIS A O 1
ATOM 2325 N N . ILE A 1 323 ? 3.250 -11.019 12.394 1.00 5.86 300 ILE A N 1
ATOM 2326 C CA . ILE A 1 323 ? 3.461 -10.819 13.821 1.00 5.93 300 ILE A CA 1
ATOM 2327 C C . ILE A 1 323 ? 4.936 -10.558 14.051 1.00 5.97 300 ILE A C 1
ATOM 2328 O O . ILE A 1 323 ? 5.805 -11.403 13.748 1.00 6.33 300 ILE A O 1
ATOM 2333 N N . THR A 1 324 ? 5.207 -9.369 14.597 1.00 5.59 301 THR A N 1
ATOM 2334 C CA . THR A 1 324 ? 6.564 -8.828 14.679 1.00 5.81 301 THR A CA 1
ATOM 2335 C C . THR A 1 324 ? 6.668 -7.908 15.892 1.00 5.48 301 THR A C 1
ATOM 2336 O O . THR A 1 324 ? 5.838 -7.978 16.793 1.00 5.63 301 THR A O 1
ATOM 2340 N N . SER A 1 325 ? 7.700 -7.077 15.886 1.00 5.90 302 SER A N 1
ATOM 2341 C CA . SER A 1 325 ? 8.091 -6.278 17.045 1.00 5.84 302 SER A CA 1
ATOM 2342 C C . SER A 1 325 ? 8.460 -4.861 16.657 1.00 6.26 302 SER A C 1
ATOM 2343 O O . SER A 1 325 ? 8.869 -4.615 15.517 1.00 6.89 302 SER A O 1
ATOM 2346 N N . VAL A 1 326 ? 8.439 -3.982 17.645 1.00 6.46 303 VAL A N 1
ATOM 2347 C CA . VAL A 1 326 ? 8.991 -2.630 17.474 1.00 6.16 303 VAL A CA 1
ATOM 2348 C C . VAL A 1 326 ? 10.526 -2.651 17.391 1.00 6.34 303 VAL A C 1
ATOM 2349 O O . VAL A 1 326 ? 11.169 -3.680 17.613 1.00 7.49 303 VAL A O 1
ATOM 2353 N N A GLU A 1 327 ? 11.066 -1.473 17.070 0.50 7.14 304 GLU A N 1
ATOM 2354 N N B GLU A 1 327 ? 11.061 -1.472 17.065 0.50 6.97 304 GLU A N 1
ATOM 2355 C CA A GLU A 1 327 ? 12.529 -1.309 16.906 0.50 7.69 304 GLU A CA 1
ATOM 2356 C CA B GLU A 1 327 ? 12.523 -1.310 16.906 0.50 7.39 304 GLU A CA 1
ATOM 2357 C C A GLU A 1 327 ? 13.032 -0.168 17.786 0.50 7.30 304 GLU A C 1
ATOM 2358 C C B GLU A 1 327 ? 13.028 -0.169 17.789 0.50 7.19 304 GLU A C 1
ATOM 2359 O O A GLU A 1 327 ? 12.433 0.917 17.797 0.50 7.44 304 GLU A O 1
ATOM 2360 O O B GLU A 1 327 ? 12.433 0.918 17.797 0.50 7.39 304 GLU A O 1
ATOM 2371 N N . ALA A 1 328 ? 14.123 -0.428 18.473 1.00 6.83 305 ALA A N 1
ATOM 2372 C CA . ALA A 1 328 ? 14.783 0.572 19.281 1.00 7.02 305 ALA A CA 1
ATOM 2373 C C . ALA A 1 328 ? 15.302 1.720 18.436 1.00 7.45 305 ALA A C 1
ATOM 2374 O O . ALA A 1 328 ? 15.768 1.509 17.317 1.00 8.42 305 ALA A O 1
ATOM 2376 N N . GLY A 1 329 ? 15.207 2.922 18.956 1.00 7.55 306 GLY A N 1
ATOM 2377 C CA . GLY A 1 329 ? 15.710 4.150 18.342 1.00 8.26 306 GLY A CA 1
ATOM 2378 C C . GLY A 1 329 ? 14.731 4.800 17.387 1.00 8.84 306 GLY A C 1
ATOM 2379 O O . GLY A 1 329 ? 14.784 6.000 17.219 1.00 10.72 306 GLY A O 1
ATOM 2380 N N A THR A 1 330 ? 13.842 4.052 16.747 0.50 7.82 307 THR A N 1
ATOM 2381 N N B THR A 1 330 ? 13.890 3.980 16.760 0.50 9.03 307 THR A N 1
ATOM 2382 C CA A THR A 1 330 ? 12.755 4.668 15.996 0.50 7.25 307 THR A CA 1
ATOM 2383 C CA B THR A 1 330 ? 12.827 4.409 15.868 0.50 9.32 307 THR A CA 1
ATOM 2384 C C A THR A 1 330 ? 11.478 4.653 16.831 0.50 7.02 307 THR A C 1
ATOM 2385 C C B THR A 1 330 ? 11.525 4.551 16.666 0.50 8.22 307 THR A C 1
ATOM 2386 O O A THR A 1 330 ? 10.924 5.728 17.129 0.50 7.27 307 THR A O 1
ATOM 2387 O O B THR A 1 330 ? 10.991 5.631 16.802 0.50 7.97 307 THR A O 1
ATOM 2394 N N . ASP A 1 331 ? 11.032 3.425 17.182 1.00 7.53 308 ASP A N 1
ATOM 2395 C CA . ASP A 1 331 ? 9.768 3.323 17.890 1.00 6.29 308 ASP A CA 1
ATOM 2396 C C . ASP A 1 331 ? 9.852 3.538 19.393 1.00 6.04 308 ASP A C 1
ATOM 2397 O O . ASP A 1 331 ? 8.893 4.009 19.982 1.00 6.77 308 ASP A O 1
ATOM 2402 N N . VAL A 1 332 ? 10.957 3.070 19.997 1.00 6.16 309 VAL A N 1
ATOM 2403 C CA . VAL A 1 332 ? 11.023 2.940 21.447 1.00 6.01 309 VAL A CA 1
ATOM 2404 C C . VAL A 1 332 ? 12.442 3.238 21.918 1.00 5.96 309 VAL A C 1
ATOM 2405 O O . VAL A 1 332 ? 13.402 3.244 21.153 1.00 6.80 309 VAL A O 1
ATOM 2409 N N . ASP A 1 333 ? 12.577 3.408 23.226 1.00 6.38 310 ASP A N 1
ATOM 2410 C CA A ASP A 1 333 ? 13.851 3.707 23.864 0.70 6.87 310 ASP A CA 1
ATOM 2411 C CA B ASP A 1 333 ? 13.837 3.700 23.893 0.30 6.35 310 ASP A CA 1
ATOM 2412 C C . ASP A 1 333 ? 14.596 2.396 24.135 1.00 6.93 310 ASP A C 1
ATOM 2413 O O . ASP A 1 333 ? 14.110 1.490 24.818 1.00 7.39 310 ASP A O 1
ATOM 2422 N N . SER A 1 334 ? 15.819 2.313 23.617 1.00 7.57 311 SER A N 1
ATOM 2423 C CA . SER A 1 334 ? 16.682 1.146 23.833 1.00 7.88 311 SER A CA 1
ATOM 2424 C C . SER A 1 334 ? 16.967 0.893 25.312 1.00 7.82 311 SER A C 1
ATOM 2425 O O . SER A 1 334 ? 17.298 -0.249 25.662 1.00 8.40 311 SER A O 1
ATOM 2428 N N . LYS A 1 335 ? 16.822 1.882 26.184 1.00 7.61 312 LYS A N 1
ATOM 2429 C CA . LYS A 1 335 ? 17.068 1.677 27.599 1.00 8.71 312 LYS A CA 1
ATOM 2430 C C . LYS A 1 335 ? 16.230 0.561 28.176 1.00 8.09 312 LYS A C 1
ATOM 2431 O O . LYS A 1 335 ? 16.626 -0.142 29.107 1.00 9.47 312 LYS A O 1
ATOM 2437 N N . TYR A 1 336 ? 15.010 0.384 27.626 1.00 7.04 313 TYR A N 1
ATOM 2438 C CA . TYR A 1 336 ? 14.068 -0.607 28.125 1.00 6.80 313 TYR A CA 1
ATOM 2439 C C . TYR A 1 336 ? 13.769 -1.694 27.099 1.00 6.88 313 TYR A C 1
ATOM 2440 O O . TYR A 1 336 ? 12.815 -2.429 27.280 1.00 7.92 313 TYR A O 1
ATOM 2449 N N . TYR A 1 337 ? 14.513 -1.736 25.991 1.00 7.28 314 TYR A N 1
ATOM 2450 C CA . TYR A 1 337 ? 14.225 -2.655 24.846 1.00 6.97 314 TYR A CA 1
ATOM 2451 C C . TYR A 1 337 ? 15.591 -3.028 24.330 1.00 6.81 314 TYR A C 1
ATOM 2452 O O . TYR A 1 337 ? 16.101 -2.389 23.423 1.00 8.25 314 TYR A O 1
ATOM 2461 N N . SER A 1 338 ? 16.116 -4.130 24.829 1.00 7.33 315 SER A N 1
ATOM 2462 C CA . SER A 1 338 ? 17.539 -4.422 24.709 1.00 7.80 315 SER A CA 1
ATOM 2463 C C . SER A 1 338 ? 17.854 -5.534 23.726 1.00 8.18 315 SER A C 1
ATOM 2464 O O . SER A 1 338 ? 19.050 -5.843 23.579 1.00 10.51 315 SER A O 1
ATOM 2467 N N . TYR A 1 339 ? 16.835 -6.111 23.095 1.00 7.17 316 TYR A N 1
ATOM 2468 C CA . TYR A 1 339 ? 17.014 -7.324 22.247 1.00 7.17 316 TYR A CA 1
ATOM 2469 C C . TYR A 1 339 ? 16.555 -7.062 20.824 1.00 6.90 316 TYR A C 1
ATOM 2470 O O . TYR A 1 339 ? 16.133 -5.956 20.483 1.00 7.99 316 TYR A O 1
ATOM 2479 N N . THR A 1 340 ? 16.606 -8.119 20.013 1.00 6.97 317 THR A N 1
ATOM 2480 C CA . THR A 1 340 ? 16.306 -7.932 18.604 1.00 7.12 317 THR A CA 1
ATOM 2481 C C . THR A 1 340 ? 14.819 -7.990 18.292 1.00 7.76 317 THR A C 1
ATOM 2482 O O . THR A 1 340 ? 14.422 -7.602 17.197 1.00 8.77 317 THR A O 1
ATOM 2486 N N . THR A 1 341 ? 14.018 -8.500 19.219 1.00 6.89 318 THR A N 1
ATOM 2487 C CA . THR A 1 341 ? 12.566 -8.656 19.088 1.00 6.85 318 THR A CA 1
ATOM 2488 C C . THR A 1 341 ? 12.004 -8.408 20.471 1.00 6.13 318 THR A C 1
ATOM 2489 O O . THR A 1 341 ? 12.712 -8.311 21.477 1.00 6.35 318 THR A O 1
ATOM 2493 N N . SER A 1 342 ? 10.663 -8.348 20.524 1.00 6.21 319 SER A N 1
ATOM 2494 C CA . SER A 1 342 ? 9.950 -8.506 21.783 1.00 5.75 319 SER A CA 1
ATOM 2495 C C . SER A 1 342 ? 10.144 -9.921 22.317 1.00 5.27 319 SER A C 1
ATOM 2496 O O . SER A 1 342 ? 10.407 -10.859 21.600 1.00 6.03 319 SER A O 1
ATOM 2499 N N . LYS A 1 343 ? 9.918 -10.069 23.609 1.00 5.61 320 LYS A N 1
ATOM 2500 C CA . LYS A 1 343 ? 9.701 -11.382 24.138 1.00 5.94 320 LYS A CA 1
ATOM 2501 C C . LYS A 1 343 ? 8.447 -11.974 23.508 1.00 5.69 320 LYS A C 1
ATOM 2502 O O . LYS A 1 343 ? 7.608 -11.245 22.976 1.00 6.05 320 LYS A O 1
ATOM 2508 N N . PRO A 1 344 ? 8.258 -13.307 23.534 1.00 5.65 321 PRO A N 1
ATOM 2509 C CA . PRO A 1 344 ? 7.073 -13.875 22.933 1.00 5.86 321 PRO A CA 1
ATOM 2510 C C . PRO A 1 344 ? 5.797 -13.367 23.586 1.00 5.82 321 PRO A C 1
ATOM 2511 O O . PRO A 1 344 ? 5.759 -13.052 24.771 1.00 6.21 321 PRO A O 1
ATOM 2515 N N . GLY A 1 345 ? 4.738 -13.344 22.775 1.00 5.33 322 GLY A N 1
ATOM 2516 C CA . GLY A 1 345 ? 3.425 -12.965 23.247 1.00 5.39 322 GLY A CA 1
ATOM 2517 C C . GLY A 1 345 ? 2.383 -13.969 22.784 1.00 5.64 322 GLY A C 1
ATOM 2518 O O . GLY A 1 345 ? 2.690 -15.124 22.518 1.00 5.92 322 GLY A O 1
ATOM 2519 N N . TYR A 1 346 ? 1.126 -13.510 22.740 1.00 5.62 323 TYR A N 1
ATOM 2520 C CA . TYR A 1 346 ? -0.011 -14.381 22.465 1.00 5.47 323 TYR A CA 1
ATOM 2521 C C . TYR A 1 346 ? -0.861 -13.769 21.373 1.00 4.96 323 TYR A C 1
ATOM 2522 O O . TYR A 1 346 ? -0.961 -12.546 21.219 1.00 5.58 323 TYR A O 1
ATOM 2531 N N . PHE A 1 347 ? -1.589 -14.635 20.667 1.00 5.23 324 PHE A N 1
ATOM 2532 C CA . PHE A 1 347 ? -2.612 -14.188 19.676 1.00 4.85 324 PHE A CA 1
ATOM 2533 C C . PHE A 1 347 ? -3.732 -13.367 20.363 1.00 5.10 324 PHE A C 1
ATOM 2534 O O . PHE A 1 347 ? -4.288 -12.496 19.722 1.00 5.62 324 PHE A O 1
ATOM 2542 N N . GLY A 1 348 ? -4.045 -13.710 21.607 1.00 5.33 325 GLY A N 1
ATOM 2543 C CA . GLY A 1 348 ? -5.081 -12.977 22.276 1.00 5.57 325 GLY A CA 1
ATOM 2544 C C . GLY A 1 348 ? -5.586 -13.666 23.519 1.00 5.30 325 GLY A C 1
ATOM 2545 O O . GLY A 1 348 ? -5.150 -14.768 23.883 1.00 5.54 325 GLY A O 1
ATOM 2546 N N . ARG A 1 349 ? -6.549 -12.938 24.089 1.00 5.50 326 ARG A N 1
ATOM 2547 C CA . ARG A 1 349 ? -7.273 -13.378 25.297 1.00 6.32 326 ARG A CA 1
ATOM 2548 C C . ARG A 1 349 ? -8.734 -12.980 25.068 1.00 6.07 326 ARG A C 1
ATOM 2549 O O . ARG A 1 349 ? -9.028 -11.799 25.074 1.00 6.37 326 ARG A O 1
ATOM 2557 N N . PRO A 1 350 ? -9.664 -13.918 24.818 1.00 6.02 327 PRO A N 1
ATOM 2558 C CA . PRO A 1 350 ? -11.038 -13.496 24.539 1.00 6.50 327 PRO A CA 1
ATOM 2559 C C . PRO A 1 350 ? -11.600 -12.662 25.679 1.00 6.25 327 PRO A C 1
ATOM 2560 O O . PRO A 1 350 ? -11.420 -13.058 26.837 1.00 6.75 327 PRO A O 1
ATOM 2564 N N . TRP A 1 351 ? -12.287 -11.564 25.380 1.00 5.91 328 TRP A N 1
ATOM 2565 C CA . TRP A 1 351 ? -12.932 -10.780 26.436 1.00 6.05 328 TRP A CA 1
ATOM 2566 C C . TRP A 1 351 ? -14.357 -11.266 26.677 1.00 6.57 328 TRP A C 1
ATOM 2567 O O . TRP A 1 351 ? -14.738 -11.477 27.817 1.00 7.91 328 TRP A O 1
ATOM 2578 N N . GLN A 1 352 ? -15.139 -11.493 25.628 1.00 6.71 329 GLN A N 1
ATOM 2579 C CA . GLN A 1 352 ? -16.485 -12.073 25.770 1.00 6.80 329 GLN A CA 1
ATOM 2580 C C . GLN A 1 352 ? -16.334 -13.588 25.711 1.00 7.31 329 GLN A C 1
ATOM 2581 O O . GLN A 1 352 ? -15.925 -14.167 24.699 1.00 7.61 329 GLN A O 1
ATOM 2587 N N . ALA A 1 353 ? -16.722 -14.285 26.771 1.00 7.61 330 ALA A N 1
ATOM 25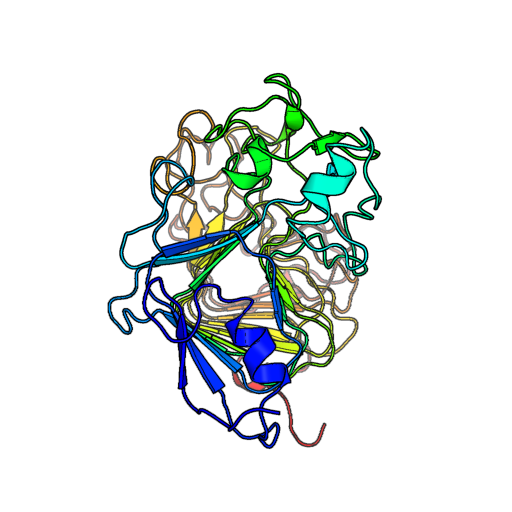88 C CA . ALA A 1 353 ? -16.669 -15.718 26.770 1.00 8.12 330 ALA A CA 1
ATOM 2589 C C . ALA A 1 353 ? -17.538 -16.337 25.694 1.00 7.67 330 ALA A C 1
ATOM 2590 O O . ALA A 1 353 ? -18.627 -15.830 25.430 1.00 7.25 330 ALA A O 1
ATOM 2592 N N . ASN A 1 354 ? -17.076 -17.480 25.172 1.00 7.72 331 ASN A N 1
ATOM 2593 C CA . ASN A 1 354 ? -17.803 -18.392 24.293 1.00 8.58 331 ASN A CA 1
ATOM 2594 C C . ASN A 1 354 ? -18.034 -17.859 22.884 1.00 8.06 331 ASN A C 1
ATOM 2595 O O . ASN A 1 354 ? -17.811 -18.595 21.937 1.00 9.21 331 ASN A O 1
ATOM 2600 N N . THR A 1 355 ? -18.482 -16.616 22.735 1.00 6.85 332 THR A N 1
ATOM 2601 C CA . THR A 1 355 ? -19.009 -16.104 21.483 1.00 6.80 332 THR A CA 1
ATOM 2602 C C . THR A 1 355 ? -18.035 -15.199 20.742 1.00 6.57 332 THR A C 1
ATOM 2603 O O . THR A 1 355 ? -18.254 -14.922 19.566 1.00 7.95 332 THR A O 1
ATOM 2607 N N . SER A 1 356 ? -16.997 -14.692 21.408 1.00 6.28 333 SER A N 1
ATOM 2608 C CA . SER A 1 356 ? -16.040 -13.874 20.676 1.00 6.29 333 SER A CA 1
ATOM 2609 C C . SER A 1 356 ? -15.310 -14.733 19.642 1.00 5.88 333 SER A C 1
ATOM 2610 O O . SER A 1 356 ? -15.223 -15.962 19.752 1.00 6.31 333 SER A O 1
ATOM 2613 N N . GLU A 1 357 ? -14.804 -14.077 18.599 1.00 5.35 334 GLU A N 1
ATOM 2614 C CA . GLU A 1 357 ? -14.221 -14.778 17.465 1.00 5.75 334 GLU A CA 1
ATOM 2615 C C . GLU A 1 357 ? -13.044 -13.990 16.921 1.00 5.49 334 GLU A C 1
ATOM 2616 O O . GLU A 1 357 ? -13.158 -12.822 16.633 1.00 5.61 334 GLU A O 1
ATOM 2622 N N . VAL A 1 358 ? -11.922 -14.695 16.719 1.00 5.35 335 VAL A N 1
ATOM 2623 C CA . VAL A 1 358 ? -10.763 -14.173 16.022 1.00 5.74 335 VAL A CA 1
ATOM 2624 C C . VAL A 1 358 ? -10.223 -15.269 15.129 1.00 5.63 335 VAL A C 1
ATOM 2625 O O . VAL A 1 358 ? -10.101 -16.402 15.594 1.00 5.99 335 VAL A O 1
ATOM 2629 N N . VAL A 1 359 ? -9.873 -14.921 13.901 1.00 5.59 336 VAL A N 1
ATOM 2630 C CA . VAL A 1 359 ? -9.313 -15.859 12.948 1.00 6.10 336 VAL A CA 1
ATOM 2631 C C . VAL A 1 359 ? -7.962 -15.334 12.499 1.00 5.90 336 VAL A C 1
ATOM 2632 O O . VAL A 1 359 ? -7.906 -14.331 11.805 1.00 6.38 336 VAL A O 1
ATOM 2636 N N . PHE A 1 360 ? -6.902 -16.038 12.846 1.00 5.64 337 PHE A N 1
ATOM 2637 C CA . PHE A 1 360 ? -5.583 -15.812 12.293 1.00 6.19 337 PHE A CA 1
ATOM 2638 C C . PHE A 1 360 ? -5.466 -16.688 11.056 1.00 6.31 337 PHE A C 1
ATOM 2639 O O . PHE A 1 360 ? -5.382 -17.884 11.214 1.00 7.54 337 PHE A O 1
ATOM 2647 N N . TYR A 1 361 ? -5.335 -16.055 9.895 1.00 6.47 338 TYR A N 1
ATOM 2648 C CA . TYR A 1 361 ? -5.319 -16.717 8.590 1.00 6.03 338 TYR A CA 1
ATOM 2649 C C . TYR A 1 361 ? -4.046 -16.356 7.863 1.00 6.25 338 TYR A C 1
ATOM 2650 O O . TYR A 1 361 ? -3.814 -15.187 7.580 1.00 6.55 338 TYR A O 1
ATOM 2659 N N . ASN A 1 362 ? -3.262 -17.366 7.488 1.00 6.16 339 ASN A N 1
ATOM 2660 C CA . ASN A 1 362 ? -2.056 -17.136 6.702 1.00 6.86 339 ASN A CA 1
ATOM 2661 C C . ASN A 1 362 ? -1.092 -16.149 7.349 1.00 6.38 339 ASN A C 1
ATOM 2662 O O . ASN A 1 362 ? -0.541 -15.250 6.687 1.00 6.81 339 ASN A O 1
ATOM 2667 N N . THR A 1 363 ? -0.914 -16.321 8.655 1.00 6.07 340 THR A N 1
ATOM 2668 C CA . THR A 1 363 ? -0.059 -15.404 9.414 1.00 6.34 340 THR A CA 1
ATOM 2669 C C . THR A 1 363 ? 1.409 -15.779 9.251 1.00 6.83 340 THR A C 1
ATOM 2670 O O . THR A 1 363 ? 1.692 -16.964 9.351 1.00 8.28 340 THR A O 1
ATOM 2674 N N . THR A 1 364 ? 2.297 -14.794 9.151 1.00 6.47 341 THR A N 1
ATOM 2675 C CA . THR A 1 364 ? 3.742 -15.057 9.218 1.00 6.73 341 THR A CA 1
ATOM 2676 C C . THR A 1 364 ? 4.197 -14.588 10.587 1.00 6.43 341 THR A C 1
ATOM 2677 O O . THR A 1 364 ? 3.973 -13.417 10.927 1.00 6.97 341 THR A O 1
ATOM 2681 N N . ILE A 1 365 ? 4.813 -15.462 11.364 1.00 6.33 342 ILE A N 1
ATOM 2682 C CA . ILE A 1 365 ? 5.221 -15.131 12.727 1.00 6.45 342 ILE A CA 1
ATOM 2683 C C . ILE A 1 365 ? 6.736 -15.089 12.800 1.00 6.55 342 ILE A C 1
ATOM 2684 O O . ILE A 1 365 ? 7.389 -16.108 12.504 1.00 7.35 342 ILE A O 1
ATOM 2689 N N . ASP A 1 366 ? 7.298 -13.980 13.241 1.00 6.38 343 ASP A N 1
ATOM 2690 C CA . ASP A 1 366 ? 8.748 -13.885 13.440 1.00 6.47 343 ASP A CA 1
ATOM 2691 C C . ASP A 1 366 ? 9.246 -14.973 14.385 1.00 7.08 343 ASP A C 1
ATOM 2692 O O . ASP A 1 366 ? 8.571 -15.478 15.300 1.00 6.77 343 ASP A O 1
ATOM 2697 N N . GLU A 1 367 ? 10.547 -15.275 14.204 1.00 6.95 344 GLU A N 1
ATOM 2698 C CA . GLU A 1 367 ? 11.333 -15.930 15.219 1.00 7.35 344 GLU A CA 1
ATOM 2699 C C . GLU A 1 367 ? 11.685 -14.933 16.320 1.00 6.73 344 GLU A C 1
ATOM 2700 O O . GLU A 1 367 ? 12.047 -13.804 16.030 1.00 8.02 344 GLU A O 1
ATOM 2706 N N . CYS A 1 368 ? 11.596 -15.353 17.577 1.00 6.29 345 CYS A N 1
ATOM 2707 C CA . CYS A 1 368 ? 11.982 -14.539 18.696 1.00 6.67 345 CYS A CA 1
ATOM 2708 C C . CYS A 1 368 ? 13.500 -14.495 18.832 1.00 6.62 345 CYS A C 1
ATOM 2709 O O . CYS A 1 368 ? 14.205 -15.492 18.573 1.00 7.67 345 CYS A O 1
ATOM 2712 N N . ASP A 1 369 ? 13.990 -13.351 19.282 1.00 6.28 346 ASP A N 1
ATOM 2713 C CA . ASP A 1 369 ? 15.394 -13.188 19.683 1.00 6.15 346 ASP A CA 1
ATOM 2714 C C . ASP A 1 369 ? 15.885 -14.430 20.405 1.00 6.78 346 ASP A C 1
ATOM 2715 O O . ASP A 1 369 ? 15.231 -14.887 21.350 1.00 7.15 346 ASP A O 1
ATOM 2720 N N . SER A 1 370 ? 17.051 -14.978 20.031 1.00 6.89 347 SER A N 1
ATOM 2721 C CA . SER A 1 370 ? 17.493 -16.238 20.633 1.00 7.42 347 SER A CA 1
ATOM 2722 C C . SER A 1 370 ? 17.650 -16.178 22.155 1.00 7.30 347 SER A C 1
ATOM 2723 O O . SER A 1 370 ? 17.368 -17.169 22.836 1.00 8.09 347 SER A O 1
ATOM 2726 N N . THR A 1 371 ? 18.127 -15.084 22.688 1.00 6.49 348 THR A N 1
ATOM 2727 C CA . THR A 1 371 ? 18.259 -14.961 24.142 1.00 6.54 348 THR A CA 1
ATOM 2728 C C . THR A 1 371 ? 16.879 -15.032 24.799 1.00 7.03 348 THR A C 1
ATOM 2729 O O . THR A 1 371 ? 16.646 -15.747 25.778 1.00 7.90 348 THR A O 1
ATOM 2733 N N . LEU A 1 372 ? 15.926 -14.222 24.292 1.00 7.41 349 LEU A N 1
ATOM 2734 C CA . LEU A 1 372 ? 14.592 -14.190 24.891 1.00 6.54 349 LEU A CA 1
ATOM 2735 C C . LEU A 1 372 ? 13.872 -15.502 24.645 1.00 6.62 349 LEU A C 1
ATOM 2736 O O . LEU A 1 372 ? 13.064 -15.934 25.503 1.00 7.22 349 LEU A O 1
ATOM 2741 N N . ALA A 1 373 ? 14.129 -16.171 23.515 1.00 6.73 350 ALA A N 1
ATOM 2742 C CA . ALA A 1 373 ? 13.505 -17.462 23.227 1.00 7.96 350 ALA A CA 1
ATOM 2743 C C . ALA A 1 373 ? 13.829 -18.472 24.308 1.00 8.57 350 ALA A C 1
ATOM 2744 O O . ALA A 1 373 ? 12.964 -19.207 24.765 1.00 9.07 350 ALA A O 1
ATOM 2746 N N . SER A 1 374 ? 15.101 -18.464 24.742 1.00 8.42 351 SER A N 1
ATOM 2747 C CA A SER A 1 374 ? 15.566 -19.350 25.795 0.50 9.67 351 SER A CA 1
ATOM 2748 C CA B SER A 1 374 ? 15.511 -19.390 25.777 0.50 9.26 351 SER A CA 1
ATOM 2749 C C . SER A 1 374 ? 14.928 -18.977 27.122 1.00 9.23 351 SER A C 1
ATOM 2750 O O . SER A 1 374 ? 14.392 -19.831 27.840 1.00 11.43 351 SER A O 1
ATOM 2755 N N . THR A 1 375 ? 14.957 -17.704 27.474 1.00 8.03 352 THR A N 1
ATOM 2756 C CA . THR A 1 375 ? 14.418 -17.255 28.759 1.00 8.66 352 THR A CA 1
ATOM 2757 C C . THR A 1 375 ? 12.932 -17.575 28.891 1.00 8.75 352 THR A C 1
ATOM 2758 O O . THR A 1 375 ? 12.441 -18.070 29.910 1.00 9.99 352 THR A O 1
ATOM 2762 N N . TYR A 1 376 ? 12.165 -17.307 27.827 1.00 7.71 353 TYR A N 1
ATOM 2763 C CA . TYR A 1 376 ? 10.675 -17.396 27.912 1.00 7.70 353 TYR A CA 1
ATOM 2764 C C . TYR A 1 376 ? 10.135 -18.693 27.310 1.00 8.66 353 TYR A C 1
ATOM 2765 O O . TYR A 1 376 ? 8.919 -18.850 27.301 1.00 10.30 353 TYR A O 1
ATOM 2774 N N . GLY A 1 377 ? 10.991 -19.580 26.827 1.00 8.94 354 GLY A N 1
ATOM 2775 C CA . GLY A 1 377 ? 10.577 -20.888 26.397 1.00 9.42 354 GLY A CA 1
ATOM 2776 C C . GLY A 1 377 ? 9.837 -20.920 25.062 1.00 9.97 354 GLY A C 1
ATOM 2777 O O . GLY A 1 377 ? 8.933 -21.751 24.847 1.00 10.95 354 GLY A O 1
ATOM 2778 N N . SER A 1 378 ? 10.246 -20.107 24.078 1.00 9.18 355 SER A N 1
ATOM 2779 C CA . SER A 1 378 ? 9.584 -20.077 22.786 1.00 8.44 355 SER A CA 1
ATOM 2780 C C . SER A 1 378 ? 10.489 -19.501 21.693 1.00 7.58 355 SER A C 1
ATOM 2781 O O . SER A 1 378 ? 10.792 -18.318 21.758 1.00 8.17 355 SER A O 1
ATOM 2784 N N A SER A 1 379 ? 10.830 -20.327 20.703 0.50 8.50 356 SER A N 1
ATOM 2785 N N B SER A 1 379 ? 10.806 -20.317 20.685 0.50 7.67 356 SER A N 1
ATOM 2786 C CA A SER A 1 379 ? 11.508 -19.813 19.523 0.50 9.09 356 SER A CA 1
ATOM 2787 C CA B SER A 1 379 ? 11.495 -19.817 19.501 0.50 7.64 356 SER A CA 1
ATOM 2788 C C A SER A 1 379 ? 10.586 -18.919 18.697 0.50 7.62 356 SER A C 1
ATOM 2789 C C B SER A 1 379 ? 10.585 -18.950 18.626 0.50 6.99 356 SER A C 1
ATOM 2790 O O A SER A 1 379 ? 11.082 -18.034 18.020 0.50 8.29 356 SER A O 1
ATOM 2791 O O B SER A 1 379 ? 11.060 -18.139 17.834 0.50 7.50 356 SER A O 1
ATOM 2796 N N . SER A 1 380 ? 9.273 -19.217 18.663 1.00 6.94 357 SER A N 1
ATOM 2797 C CA . SER A 1 380 ? 8.307 -18.377 17.990 1.00 6.72 357 SER A CA 1
ATOM 2798 C C . SER A 1 380 ? 8.034 -17.128 18.830 1.00 6.50 357 SER A C 1
ATOM 2799 O O . SER A 1 380 ? 7.955 -17.154 20.063 1.00 6.65 357 SER A O 1
ATOM 2802 N N . LEU A 1 381 ? 7.766 -16.028 18.133 1.00 6.17 358 LEU A N 1
ATOM 2803 C CA . LEU A 1 381 ? 7.278 -14.817 18.787 1.00 5.91 358 LEU A CA 1
ATOM 2804 C C . LEU A 1 381 ? 5.877 -14.968 19.374 1.00 5.66 358 LEU A C 1
ATOM 2805 O O . LEU A 1 381 ? 5.454 -14.121 20.158 1.00 6.47 358 LEU A O 1
ATOM 2810 N N . ILE A 1 382 ? 5.160 -16.043 19.052 1.00 5.72 359 ILE A N 1
ATOM 2811 C CA . ILE A 1 382 ? 3.929 -16.423 19.743 1.00 5.71 359 ILE A CA 1
ATOM 2812 C C . ILE A 1 382 ? 4.199 -17.657 20.571 1.00 5.88 359 ILE A C 1
ATOM 2813 O O . ILE A 1 382 ? 4.640 -18.700 20.081 1.00 6.77 359 ILE A O 1
ATOM 2818 N N . GLN A 1 383 ? 3.922 -17.549 21.875 1.00 5.57 360 GLN A N 1
ATOM 2819 C CA . GLN A 1 383 ? 4.020 -18.656 22.805 1.00 5.94 360 GLN A CA 1
ATOM 2820 C C . GLN A 1 383 ? 3.277 -19.873 22.280 1.00 6.13 360 GLN A C 1
ATOM 2821 O O . GLN A 1 383 ? 2.186 -19.758 21.706 1.00 5.96 360 GLN A O 1
ATOM 2827 N N . PRO A 1 384 ? 3.788 -21.108 22.524 1.00 6.74 361 PRO A N 1
ATOM 2828 C CA . PRO A 1 384 ? 3.112 -22.313 22.025 1.00 6.82 361 PRO A CA 1
ATOM 2829 C C . PRO A 1 384 ? 1.637 -22.414 22.371 1.00 6.79 361 PRO A C 1
ATOM 2830 O O . PRO A 1 384 ? 0.860 -22.824 21.517 1.00 6.75 361 PRO A O 1
ATOM 2834 N N . ALA A 1 385 ? 1.211 -21.970 23.568 1.00 6.83 362 ALA A N 1
ATOM 2835 C CA . ALA A 1 385 ? -0.200 -22.117 23.927 1.00 6.53 362 ALA A CA 1
ATOM 2836 C C . ALA A 1 385 ? -1.076 -21.226 23.060 1.00 6.32 362 ALA A C 1
ATOM 2837 O O . ALA A 1 385 ? -2.287 -21.478 22.932 1.00 6.30 362 ALA A O 1
ATOM 2839 N N . GLY A 1 386 ? -0.537 -20.134 22.484 1.00 6.37 363 GLY A N 1
ATOM 2840 C CA . GLY A 1 386 ? -1.259 -19.277 21.537 1.00 6.02 363 GLY A CA 1
ATOM 2841 C C . GLY A 1 386 ? -2.210 -18.253 22.156 1.00 6.28 363 GLY A C 1
ATOM 2842 O O . GLY A 1 386 ? -2.176 -17.103 21.771 1.00 6.47 363 GLY A O 1
ATOM 2843 N N . TRP A 1 387 ? -3.090 -18.691 23.042 1.00 5.99 364 TRP A N 1
ATOM 2844 C CA . TRP A 1 387 ? -4.194 -17.913 23.560 1.00 6.52 364 TRP A CA 1
ATOM 2845 C C . TRP A 1 387 ? -4.291 -18.114 25.052 1.00 6.61 364 TRP A C 1
ATOM 2846 O O . TRP A 1 387 ? -3.897 -19.187 25.552 1.00 7.74 364 TRP A O 1
ATOM 2857 N N . LEU A 1 388 ? -4.848 -17.130 25.755 1.00 6.76 365 LEU A N 1
ATOM 2858 C CA . LEU A 1 388 ? -5.080 -17.217 27.193 1.00 6.92 365 LEU A CA 1
ATOM 2859 C C . LEU A 1 388 ? -6.555 -17.053 27.518 1.00 7.06 365 LEU A C 1
ATOM 2860 O O . LEU A 1 388 ? -7.252 -16.262 26.898 1.00 7.67 365 LEU A O 1
ATOM 2865 N N . ASN A 1 389 ? -7.003 -17.736 28.575 1.00 7.14 366 ASN A N 1
ATOM 2866 C CA . ASN A 1 389 ? -8.360 -17.636 29.088 1.00 7.10 366 ASN A CA 1
ATOM 2867 C C . ASN A 1 389 ? -8.529 -16.651 30.229 1.00 7.57 366 ASN A C 1
ATOM 2868 O O . ASN A 1 389 ? -9.573 -16.684 30.876 1.00 7.90 366 ASN A O 1
ATOM 2873 N N . SER A 1 390 ? -7.561 -15.771 30.434 1.00 7.23 367 SER A N 1
ATOM 2874 C CA . SER A 1 390 ? -7.368 -15.012 31.656 1.00 9.21 367 SER A CA 1
ATOM 2875 C C . SER A 1 390 ? -8.158 -13.734 31.672 1.00 10.75 367 SER A C 1
ATOM 2876 O O . SER A 1 390 ? -8.128 -13.068 32.707 1.00 13.13 367 SER A O 1
ATOM 2879 N N A LEU A 1 391 ? -8.851 -13.361 30.585 0.50 11.30 368 LEU A N 1
ATOM 2880 N N B LEU A 1 391 ? -8.833 -13.382 30.582 0.50 9.31 368 LEU A N 1
ATOM 2881 C CA A LEU A 1 391 ? -9.776 -12.238 30.592 0.50 13.75 368 LEU A CA 1
ATOM 2882 C CA B LEU A 1 391 ? -9.560 -12.141 30.530 0.50 10.17 368 LEU A CA 1
ATOM 2883 C C A LEU A 1 391 ? -11.127 -12.806 30.824 0.50 15.24 368 LEU A C 1
ATOM 2884 C C B LEU A 1 391 ? -11.015 -12.550 30.720 0.50 11.19 368 LEU A C 1
ATOM 2885 O O A LEU A 1 391 ? -11.581 -13.085 31.923 0.50 19.88 368 LEU A O 1
ATOM 2886 O O B LEU A 1 391 ? -11.443 -12.588 31.866 0.50 16.66 368 LEU A O 1
ATOM 2895 N N . GLY A 1 392 ? -11.773 -13.033 29.706 1.00 13.91 369 GLY A N 1
ATOM 2896 C CA . GLY A 1 392 ? -13.131 -13.469 29.836 1.00 12.29 369 GLY A CA 1
ATOM 2897 C C . GLY A 1 392 ? -13.348 -14.993 29.860 1.00 15.48 369 GLY A C 1
ATOM 2898 O O . GLY A 1 392 ? -14.399 -15.522 30.247 1.00 17.45 369 GLY A O 1
ATOM 2899 N N . GLY A 1 393 ? -12.340 -15.787 29.467 1.00 12.93 370 GLY A N 1
ATOM 2900 C CA . GLY A 1 393 ? -12.596 -17.211 29.373 1.00 11.98 370 GLY A CA 1
ATOM 2901 C C . GLY A 1 393 ? -12.167 -17.766 28.011 1.00 8.51 370 GLY A C 1
ATOM 2902 O O . GLY A 1 393 ? -11.368 -17.167 27.372 1.00 11.21 370 GLY A O 1
ATOM 2903 N N . GLU A 1 394 ? -12.704 -18.917 27.597 1.00 8.03 371 GLU A N 1
ATOM 2904 C CA . GLU A 1 394 ? -12.483 -19.511 26.269 1.00 7.34 371 GLU A CA 1
ATOM 2905 C C . GLU A 1 394 ? -13.460 -18.904 25.271 1.00 7.13 371 GLU A C 1
ATOM 2906 O O . GLU A 1 394 ? -14.538 -18.462 25.669 1.00 8.47 371 GLU A O 1
ATOM 2912 N N . ALA A 1 395 ? -13.128 -18.914 23.979 1.00 6.06 372 ALA A N 1
ATOM 2913 C CA . ALA A 1 395 ? -14.045 -18.514 22.916 1.00 6.05 372 ALA A CA 1
ATOM 2914 C C . ALA A 1 395 ? -13.497 -19.013 21.588 1.00 6.50 372 ALA A C 1
ATOM 2915 O O . ALA A 1 395 ? -12.537 -19.794 21.554 1.00 6.80 372 ALA A O 1
ATOM 2917 N N A GLN A 1 396 ? -14.063 -18.541 20.478 0.70 6.17 373 GLN A N 1
ATOM 2918 N N B GLN A 1 396 ? -14.100 -18.559 20.480 0.30 6.08 373 GLN A N 1
ATOM 2919 C CA A GLN A 1 396 ? -13.866 -19.167 19.179 0.70 6.76 373 GLN A CA 1
ATOM 2920 C CA B GLN A 1 396 ? -13.892 -19.137 19.159 0.30 6.13 373 GLN A CA 1
ATOM 2921 C C A GLN A 1 396 ? -12.664 -18.542 18.478 0.70 5.98 373 GLN A C 1
ATOM 2922 C C B GLN A 1 396 ? -12.666 -18.526 18.484 0.30 5.92 373 GLN A C 1
ATOM 2923 O O A GLN A 1 396 ? -12.793 -17.673 17.634 0.70 6.13 373 GLN A O 1
ATOM 2924 O O B GLN A 1 396 ? -12.779 -17.686 17.598 0.30 5.99 373 GLN A O 1
ATOM 2935 N N . MET A 1 397 ? -11.495 -18.972 18.927 1.00 6.04 374 MET A N 1
ATOM 2936 C CA . MET A 1 397 ? -10.209 -18.457 18.494 1.00 6.11 374 MET A CA 1
ATOM 2937 C C . MET A 1 397 ? -9.572 -19.458 17.537 1.00 6.16 374 MET A C 1
ATOM 2938 O O . MET A 1 397 ? -9.347 -20.607 17.938 1.00 6.39 374 MET A O 1
ATOM 2943 N N . TYR A 1 398 ? -9.384 -19.010 16.306 1.00 6.21 375 TYR A N 1
ATOM 2944 C CA . TYR A 1 398 ? -8.930 -19.920 15.224 1.00 6.04 375 TYR A CA 1
ATOM 2945 C C . TYR A 1 398 ? -7.583 -19.548 14.628 1.00 6.43 375 TYR A C 1
ATOM 2946 O O . TYR A 1 398 ? -7.178 -18.405 14.640 1.00 6.44 375 TYR A O 1
ATOM 2955 N N . GLU A 1 399 ? -6.922 -20.556 14.060 1.00 6.23 376 GLU A N 1
ATOM 2956 C CA . GLU A 1 399 ? -5.628 -20.401 13.413 1.00 6.56 376 GLU A CA 1
ATOM 2957 C C . GLU A 1 399 ? -5.604 -21.296 12.178 1.00 6.68 376 GLU A C 1
ATOM 2958 O O . GLU A 1 399 ? -5.861 -22.498 12.294 1.00 7.98 376 GLU A O 1
ATOM 2964 N N . TYR A 1 400 ? -5.316 -20.729 11.016 1.00 6.42 377 TYR A N 1
ATOM 2965 C CA . TYR A 1 400 ? -5.175 -21.470 9.778 1.00 6.74 377 TYR A CA 1
ATOM 2966 C C . TYR A 1 400 ? -3.944 -20.958 9.040 1.00 7.05 377 TYR A C 1
ATOM 2967 O O . TYR A 1 400 ? -3.754 -19.755 8.921 1.00 7.39 377 TYR A O 1
ATOM 2976 N N . GLY A 1 401 ? -3.117 -21.859 8.501 1.00 7.38 378 GLY A N 1
ATOM 2977 C CA . GLY A 1 401 ? -2.096 -21.475 7.543 1.00 7.49 378 GLY A CA 1
ATOM 2978 C C . GLY A 1 401 ? -0.916 -20.691 8.126 1.00 7.55 378 GLY A C 1
ATOM 2979 O O . GLY A 1 401 ? -0.321 -19.917 7.395 1.00 8.71 378 GLY A O 1
ATOM 2980 N N . THR A 1 402 ? -0.594 -20.854 9.392 1.00 7.11 379 THR A N 1
ATOM 2981 C CA . THR A 1 402 ? 0.562 -20.189 10.004 1.00 7.94 379 THR A CA 1
ATOM 2982 C C . THR A 1 402 ? 1.872 -20.586 9.342 1.00 8.92 379 THR A C 1
ATOM 2983 O O . THR A 1 402 ? 2.124 -21.776 9.169 1.00 9.32 379 THR A O 1
ATOM 2987 N N . THR A 1 403 ? 2.721 -19.604 9.090 1.00 8.33 380 THR A N 1
ATOM 2988 C CA . THR A 1 403 ? 4.147 -19.820 8.815 1.00 8.57 380 THR A CA 1
ATOM 2989 C C . THR A 1 403 ? 4.909 -19.340 10.051 1.00 8.27 380 THR A C 1
ATOM 2990 O O . THR A 1 403 ? 4.853 -18.160 10.384 1.00 8.62 380 THR A O 1
ATOM 2994 N N . GLU A 1 404 ? 5.684 -20.222 10.648 1.00 8.12 381 GLU A N 1
ATOM 2995 C CA . GLU A 1 404 ? 6.578 -19.877 11.724 1.00 7.59 381 GLU A CA 1
ATOM 2996 C C . GLU A 1 404 ? 7.957 -19.651 11.130 1.00 8.57 381 GLU A C 1
ATOM 2997 O O . GLU A 1 404 ? 8.602 -20.610 10.644 1.00 9.76 381 GLU A O 1
ATOM 3003 N N . SER A 1 405 ? 8.460 -18.435 11.140 1.00 7.83 382 SER A N 1
ATOM 3004 C CA . SER A 1 405 ? 9.795 -18.177 10.598 1.00 8.31 382 SER A CA 1
ATOM 3005 C C . SER A 1 405 ? 10.853 -18.910 11.396 1.00 9.30 382 SER A C 1
ATOM 3006 O O . SER A 1 405 ? 11.943 -19.169 10.848 1.00 10.31 382 SER A O 1
ATOM 3009 N N . SER A 1 406 ? 10.616 -19.253 12.662 1.00 8.75 383 SER A N 1
ATOM 3010 C CA . SER A 1 406 ? 11.565 -20.048 13.451 1.00 9.42 383 SER A CA 1
ATOM 3011 C C . SER A 1 406 ? 11.609 -21.501 12.991 1.00 11.05 383 SER A C 1
ATOM 3012 O O . SER A 1 406 ? 12.480 -22.250 13.457 1.00 12.04 383 SER A O 1
ATOM 3015 N N . GLY A 1 407 ? 10.618 -21.968 12.243 1.00 10.12 384 GLY A N 1
ATOM 3016 C CA . GLY A 1 407 ? 10.542 -23.369 11.861 1.00 11.11 384 GLY A CA 1
ATOM 3017 C C . GLY A 1 407 ? 9.865 -24.286 12.868 1.00 12.16 384 GLY A C 1
ATOM 3018 O O . GLY A 1 407 ? 9.745 -25.486 12.616 1.00 14.45 384 GLY A O 1
ATOM 3019 N N . VAL A 1 408 ? 9.444 -23.802 14.032 1.00 10.69 385 VAL A N 1
ATOM 3020 C CA . VAL A 1 408 ? 8.720 -24.629 14.992 1.00 10.77 385 VAL A CA 1
ATOM 3021 C C . VAL A 1 408 ? 7.325 -24.932 14.490 1.00 10.02 385 VAL A C 1
ATOM 3022 O O . VAL A 1 408 ? 6.825 -24.270 13.585 1.00 11.39 385 VAL A O 1
ATOM 3026 N N . ASP A 1 409 ? 6.736 -25.975 15.080 1.00 10.54 386 ASP A N 1
ATOM 3027 C CA . ASP A 1 409 ? 5.340 -26.295 14.852 1.00 11.58 386 ASP A CA 1
ATOM 3028 C C . ASP A 1 409 ? 4.654 -26.455 16.194 1.00 11.31 386 ASP A C 1
ATOM 3029 O O . ASP A 1 409 ? 4.791 -27.471 16.852 1.00 11.53 386 ASP A O 1
ATOM 3034 N N . ASN A 1 410 ? 3.918 -25.407 16.617 1.00 9.55 387 ASN A N 1
ATOM 3035 C CA . ASN A 1 410 ? 3.267 -25.424 17.908 1.00 9.36 387 ASN A CA 1
ATOM 3036 C C . ASN A 1 410 ? 1.799 -25.804 17.828 1.00 9.31 387 ASN A C 1
ATOM 3037 O O . ASN A 1 410 ? 1.063 -25.644 18.817 1.00 9.95 387 ASN A O 1
ATOM 3042 N N A SER A 1 411 ? 1.346 -26.345 16.703 0.50 9.49 388 SER A N 1
ATOM 3043 N N B SER A 1 411 ? 1.375 -26.366 16.699 0.50 9.34 388 SER A N 1
ATOM 3044 C CA A SER A 1 411 ? -0.081 -26.624 16.548 0.50 11.12 388 SER A CA 1
ATOM 3045 C CA B SER A 1 411 ? -0.039 -26.657 16.475 0.50 10.91 388 SER A CA 1
ATOM 3046 C C A SER A 1 411 ? -0.600 -27.518 17.679 0.50 11.31 388 SER A C 1
ATOM 3047 C C B SER A 1 411 ? -0.619 -27.571 17.554 0.50 11.33 388 SER A C 1
ATOM 3048 O O A SER A 1 411 ? -1.673 -27.301 18.255 0.50 11.47 388 SER A O 1
ATOM 3049 O O B SER A 1 411 ? -1.782 -27.412 17.922 0.50 12.02 388 SER A O 1
ATOM 3054 N N . SER A 1 412 ? 0.147 -28.554 18.038 1.00 11.47 389 SER A N 1
ATOM 3055 C CA . SER A 1 412 ? -0.361 -29.487 19.040 1.00 11.07 389 SER A CA 1
ATOM 3056 C C . SER A 1 412 ? -0.467 -28.869 20.415 1.00 10.87 389 SER A C 1
ATOM 3057 O O . SER A 1 412 ? -1.142 -29.438 21.287 1.00 13.40 389 SER A O 1
ATOM 3060 N N . ALA A 1 413 ? 0.257 -27.781 20.674 1.00 9.26 390 ALA A N 1
ATOM 3061 C CA . ALA A 1 413 ? 0.316 -27.129 21.960 1.00 9.89 390 ALA A CA 1
ATOM 3062 C C . ALA A 1 413 ? -0.775 -26.062 22.153 1.00 8.35 390 ALA A C 1
ATOM 3063 O O . ALA A 1 413 ? -0.994 -25.610 23.277 1.00 8.82 390 ALA A O 1
ATOM 3065 N N . ARG A 1 414 ? -1.416 -25.644 21.078 1.00 7.93 391 ARG A N 1
ATOM 3066 C CA . ARG A 1 414 ? -2.352 -24.531 21.183 1.00 7.83 391 ARG A CA 1
ATOM 3067 C C . ARG A 1 414 ? -3.444 -24.858 22.182 1.00 8.04 391 ARG A C 1
ATOM 3068 O O . ARG A 1 414 ? -4.069 -25.922 22.088 1.00 7.57 391 ARG A O 1
ATOM 3076 N N . ILE A 1 415 ? -3.707 -23.928 23.115 1.00 6.96 392 ILE A N 1
ATOM 3077 C CA . ILE A 1 415 ? -4.816 -24.009 24.079 1.00 6.80 392 ILE A CA 1
ATOM 3078 C C . ILE A 1 415 ? -4.955 -25.424 24.618 1.00 7.98 392 ILE A C 1
ATOM 3079 O O . ILE A 1 415 ? -6.084 -25.921 24.832 1.00 7.86 392 ILE A O 1
ATOM 3084 N N . ALA A 1 416 ? -3.839 -26.042 25.022 1.00 8.05 393 ALA A N 1
ATOM 3085 C CA . ALA A 1 416 ? -3.910 -27.405 25.548 1.00 9.27 393 ALA A CA 1
ATOM 3086 C C . ALA A 1 416 ? -4.755 -27.499 26.818 1.00 9.64 393 ALA A C 1
ATOM 3087 O O . ALA A 1 416 ? -5.280 -28.622 27.078 1.00 12.37 393 ALA A O 1
ATOM 3089 N N . SER A 1 417 ? -4.876 -26.436 27.588 1.00 9.26 394 SER A N 1
ATOM 3090 C CA . SER A 1 417 ? -5.605 -26.434 28.847 1.00 9.58 394 SER A CA 1
ATOM 3091 C C . SER A 1 417 ? -7.090 -26.103 28.668 1.00 9.72 394 SER A C 1
ATOM 3092 O O . SER A 1 417 ? -7.815 -26.114 29.670 1.00 10.82 394 SER A O 1
ATOM 3095 N N . TRP A 1 418 ? -7.560 -25.759 27.463 1.00 7.88 395 TRP A N 1
ATOM 3096 C CA . TRP A 1 418 ? -8.947 -25.396 27.231 1.00 7.89 395 TRP A CA 1
ATOM 3097 C C . TRP A 1 418 ? -9.780 -26.658 27.077 1.00 7.86 395 TRP A C 1
ATOM 3098 O O . TRP A 1 418 ? -9.338 -27.652 26.505 1.00 8.62 395 TRP A O 1
ATOM 3109 N N . THR A 1 419 ? -11.042 -26.574 27.469 1.00 7.37 396 THR A N 1
ATOM 3110 C CA . THR A 1 419 ? -11.903 -27.746 27.576 1.00 8.15 396 THR A CA 1
ATOM 3111 C C . THR A 1 419 ? -13.180 -27.639 26.757 1.00 8.39 396 THR A C 1
ATOM 3112 O O . THR A 1 419 ? -13.761 -28.679 26.435 1.00 9.84 396 THR A O 1
ATOM 3116 N N A THR A 1 420 ? -13.655 -26.449 26.378 0.50 8.98 397 THR A N 1
ATOM 3117 N N B THR A 1 420 ? -13.681 -26.443 26.479 0.50 8.44 397 THR A N 1
ATOM 3118 C CA A THR A 1 420 ? -14.909 -26.332 25.619 0.50 9.63 397 THR A CA 1
ATOM 3119 C CA B THR A 1 420 ? -14.886 -26.336 25.662 0.50 8.75 397 THR A CA 1
ATOM 3120 C C A THR A 1 420 ? -14.714 -25.853 24.187 0.50 9.65 397 THR A C 1
ATOM 3121 C C B THR A 1 420 ? -14.492 -26.115 24.194 0.50 8.66 397 THR A C 1
ATOM 3122 O O A THR A 1 420 ? -15.540 -26.102 23.325 0.50 10.92 397 THR A O 1
ATOM 3123 O O B THR A 1 420 ? -14.893 -26.868 23.275 0.50 7.94 397 THR A O 1
ATOM 3130 N N . TRP A 1 421 ? -13.692 -25.070 23.981 1.00 8.60 398 TRP A N 1
ATOM 3131 C CA . TRP A 1 421 ? -13.090 -24.783 22.680 1.00 7.72 398 TRP A CA 1
ATOM 3132 C C . TRP A 1 421 ? -11.689 -25.328 22.739 1.00 7.95 398 TRP A C 1
ATOM 3133 O O . TRP A 1 421 ? -10.867 -24.843 23.500 1.00 8.39 398 TRP A O 1
ATOM 3144 N N . THR A 1 422 ? -11.443 -26.456 22.060 1.00 8.82 399 THR A N 1
ATOM 3145 C CA . THR A 1 422 ? -10.214 -27.205 22.236 1.00 9.17 399 THR A CA 1
ATOM 3146 C C . THR A 1 422 ? -9.269 -27.000 21.047 1.00 8.22 399 THR A C 1
ATOM 3147 O O . THR A 1 422 ? -9.591 -26.384 20.043 1.00 8.31 399 THR A O 1
ATOM 3151 N N . THR A 1 423 ? -8.086 -27.585 21.187 1.00 8.44 400 THR A N 1
ATOM 3152 C CA . THR A 1 423 ? -7.063 -27.473 20.142 1.00 7.89 400 THR A CA 1
ATOM 3153 C C . THR A 1 423 ? -7.604 -27.775 18.760 1.00 9.43 400 THR A C 1
ATOM 3154 O O . THR A 1 423 ? -7.347 -27.067 17.784 1.00 9.09 400 THR A O 1
ATOM 3158 N N . SER A 1 424 ? -8.395 -28.854 18.632 1.00 9.76 401 SER A N 1
ATOM 3159 C CA . SER A 1 424 ? -8.890 -29.288 17.336 1.00 10.55 401 SER A CA 1
ATOM 3160 C C . SER A 1 424 ? -9.955 -28.349 16.793 1.00 9.45 401 SER A C 1
ATOM 3161 O O . SER A 1 424 ? -10.156 -28.321 15.578 1.00 11.10 401 SER A O 1
ATOM 3164 N N . ASP A 1 425 ? -10.649 -27.592 17.635 1.00 8.46 402 ASP A N 1
ATOM 3165 C CA . ASP A 1 425 ? -11.542 -26.540 17.177 1.00 8.33 402 ASP A CA 1
ATOM 3166 C C . ASP A 1 425 ? -10.770 -25.352 16.615 1.00 7.72 402 ASP A C 1
ATOM 3167 O O . ASP A 1 425 ? -11.197 -24.719 15.662 1.00 8.05 402 ASP A O 1
ATOM 3172 N N . SER A 1 426 ? -9.639 -25.019 17.233 1.00 7.36 403 SER A N 1
ATOM 3173 C CA . SER A 1 426 ? -8.879 -23.830 16.880 1.00 7.09 403 SER A CA 1
ATOM 3174 C C . SER A 1 426 ? -8.015 -24.012 15.645 1.00 7.24 403 SER A C 1
ATOM 3175 O O . SER A 1 426 ? -7.990 -23.138 14.800 1.00 7.35 403 SER A O 1
ATOM 3178 N N . VAL A 1 427 ? -7.236 -25.103 15.629 1.00 7.62 404 VAL A N 1
ATOM 3179 C CA . VAL A 1 427 ? -6.197 -25.288 14.630 1.00 8.38 404 VAL A CA 1
ATOM 3180 C C . VAL A 1 427 ? -6.819 -25.946 13.409 1.00 8.76 404 VAL A C 1
ATOM 3181 O O . VAL A 1 427 ? -7.073 -27.148 13.416 1.00 10.65 404 VAL A O 1
ATOM 3185 N N . LEU A 1 428 ? -7.084 -25.138 12.396 1.00 8.52 405 LEU A N 1
ATOM 3186 C CA . LEU A 1 428 ? -7.832 -25.578 11.233 1.00 8.57 405 LEU A CA 1
ATOM 3187 C C . LEU A 1 428 ? -6.914 -26.194 10.191 1.00 10.27 405 LEU A C 1
ATOM 3188 O O . LEU A 1 428 ? -5.872 -25.632 9.875 1.00 12.47 405 LEU A O 1
ATOM 3193 N N . THR A 1 429 ? -7.415 -27.285 9.594 1.00 11.92 406 THR A N 1
ATOM 3194 C CA . THR A 1 429 ? -6.697 -27.911 8.490 1.00 14.14 406 THR A CA 1
ATOM 3195 C C . THR A 1 429 ? -7.260 -27.484 7.131 1.00 13.32 406 THR A C 1
ATOM 3196 O O . THR A 1 429 ? -6.609 -27.699 6.106 1.00 14.56 406 THR A O 1
ATOM 3200 N N . THR A 1 430 ? -8.489 -26.961 7.097 1.00 11.42 407 THR A N 1
ATOM 3201 C CA . THR A 1 430 ? -9.140 -26.423 5.914 1.00 10.69 407 THR A CA 1
ATOM 3202 C C . THR A 1 430 ? -9.717 -25.065 6.323 1.00 9.25 407 THR A C 1
ATOM 3203 O O . THR A 1 430 ? -10.024 -24.855 7.529 1.00 9.73 407 THR A O 1
ATOM 3207 N N . PRO A 1 431 ? -9.874 -24.120 5.392 1.00 9.00 408 PRO A N 1
ATOM 3208 C CA . PRO A 1 431 ? -10.217 -22.753 5.781 1.00 9.44 408 PRO A CA 1
ATOM 3209 C C . PRO A 1 431 ? -11.717 -22.525 5.959 1.00 8.33 408 PRO A C 1
ATOM 3210 O O . PRO A 1 431 ? -12.306 -21.705 5.274 1.00 9.21 408 PRO A O 1
ATOM 3214 N N . TYR A 1 432 ? -12.305 -23.237 6.924 1.00 9.24 409 TYR A N 1
ATOM 3215 C CA . TYR A 1 432 ? -13.729 -23.172 7.201 1.00 8.96 409 TYR A CA 1
ATOM 3216 C C . TYR A 1 432 ? -13.947 -23.069 8.701 1.00 9.52 409 TYR A C 1
ATOM 3217 O O . TYR A 1 432 ? -13.335 -23.807 9.465 1.00 9.54 409 TYR A O 1
ATOM 3226 N N . LEU A 1 433 ? -14.823 -22.165 9.113 1.00 9.20 410 LEU A N 1
ATOM 3227 C CA . LEU A 1 433 ? -15.171 -21.953 10.510 1.00 9.14 410 LEU A CA 1
ATOM 3228 C C . LEU A 1 433 ? -16.212 -22.960 10.969 1.00 10.59 410 LEU A C 1
ATOM 3229 O O . LEU A 1 433 ? -16.725 -23.751 10.161 1.00 11.12 410 LEU A O 1
ATOM 3234 N N . ALA A 1 434 ? -16.565 -22.960 12.257 1.00 10.42 411 ALA A N 1
ATOM 3235 C CA . ALA A 1 434 ? -17.411 -24.028 12.797 1.00 11.37 411 ALA A CA 1
ATOM 3236 C C . ALA A 1 434 ? -18.799 -24.010 12.172 1.00 12.10 411 ALA A C 1
ATOM 3237 O O . ALA A 1 434 ? -19.407 -25.098 12.075 1.00 14.76 411 ALA A O 1
ATOM 3239 N N . ASP A 1 435 ? -19.314 -22.870 11.758 1.00 12.26 412 ASP A N 1
ATOM 3240 C CA . ASP A 1 435 ? -20.625 -22.804 11.132 1.00 12.66 412 ASP A CA 1
ATOM 3241 C C . ASP A 1 435 ? -20.547 -23.143 9.645 1.00 13.00 412 ASP A C 1
ATOM 3242 O O . ASP A 1 435 ? -21.559 -22.979 8.942 1.00 15.02 412 ASP A O 1
ATOM 3247 N N . GLY A 1 436 ? -19.394 -23.552 9.120 1.00 11.86 413 GLY A N 1
ATOM 3248 C CA . GLY A 1 436 ? -19.262 -23.904 7.717 1.00 12.17 413 GLY A CA 1
ATOM 3249 C C . GLY A 1 436 ? -18.756 -22.765 6.849 1.00 11.10 413 GLY A C 1
ATOM 3250 O O . GLY A 1 436 ? -18.477 -22.958 5.663 1.00 12.61 413 GLY A O 1
ATOM 3251 N N . THR A 1 437 ? -18.666 -21.531 7.401 1.00 11.41 414 THR A N 1
ATOM 3252 C CA . THR A 1 437 ? -18.270 -20.374 6.604 1.00 11.06 414 THR A CA 1
ATOM 3253 C C . THR A 1 437 ? -16.831 -20.524 6.122 1.00 9.90 414 THR A C 1
ATOM 3254 O O . THR A 1 437 ? -15.889 -20.739 6.906 1.00 10.40 414 THR A O 1
ATOM 3258 N N . LYS A 1 438 ? -16.629 -20.268 4.840 1.00 9.56 415 LYS A N 1
ATOM 3259 C CA . LYS A 1 438 ? -15.300 -20.211 4.291 1.00 9.05 415 LYS A CA 1
ATOM 3260 C C . LYS A 1 438 ? -14.599 -18.936 4.762 1.00 8.39 415 LYS A C 1
ATOM 3261 O O . LYS A 1 438 ? -15.163 -17.844 4.766 1.00 9.02 415 LYS A O 1
ATOM 3267 N N . ILE A 1 439 ? -13.300 -19.048 5.053 1.00 8.44 416 ILE A N 1
ATOM 3268 C CA . ILE A 1 439 ? -12.553 -17.868 5.478 1.00 7.95 416 ILE A CA 1
ATOM 3269 C C . ILE A 1 439 ? -12.218 -17.012 4.284 1.00 8.35 416 ILE A C 1
ATOM 3270 O O . ILE A 1 439 ? -11.330 -17.358 3.501 1.00 9.50 416 ILE A O 1
ATOM 3275 N N . THR A 1 440 ? -12.938 -15.899 4.160 1.00 7.74 417 THR A N 1
ATOM 3276 C CA . THR A 1 440 ? -12.786 -14.930 3.091 1.00 8.05 417 THR A CA 1
ATOM 3277 C C . THR A 1 440 ? -13.013 -13.543 3.674 1.00 7.44 417 THR A C 1
ATOM 3278 O O . THR A 1 440 ? -13.673 -13.382 4.697 1.00 7.53 417 THR A O 1
ATOM 3282 N N . LEU A 1 441 ? -12.517 -12.534 2.966 1.00 7.66 418 LEU A N 1
ATOM 3283 C CA . LEU A 1 441 ? -12.811 -11.153 3.341 1.00 7.54 418 LEU A CA 1
ATOM 3284 C C . LEU A 1 441 ? -14.310 -10.931 3.409 1.00 7.88 418 LEU A C 1
ATOM 3285 O O . LEU A 1 441 ? -14.827 -10.287 4.318 1.00 7.85 418 LEU A O 1
ATOM 3290 N N . ASP A 1 442 ? -15.009 -11.441 2.393 1.00 7.89 419 ASP A N 1
ATOM 3291 C CA . ASP A 1 442 ? -16.437 -11.162 2.270 1.00 7.99 419 ASP A CA 1
ATOM 3292 C C . ASP A 1 442 ? -17.249 -11.768 3.405 1.00 7.65 419 ASP A C 1
ATOM 3293 O O . ASP A 1 442 ? -18.306 -11.239 3.756 1.00 8.49 419 ASP A O 1
ATOM 3298 N N . ALA A 1 443 ? -16.776 -12.854 4.006 1.00 7.83 420 ALA A N 1
ATOM 3299 C CA . ALA A 1 443 ? -17.420 -13.433 5.182 1.00 7.93 420 ALA A 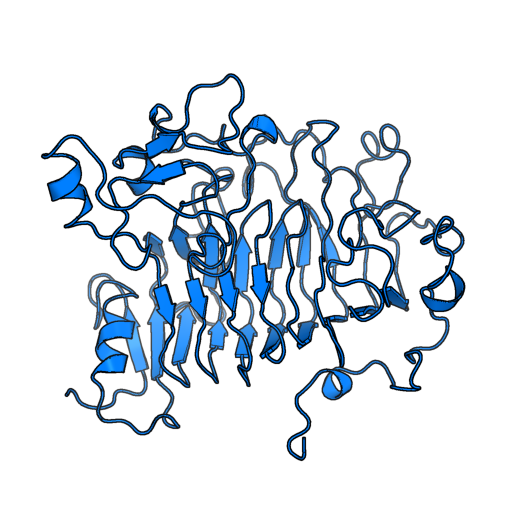CA 1
ATOM 3300 C C . ALA A 1 443 ? -17.474 -12.456 6.354 1.00 7.53 420 ALA A C 1
ATOM 3301 O O . ALA A 1 443 ? -18.336 -12.566 7.217 1.00 8.39 420 ALA A O 1
ATOM 3303 N N . PHE A 1 444 ? -16.571 -11.467 6.365 1.00 7.24 421 PHE A N 1
ATOM 3304 C CA . PHE A 1 444 ? -16.414 -10.495 7.452 1.00 7.38 421 PHE A CA 1
ATOM 3305 C C . PHE A 1 444 ? -16.858 -9.102 7.051 1.00 7.53 421 PHE A C 1
ATOM 3306 O O . PHE A 1 444 ? -16.556 -8.155 7.767 1.00 8.62 421 PHE A O 1
ATOM 3314 N N . ARG A 1 445 ? -17.599 -8.967 5.934 1.00 7.15 422 ARG A N 1
ATOM 3315 C CA . ARG A 1 445 ? -18.154 -7.716 5.498 1.00 7.07 422 ARG A CA 1
ATOM 3316 C C . ARG A 1 445 ? -19.661 -7.730 5.728 1.00 7.63 422 ARG A C 1
ATOM 3317 O O . ARG A 1 445 ? -20.277 -8.780 5.913 1.00 9.55 422 ARG A O 1
ATOM 3325 N N . LYS A 1 446 ? -20.260 -6.551 5.716 1.00 8.33 423 LYS A N 1
ATOM 3326 C CA . LYS A 1 446 ? -21.678 -6.417 6.049 1.00 10.07 423 LYS A CA 1
ATOM 3327 C C . LYS A 1 446 ? -22.563 -7.056 4.969 1.00 12.17 423 LYS A C 1
ATOM 3328 O O . LYS A 1 446 ? -22.358 -6.887 3.785 1.00 17.11 423 LYS A O 1
ATOM 3334 N N . ASN A 1 447 ? -23.539 -7.806 5.410 1.00 10.73 424 ASN A N 1
ATOM 3335 C CA . ASN A 1 447 ? -24.557 -8.437 4.578 1.00 12.76 424 ASN A CA 1
ATOM 3336 C C . ASN A 1 447 ? -25.719 -7.465 4.502 1.00 13.71 424 ASN A C 1
ATOM 3337 O O . ASN A 1 447 ? -26.367 -7.227 5.537 1.00 15.80 424 ASN A O 1
ATOM 3342 N N . LYS A 1 448 ? -25.928 -6.838 3.341 1.00 13.06 425 LYS A N 1
ATOM 3343 C CA . LYS A 1 448 ? -26.856 -5.716 3.236 1.00 16.39 425 LYS A CA 1
ATOM 3344 C C . LYS A 1 448 ? -28.298 -6.143 3.543 1.00 18.51 425 LYS A C 1
ATOM 3345 O O . LYS A 1 448 ? -29.083 -5.277 3.965 1.00 20.14 425 LYS A O 1
ATOM 3351 N N . SER A 1 449 ? -28.683 -7.425 3.392 1.00 17.02 426 SER A N 1
ATOM 3352 C CA . SER A 1 449 ? -30.061 -7.780 3.729 1.00 18.32 426 SER A CA 1
ATOM 3353 C C . SER A 1 449 ? -30.228 -8.157 5.201 1.00 22.20 426 SER A C 1
ATOM 3354 O O . SER A 1 449 ? -31.355 -8.402 5.649 1.00 22.71 426 SER A O 1
ATOM 3357 N N . GLY A 1 450 ? -29.131 -8.159 5.980 1.00 22.15 427 GLY A N 1
ATOM 3358 C CA . GLY A 1 450 ? -29.217 -8.149 7.433 1.00 26.62 427 GLY A CA 1
ATOM 3359 C C . GLY A 1 450 ? -28.734 -9.448 8.047 1.00 31.46 427 GLY A C 1
ATOM 3360 O O . GLY A 1 450 ? -28.583 -9.469 9.297 1.00 36.25 427 GLY A O 1
#

InterPro domains:
  IPR000070 Pectinesterase, catalytic [PF01095] (821-1015)
  IPR006626 Parallel beta-helix repeat [SM00710] (240-265)
  IPR006626 Parallel beta-helix repeat [SM00710] (749-770)
  IPR006626 Parallel beta-helix repeat [SM00710] (1536-1558)
  IPR006626 Parallel beta-helix repeat [SM00710] (1569-1591)
  IPR006626 Parallel beta-helix repeat [SM00710] (1600-1622)
  IPR006626 Parallel beta-helix repeat [SM00710] (1692-1714)
  IPR011050 Pectin lyase fold/virulence factor [SSF51126] (627-972)
  IPR011050 Pectin lyase fold/virulence factor [SSF51126] (1423-1760)
  IPR012334 Pectin lyase fold [G3DSA:2.160.20.10] (597-1004)
  IPR012334 Pectin lyase fold [G3DSA:2.160.20.10] (1412-1843)
  IPR018337 Cell wall/choline-binding repeat [PF19127] (1875-1913)
  IPR018337 Cell wall/choline-binding repeat [PF19127] (1994-2027)
  IPR018337 Cell wall/choline-binding repeat [PF19127] (2029-2060)
  IPR018337 Cell wall/choline-binding repeat [PS51170] (2026-2045)
  IPR033131 Pectinesterase, Asp active site [PS00503] (864-873)
  IPR052052 Polysaccharide Lyase 9 [PTHR40088] (1418-1822)
  IPR053868 Pel9A-like, right handed beta-helix region [PF22842] (1425-1710)
  IPR058863 Pectate disaccharide-lyase-like, central Ig-like domain [PF25850] (1328-1392)
  IPR058953 Pectate disaccharide-lyase-like, N-terminal domain [PF25849] (1065-1304)

Sequence (419 aa):
KIAYSSEIITVGTDKDYKTISSDAIEAIRHMERDDSQRVTIKIDPGNYQEMLIVDVDNVSLVNAAGDDASIELADSGVSSVSDKAVRITSYYGHGYTYYSMGEDYRYDEEEEVLKVNQEENGYPSVTNPGSGTATMWNATVYVNADGFEAEGIIFENSFNQYVSELAAEDTIVAMEGAKEGSDGTTRNDLEEKGSTVVVQQKSYVERASSALALGNNLSDIVFTNNCKVVGRQDTLYGGKMTYAEFNNCEIYGAVDYIFGGMTAIFYQCELKFNTTDNKNDVGYITAAQQSSGRGYLMYECHITSVEEAGTTDVDDSKYYSYTTSKPGYFGRPWQANTSEVVFYNTTIDECDSTLASSTYGSSSSLIQPAGWLNSLLGGEAQQMYEYGTTESSGVDNSSSARIASWTTTWTTSDSVLTTPYLADGTKITLDAFRKNKSG

B-factor: mean 11.43, std 7.56, range [2.03, 44.01]

Organism: NCBI:txid1121131

Secondary structure (DSSP, 8-state):
-EE--SEEEESTTSSBSSHHHHHHHHHTEE--TTS-EEEEE-SEEEE--EEE-SSSEEEEETTGGG----EEGGGTEE-TT-EEEEE---TTEEETTB-TTSSB-HHHHHHHHHHTS-SS----SSTTTTTT-SEEE-STT-EEESEEEEE-TTT---HHHHHS-EEE-TT----SS--GGGPPTT--GGGSGGG-----SEEE-SS---EEEES-EEE-STT-EEE-TT-EEEEES-EEEESEEEEEES-EEEEES-EEEE---SSTT---EEEEE--SSS--EEEES-EEEE--BTTTB-GGG--SSSPPPBEEE--SSTTT-EEEEES-EEPBP-HHHHHHHT-SBSB-TT-B--SSS---EEEEES-EETT----GGGTTTT-SSS-HHHHB-SSSB-TTS-B--TGGGS--TT-

Solvent-accessible surface area: 16126 Å² total; per-residue (Å²): 179,75,76,64,46,116,99,5,33,0,4,127,110,73,86,54,111,49,0,44,73,0,3,79,10,4,91,85,10,112,29,88,88,85,72,67,0,28,0,87,0,29,49,28,70,24,49,23,22,5,46,0,76,18,43,33,0,5,0,30,6,34,28,45,164,92,32,12,30,111,4,31,93,24,0,42,36,28,26,130,91,0,0,3,0,2,10,13,1,0,29,5,4,2,0,24,0,0,6,158,83,60,22,49,57,75,107,37,8,114,83,3,73,155,69,52,134,43,70,19,84,15,60,1,35,19,96,57,2,8,16,1,0,0,0,37,0,64,5,56,3,0,63,3,80,2,0,0,0,0,2,0,3,6,1,10,8,7,76,34,7,39,101,7,36,12,45,55,73,142,40,31,108,60,31,114,71,33,49,14,59,103,19,141,134,28,26,17,28,0,1,37,59,52,0,15,18,67,5,0,0,0,0,0,3,88,84,14,13,100,1,42,0,39,64,0,8,0,0,2,7,38,9,0,0,18,0,2,69,130,0,59,2,28,0,36,69,1,28,0,0,0,3,14,10,0,0,4,0,2,0,11,0,1,0,62,67,0,50,0,35,1,0,2,7,55,69,139,93,2,30,1,35,0,1,1,0,33,3,62,88,56,54,0,0,0,0,38,62,2,53,0,14,15,5,103,41,39,51,6,2,30,69,156,25,12,70,86,114,17,2,6,2,0,34,0,0,33,1,85,68,36,97,48,0,3,0,0,0,31,53,0,57,0,31,83,2,16,84,80,16,15,96,94,56,56,7,39,0,0,0,32,35,39,0,3,46,74,69,68,32,18,27,2,54,1,3,9,52,38,42,77,23,65,27,66,50,116,22,45,102,36,3,2,80,93,12,108,109,27,47,37,95,53,0,33,30,127,76,30,97,6,81,98,50,39,107,5,46,42,102,26,4,98,121,93,200,115,101

Foldseek 3Di:
DAEDDQEFEEPDPGRHPAVQVVLVVVVVYPDDLPRAYEYAYEQDEHAAAEENAGHRYEYEHNCPPNFDQWFFQFAQGGDSRAAEQEYADAPFKDWQQQDPQRTGDVVSQVVQVVVVHHDDGRPADDDSCLNVERYEYEYANYEYERHEQEHCNQRFQAPVNQVIAMGGGPPAFDDDPDDSNPDHGGDNNSVAPSRDGGHERYEYEEQYANAEYEQYEFDDAAQHYYYEANYEYEYAQYEYEYFAAPYEYAALYEDHAYEDAYSFFPPPPGAGARHAHAHPAAHGYEDHAYEYFHDDDRTNRPCVGHPFDT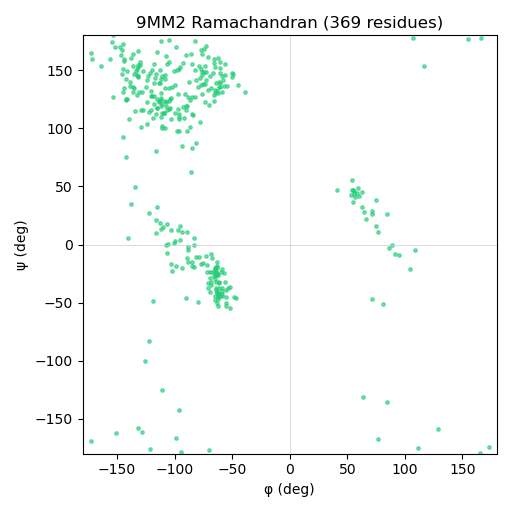DQAHAPHAYQHPAHGEYEAEQYEWEQDGPVSCVVVVHRTSHDLQRYDPPHPGDYQAAYENYDGPSPDDSLVNHVCVHDPCHSPQHYDPAQAHPVRDGDDPVSSHDDVVD

Nearest PDB structures (foldseek):
  5c1e-assembly1_A  TM=8.361E-01  e=5.086E-14  Aspergillus niger ATCC 1015
  1xg2-assembly1_A  TM=7.757E-01  e=4.542E-13  Solanum lycopersicum
  8tne-assembly3_C  TM=7.154E-01  e=5.202E-12  Butyrivibrio proteoclasticus
  8tne-assembly2_B  TM=6.935E-01  e=2.315E-11  Butyrivibrio proteoclasticus
  3uw0-assembly1_A  TM=7.123E-01  e=2.786E-10  Yersinia enterocolitica subsp. enterocolitica 8081